Protein AF-0000000083313817 (afdb_homodimer)

Radius of gyration: 23.53 Å; Cα contacts (8 Å, |Δi|>4): 1046; chains: 2; bounding box: 64×66×52 Å

Sequence (526 aa):
MFLFLFKLLPLFIYPLGLACLFLALGLLLHRRPGWQSAGVSLALLTLLVFGNRWVAKGLASSLEWQYLPEGEIPEAEVIVILGGATRPHEDPRPLTEVNEGGDRLLYGAWLYHQGKAPAVLVSGGYIEWLGSTTPEAQSMRESLLLLGVPDEAIWLEAESRNTYENGLRVQAMLEPMGIRRIILVTSAMHMPRSVLIFRKLGFEVIPAPTDFMVTQAEMAYLRRGDWQVQLLNLVPAADNLELSTRVLKEYIGILVYRLRGWLMFLFLFKLLPLFIYPLGLACLFLALGLLLHRRPGWQSAGVSLALLTLLVFGNRWVAKGLASSLEWQYLPEGEIPEAEVIVILGGATRPHEDPRPLTEVNEGGDRLLYGAWLYHQGKAPAVLVSGGYIEWLGSTTPEAQSMRESLLLLGVPDEAIWLEAESRNTYENGLRVQAMLEPMGIRRIILVTSAMHMPRSVLIFRKLGFEVIPAPTDFMVTQAEMAYLRRGDWQVQLLNLVPAADNLELSTRVLKEYIGILVYRLRGWL

Solvent-accessible surface area (backbone atoms only — not comparable to full-atom values): 26513 Å² total; per-residue (Å²): 112,69,73,56,52,59,66,50,46,50,38,70,65,34,54,63,25,34,24,48,50,27,37,52,51,14,59,75,33,54,92,39,60,70,56,17,49,48,19,43,50,51,19,43,49,40,47,40,50,38,8,7,46,63,49,14,46,51,53,43,42,70,38,34,60,73,58,59,78,87,68,84,78,72,70,34,66,27,33,36,32,52,56,83,22,64,40,68,63,42,54,70,36,86,46,61,36,43,36,54,36,30,26,27,54,56,51,49,42,49,41,41,75,69,61,30,21,78,29,38,36,31,32,18,12,52,51,66,89,68,71,45,88,59,31,42,18,58,40,49,49,54,51,35,46,63,46,66,46,55,69,91,32,54,43,76,40,50,76,24,78,49,72,67,41,36,42,52,52,49,44,67,65,30,49,85,71,70,56,43,46,32,34,41,25,28,38,15,61,52,37,62,59,49,51,43,32,37,42,73,72,65,34,49,73,41,75,44,51,27,53,64,91,61,33,57,65,54,54,50,45,68,69,66,46,53,72,67,53,49,55,57,38,51,49,43,35,44,63,26,29,28,46,31,42,54,42,50,50,47,53,51,49,47,50,52,34,45,75,71,62,58,86,112,68,74,58,53,59,65,50,47,50,38,71,65,34,55,64,24,34,24,47,50,25,36,52,50,13,59,75,32,52,91,39,59,70,55,17,49,48,18,42,48,50,19,45,49,39,47,40,49,38,9,6,46,62,49,15,47,51,53,41,42,69,38,34,61,74,58,58,76,86,67,83,78,72,70,35,66,27,33,36,33,52,56,82,21,66,38,67,62,43,54,71,35,83,44,62,36,41,35,53,35,30,26,29,54,55,51,49,43,49,42,41,75,70,62,30,21,81,29,39,34,32,32,18,12,52,52,67,90,67,72,46,89,59,32,43,18,59,42,48,48,55,52,35,46,62,46,67,46,56,70,90,33,52,41,78,40,51,76,24,76,48,72,67,40,35,41,52,54,49,45,65,64,29,50,85,72,70,56,42,45,32,33,40,24,26,37,15,62,53,35,62,60,49,53,43,32,38,42,73,71,66,34,49,74,41,76,43,50,26,55,64,90,59,34,57,65,54,52,50,46,69,70,65,46,53,72,68,54,50,54,58,37,50,49,43,35,43,63,26,29,28,47,31,42,53,42,50,50,48,53,50,48,46,51,53,34,44,75,72,62,59,86

Nearest PDB structures (foldseek):
  4tle-assembly1_B  TM=4.376E-01  e=2.611E-01  Synechococcus elongatus PCC 7942 = FACHB-805
  4tl7-assembly1_C  TM=4.110E-01  e=4.490E+00  Synechococcus elongatus PCC 7942 = FACHB-805
  5kzq-assembly1_A  TM=2.137E-01  e=1.913E+00  Homo sapiens
  1iol-assembly1_A-2  TM=2.198E-01  e=2.691E+00  Homo sapiens
  4tle-assembly1_B  TM=4.105E-01  e=3.320E-01  Synechococcus elongatus PCC 7942 = FACHB-805

Structure (mmCIF, N/CA/C/O backbone):
data_AF-0000000083313817-model_v1
#
loop_
_entity.id
_entity.type
_entity.pdbx_description
1 polymer 'YdcF family protein'
#
loop_
_atom_site.group_PDB
_atom_site.id
_atom_site.type_symbol
_atom_site.label_atom_id
_atom_site.label_alt_id
_atom_site.label_comp_id
_atom_site.label_asym_id
_atom_site.label_entity_id
_atom_site.label_seq_id
_atom_site.pdbx_PDB_ins_code
_atom_site.Cartn_x
_atom_site.Cartn_y
_atom_site.Cartn_z
_atom_site.occupancy
_atom_site.B_iso_or_equiv
_atom_site.auth_seq_id
_atom_site.auth_comp_id
_atom_site.auth_asym_id
_atom_site.auth_atom_id
_atom_site.pdbx_PDB_model_num
ATOM 1 N N . MET A 1 1 ? -21.641 19.25 -11.695 1 43.88 1 MET A N 1
ATOM 2 C CA . MET A 1 1 ? -21.516 20.219 -10.609 1 43.88 1 MET A CA 1
ATOM 3 C C . MET A 1 1 ? -21.688 19.531 -9.258 1 43.88 1 MET A C 1
ATOM 5 O O . MET A 1 1 ? -20.875 19.734 -8.352 1 43.88 1 MET A O 1
ATOM 9 N N . PHE A 1 2 ? -22.719 18.609 -9.164 1 45.25 2 PHE A N 1
ATOM 10 C CA . PHE A 1 2 ? -23.062 17.938 -7.922 1 45.25 2 PHE A CA 1
ATOM 11 C C . PHE A 1 2 ? -21.984 16.922 -7.547 1 45.25 2 PHE A C 1
ATOM 13 O O . PHE A 1 2 ? -21.562 16.859 -6.395 1 45.25 2 PHE A O 1
ATOM 20 N N . LEU A 1 3 ? -21.547 16.203 -8.492 1 50.03 3 LEU A N 1
ATOM 21 C CA . LEU A 1 3 ? -20.547 15.172 -8.266 1 50.03 3 LEU A CA 1
ATOM 22 C C . LEU A 1 3 ? -19.219 15.789 -7.805 1 50.03 3 LEU A C 1
ATOM 24 O O . LEU A 1 3 ? -18.516 15.203 -6.977 1 50.03 3 LEU A O 1
ATOM 28 N N . PHE A 1 4 ? -19.078 17.109 -8.258 1 54.5 4 PHE A N 1
ATOM 29 C CA . PHE A 1 4 ? -17.875 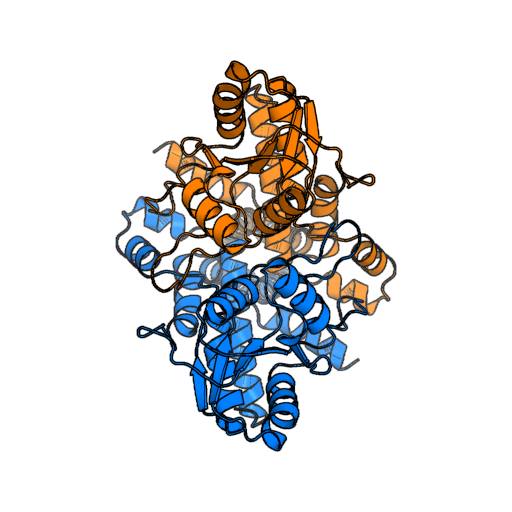17.844 -7.898 1 54.5 4 PHE A CA 1
ATOM 30 C C . PHE A 1 4 ? -17.906 18.25 -6.43 1 54.5 4 PHE A C 1
ATOM 32 O O . PHE A 1 4 ? -16.891 18.125 -5.73 1 54.5 4 PHE A O 1
ATOM 39 N N . LEU A 1 5 ? -19.062 18.656 -5.965 1 58.03 5 LEU A N 1
ATOM 40 C CA . LEU A 1 5 ? -19.188 19.094 -4.578 1 58.03 5 LEU A CA 1
ATOM 41 C C . LEU A 1 5 ? -18.984 17.938 -3.617 1 58.03 5 LEU A C 1
ATOM 43 O O . LEU A 1 5 ? -18.422 18.109 -2.539 1 58.03 5 LEU A O 1
ATOM 47 N N . PHE A 1 6 ? -19.312 16.766 -4.09 1 60.19 6 PHE A N 1
ATOM 48 C CA . PHE A 1 6 ? -19.172 15.602 -3.23 1 60.19 6 PHE A CA 1
ATOM 49 C C . PHE A 1 6 ? -17.688 15.242 -3.047 1 60.19 6 PHE A C 1
ATOM 51 O O . PHE A 1 6 ? -17.312 14.688 -2.012 1 60.19 6 PHE A O 1
ATOM 58 N N . LYS A 1 7 ? -17 15.758 -3.916 1 65.25 7 LYS A N 1
ATOM 59 C CA . LYS A 1 7 ? -15.57 15.445 -3.822 1 65.25 7 LYS A CA 1
ATOM 60 C C . LYS A 1 7 ? -14.859 16.406 -2.869 1 65.25 7 LYS A C 1
ATOM 62 O O . LYS A 1 7 ? -13.742 16.125 -2.43 1 65.25 7 LYS A O 1
ATOM 67 N N . LEU A 1 8 ? -15.633 17.453 -2.506 1 69.88 8 LEU A N 1
ATOM 68 C CA . LEU A 1 8 ? -15.062 18.422 -1.573 1 69.88 8 LEU A CA 1
ATOM 69 C C . LEU A 1 8 ? -15.438 18.078 -0.135 1 69.88 8 LEU A C 1
ATOM 71 O O . LEU A 1 8 ? -14.828 18.594 0.809 1 69.88 8 LEU A O 1
ATOM 75 N N . LEU A 1 9 ? -16.359 17.172 -0.022 1 68.81 9 LEU A N 1
ATOM 76 C CA . LEU A 1 9 ? -16.875 16.812 1.297 1 68.81 9 LEU A CA 1
ATOM 77 C C . LEU A 1 9 ? -15.75 16.25 2.174 1 68.81 9 LEU A C 1
ATOM 79 O O . LEU A 1 9 ? -15.68 16.562 3.365 1 68.81 9 LEU A O 1
ATOM 83 N N . PRO A 1 10 ? -14.859 15.594 1.484 1 65.69 10 PRO A N 1
ATOM 84 C CA . PRO A 1 10 ? -13.773 15.086 2.324 1 65.69 10 PRO A CA 1
ATOM 85 C C . PRO A 1 10 ? -13.016 16.188 3.053 1 65.69 10 PRO A C 1
ATOM 87 O O . PRO A 1 10 ? -12.492 15.977 4.148 1 65.69 10 PRO A O 1
ATOM 90 N N . LEU A 1 11 ? -13 17.297 2.525 1 69.06 11 LEU A N 1
ATOM 91 C CA . LEU A 1 11 ? -12.32 18.438 3.137 1 69.06 11 LEU A CA 1
ATOM 92 C C . LEU A 1 11 ? -12.922 18.766 4.496 1 69.06 11 LEU A C 1
ATOM 94 O O . LEU A 1 11 ? -12.211 19.188 5.41 1 69.06 11 LEU A O 1
ATOM 98 N N . PHE A 1 12 ? -14.094 18.438 4.613 1 80.12 12 PHE A N 1
ATOM 99 C CA . PHE A 1 12 ? -14.805 18.875 5.809 1 80.12 12 PHE A CA 1
ATOM 100 C C . PHE A 1 12 ? -14.938 17.719 6.805 1 80.12 12 PHE A C 1
ATOM 102 O O . PHE A 1 12 ? -15.352 17.922 7.945 1 80.12 12 PHE A O 1
ATOM 109 N N . ILE A 1 13 ? -14.492 16.656 6.379 1 87.75 13 ILE A N 1
ATOM 110 C CA . ILE A 1 13 ? -14.797 15.508 7.211 1 87.75 13 ILE A CA 1
ATOM 111 C C . ILE A 1 13 ? -13.5 14.805 7.621 1 87.75 13 ILE A C 1
ATOM 113 O O . ILE A 1 13 ? -13.32 14.461 8.789 1 87.75 13 ILE A O 1
ATOM 117 N N . TYR A 1 14 ? -12.633 14.68 6.766 1 93.94 14 TYR A N 1
ATOM 118 C CA . TYR A 1 14 ? -11.414 13.938 7.066 1 93.94 14 TYR A CA 1
ATOM 119 C C . TYR A 1 14 ? -10.398 14.82 7.793 1 93.94 14 TYR A C 1
ATOM 121 O O . TYR A 1 14 ? -10.375 16.031 7.594 1 93.94 14 TYR A O 1
ATOM 129 N N . PRO A 1 15 ? -9.562 14.242 8.547 1 96.5 15 PRO A N 1
ATOM 130 C CA . PRO A 1 15 ? -8.742 14.977 9.516 1 96.5 15 PRO A CA 1
ATOM 131 C C . PRO A 1 15 ? -7.859 16.047 8.859 1 96.5 15 PRO A C 1
ATOM 133 O O . PRO A 1 15 ? -7.816 17.188 9.328 1 96.5 15 PRO A O 1
ATOM 136 N N . LEU A 1 16 ? -7.18 15.695 7.805 1 96.12 16 LEU A N 1
ATOM 137 C CA . LEU A 1 16 ? -6.27 16.656 7.188 1 96.12 16 LEU A CA 1
ATOM 138 C C . LEU A 1 16 ? -7.039 17.844 6.633 1 96.12 16 LEU A C 1
ATOM 140 O O . LEU A 1 16 ? -6.668 19 6.875 1 96.12 16 LEU A O 1
ATOM 144 N N . GLY A 1 17 ? -8.117 17.594 5.875 1 93.75 17 GLY A N 1
ATOM 145 C CA . GLY A 1 17 ? -8.945 18.672 5.352 1 93.75 17 GLY A CA 1
ATOM 146 C C . GLY A 1 17 ? -9.547 19.531 6.441 1 93.75 17 GLY A C 1
ATOM 147 O O . GLY A 1 17 ? -9.539 20.766 6.34 1 93.75 17 GLY A O 1
ATOM 148 N N . LEU A 1 18 ? -10.039 18.875 7.504 1 94.25 18 LEU A N 1
ATOM 149 C CA . LEU A 1 18 ? -10.633 19.578 8.633 1 94.25 18 LEU A CA 1
ATOM 150 C C . LEU A 1 18 ? -9.602 20.484 9.312 1 94.25 18 LEU A C 1
ATOM 152 O O . LEU A 1 18 ? -9.914 21.625 9.68 1 94.25 18 LEU A O 1
ATOM 156 N N . ALA A 1 19 ? -8.406 20 9.477 1 96 19 ALA A N 1
ATOM 157 C CA . ALA A 1 19 ? -7.34 20.797 10.078 1 96 19 ALA A CA 1
ATOM 158 C C . ALA A 1 19 ? -7.043 22.031 9.234 1 96 19 ALA A C 1
ATOM 160 O O . ALA A 1 19 ? -6.887 23.141 9.773 1 96 19 ALA A O 1
ATOM 161 N N . CYS A 1 20 ? -6.965 21.875 7.941 1 94.12 20 CYS A N 1
ATOM 162 C CA . CYS A 1 20 ? -6.711 23 7.051 1 94.12 20 CYS A CA 1
ATOM 163 C C . CYS A 1 20 ? -7.832 24.016 7.141 1 94.12 20 CYS A C 1
ATOM 165 O O . CYS A 1 20 ? -7.578 25.234 7.094 1 94.12 20 CYS A O 1
ATOM 167 N N . LEU A 1 21 ? -9.055 23.531 7.258 1 93.12 21 LEU A N 1
ATOM 168 C CA . LEU A 1 21 ? -10.195 24.438 7.398 1 93.12 21 LEU A CA 1
ATOM 169 C C . LEU A 1 21 ? -10.102 25.234 8.695 1 93.12 21 LEU A C 1
ATOM 171 O O . LEU A 1 21 ? -10.352 26.438 8.703 1 93.12 21 LEU A O 1
ATOM 175 N N . PHE A 1 22 ? -9.734 24.562 9.797 1 94.06 22 PHE A N 1
ATOM 176 C CA . PHE A 1 22 ? -9.555 25.25 11.07 1 94.06 22 PHE A CA 1
ATOM 177 C C . PHE A 1 22 ? -8.484 26.328 10.969 1 94.06 22 PHE A C 1
ATOM 179 O O . PHE A 1 22 ? -8.633 27.422 11.508 1 94.06 22 PHE A O 1
ATOM 186 N N . LEU A 1 23 ? -7.457 26 10.266 1 94.19 23 LEU A N 1
ATOM 187 C CA . LEU A 1 23 ? -6.363 26.938 10.102 1 94.19 23 LEU A CA 1
ATOM 188 C C . LEU A 1 23 ? -6.801 28.141 9.258 1 94.19 23 LEU A C 1
ATOM 190 O O . LEU A 1 23 ? -6.492 29.281 9.586 1 94.19 23 LEU A O 1
ATOM 194 N N . ALA A 1 24 ? -7.473 27.875 8.195 1 92.81 24 ALA A N 1
ATOM 195 C CA . ALA A 1 24 ? -7.973 28.953 7.344 1 92.81 24 ALA A CA 1
ATOM 196 C C . ALA A 1 24 ? -8.914 29.859 8.117 1 92.81 24 ALA A C 1
ATOM 198 O O . ALA A 1 24 ? -8.82 31.094 8.016 1 92.81 24 ALA A O 1
ATOM 199 N N . LEU A 1 25 ? -9.781 29.234 8.891 1 90.94 25 LEU A N 1
ATOM 200 C CA . LEU A 1 25 ? -10.711 30 9.711 1 90.94 25 LEU A CA 1
ATOM 201 C C . LEU A 1 25 ? -9.961 30.812 10.766 1 90.94 25 LEU A C 1
ATOM 203 O O . LEU A 1 25 ? -10.32 31.953 11.039 1 90.94 25 LEU A O 1
ATOM 207 N N . GLY A 1 26 ? -8.961 30.188 11.32 1 88.38 26 GLY A N 1
ATOM 208 C CA . GLY A 1 26 ? -8.133 30.922 12.266 1 88.38 26 GLY A CA 1
ATOM 209 C C . GLY A 1 26 ? -7.461 32.125 11.664 1 88.38 26 GLY A C 1
ATOM 210 O O . GLY A 1 26 ? -7.387 33.188 12.297 1 88.38 26 GLY A O 1
ATOM 211 N N . LEU A 1 27 ? -7.02 32 10.438 1 89.62 27 LEU A N 1
ATOM 212 C CA . LEU A 1 27 ? -6.383 33.125 9.766 1 89.62 27 LEU A CA 1
ATOM 213 C C . LEU A 1 27 ? -7.395 34.219 9.445 1 89.62 27 LEU A C 1
ATOM 215 O O . LEU A 1 27 ? -7.082 35.406 9.531 1 89.62 27 LEU A O 1
ATOM 219 N N . LEU A 1 28 ? -8.555 33.781 9.07 1 88.38 28 LEU A N 1
ATOM 220 C CA . LEU A 1 28 ? -9.609 34.75 8.766 1 88.38 28 LEU A CA 1
ATOM 221 C C . LEU A 1 28 ? -10.016 35.531 10.008 1 88.38 28 LEU A C 1
ATOM 223 O O . LEU A 1 28 ? -10.391 36.688 9.914 1 88.38 28 LEU A O 1
ATOM 227 N N . LEU A 1 29 ? -9.875 34.906 11.172 1 86.06 29 LEU A N 1
ATOM 228 C CA . LEU A 1 29 ? -10.273 35.531 12.43 1 86.06 29 LEU A CA 1
ATOM 229 C C . LEU A 1 29 ? -9.062 36.062 13.188 1 86.06 29 LEU A C 1
ATOM 231 O O . LEU A 1 29 ? -9.062 36.094 14.422 1 86.06 29 LEU A O 1
ATOM 235 N N . HIS A 1 30 ? -8.031 36.344 12.484 1 82.94 30 HIS A N 1
ATOM 236 C CA . HIS A 1 30 ? -6.762 36.75 13.086 1 82.94 30 HIS A CA 1
ATOM 237 C C . HIS A 1 30 ? -6.922 38 13.961 1 82.94 30 HIS A C 1
ATOM 239 O O . HIS A 1 30 ? -6.098 38.25 14.836 1 82.94 30 HIS A O 1
ATOM 245 N N . ARG A 1 31 ? -8.047 38.781 13.766 1 84.12 31 ARG A N 1
ATOM 246 C CA . ARG A 1 31 ? -8.281 40 14.531 1 84.12 31 ARG A CA 1
ATOM 247 C C . ARG A 1 31 ? -8.93 39.688 15.875 1 84.12 31 ARG A C 1
ATOM 249 O O . ARG A 1 31 ? -9.094 40.594 16.703 1 84.12 31 ARG A O 1
ATOM 256 N N . ARG A 1 32 ? -9.312 38.469 16.078 1 87.06 32 ARG A N 1
ATOM 257 C CA . ARG A 1 32 ? -9.844 37.969 17.344 1 87.06 32 ARG A CA 1
ATOM 258 C C . ARG A 1 32 ? -8.961 36.844 17.891 1 87.06 32 ARG A C 1
ATOM 260 O O . ARG A 1 32 ? -9.219 35.656 17.656 1 87.06 32 ARG A O 1
ATOM 267 N N . PRO A 1 33 ? -8.008 37.25 18.703 1 81.56 33 PRO A N 1
ATOM 268 C CA . PRO A 1 33 ? -6.945 36.312 19.094 1 81.56 33 PRO A CA 1
ATOM 269 C C . PRO A 1 33 ? -7.488 35.062 19.75 1 81.56 33 PRO A C 1
ATOM 271 O O . PRO A 1 33 ? -6.934 33.969 19.562 1 81.56 33 PRO A O 1
ATOM 274 N N . GLY A 1 34 ? -8.578 35.125 20.469 1 87.38 34 GLY A N 1
ATOM 275 C CA . GLY A 1 34 ? -9.148 33.938 21.094 1 87.38 34 GLY A CA 1
ATOM 276 C C . GLY A 1 34 ? -9.672 32.938 20.094 1 87.38 34 GLY A C 1
ATOM 277 O O . GLY A 1 34 ? -9.477 31.734 20.25 1 87.38 34 GLY A O 1
ATOM 278 N N . TRP A 1 35 ? -10.258 33.469 19.062 1 87.38 35 TRP A N 1
ATOM 279 C CA . TRP A 1 35 ? -10.82 32.594 18.031 1 87.38 35 TRP A CA 1
ATOM 280 C C . TRP A 1 35 ? -9.727 32 17.156 1 87.38 35 TRP A C 1
ATOM 282 O O . TRP A 1 35 ? -9.828 30.859 16.719 1 87.38 35 TRP A O 1
ATOM 292 N N . GLN A 1 36 ? -8.758 32.781 16.922 1 89.12 36 GLN A N 1
ATOM 293 C CA . GLN A 1 36 ? -7.625 32.25 16.172 1 89.12 36 GLN A CA 1
ATOM 294 C C . GLN A 1 36 ? -6.957 31.109 16.938 1 89.12 36 GLN A C 1
ATOM 296 O O . GLN A 1 36 ? -6.688 30.047 16.375 1 89.12 36 GLN A O 1
ATOM 301 N N . SER A 1 37 ? -6.758 31.344 18.156 1 91 37 SER A N 1
ATOM 302 C CA . SER A 1 37 ? -6.121 30.328 18.984 1 91 37 SER A CA 1
ATOM 303 C C . SER A 1 37 ? -6.973 29.062 19.062 1 91 37 SER A C 1
ATOM 305 O O . SER A 1 37 ? -6.441 27.953 19.109 1 91 37 SER A O 1
ATOM 307 N N . ALA A 1 38 ? -8.242 29.266 19.062 1 91.88 38 ALA A N 1
ATOM 308 C CA . ALA A 1 38 ? -9.133 28.125 19.062 1 91.88 38 ALA A CA 1
ATOM 309 C C . ALA A 1 38 ? -9 27.297 17.781 1 91.88 38 ALA A C 1
ATOM 311 O O . ALA A 1 38 ? -8.922 26.078 17.828 1 91.88 38 ALA A O 1
ATOM 312 N N . GLY A 1 39 ? -8.969 28.016 16.672 1 92 39 GLY A N 1
ATOM 313 C CA . GLY A 1 39 ? -8.766 27.328 15.406 1 92 39 GLY A CA 1
ATOM 314 C C . GLY A 1 39 ? -7.449 26.594 15.328 1 92 39 GLY A C 1
ATOM 315 O O . GLY A 1 39 ? -7.398 25.453 14.859 1 92 39 GLY A O 1
ATOM 316 N N . VAL A 1 40 ? -6.449 27.25 15.812 1 93.12 40 VAL A N 1
ATOM 317 C CA . VAL A 1 40 ? -5.117 26.656 15.812 1 93.12 40 VAL A CA 1
ATOM 318 C C . VAL A 1 40 ? -5.094 25.438 16.734 1 93.12 40 VAL A C 1
ATOM 320 O O . VAL A 1 40 ? -4.551 24.391 16.375 1 93.12 40 VAL A O 1
ATOM 323 N N . SER A 1 41 ? -5.68 25.578 17.875 1 95.25 41 SER A N 1
ATOM 324 C CA . SER A 1 41 ? -5.711 24.484 18.844 1 95.25 41 SER A CA 1
ATOM 325 C C . SER A 1 41 ? -6.477 23.281 18.281 1 95.25 41 SER A C 1
ATOM 327 O O . SER A 1 41 ? -6.043 22.141 18.438 1 95.25 41 SER A O 1
ATOM 329 N N . LEU A 1 42 ? -7.566 23.531 17.641 1 95.62 42 LEU A N 1
ATOM 330 C CA . LEU A 1 42 ? -8.367 22.469 17.062 1 95.62 42 LEU A CA 1
ATOM 331 C C . LEU A 1 42 ? -7.625 21.766 15.938 1 95.62 42 LEU A C 1
ATOM 333 O O . LEU A 1 42 ? -7.68 20.531 15.812 1 95.62 42 LEU A O 1
ATOM 337 N N . ALA A 1 43 ? -6.969 22.578 15.125 1 96.19 43 ALA A N 1
ATOM 338 C CA . ALA A 1 43 ? -6.172 22.016 14.039 1 96.19 43 ALA A CA 1
ATOM 339 C C . ALA A 1 43 ? -5.059 21.125 14.578 1 96.19 43 ALA A C 1
ATOM 341 O O . ALA A 1 43 ? -4.879 19.984 14.117 1 96.19 43 ALA A O 1
ATOM 342 N N . LEU A 1 44 ? -4.344 21.641 15.531 1 95.88 44 LEU A N 1
ATOM 343 C CA . LEU A 1 44 ? -3.24 20.891 16.125 1 95.88 44 LEU A CA 1
ATOM 344 C C . LEU A 1 44 ? -3.742 19.609 16.781 1 95.88 44 LEU A C 1
ATOM 346 O O . LEU A 1 44 ? -3.148 18.547 16.609 1 95.88 44 LEU A O 1
ATOM 350 N N . LEU A 1 45 ? -4.828 19.75 17.531 1 96.44 45 LEU A N 1
ATOM 351 C CA . LEU A 1 45 ? -5.406 18.594 18.203 1 96.44 45 LEU A CA 1
ATOM 352 C C . LEU A 1 45 ? -5.836 17.531 17.188 1 96.44 45 LEU A C 1
ATOM 354 O O . LEU A 1 45 ? -5.594 16.344 17.375 1 96.44 45 LEU A O 1
ATOM 358 N N . THR A 1 46 ? -6.477 17.953 16.109 1 96.88 46 THR A N 1
ATOM 359 C CA . THR A 1 46 ? -6.926 17.047 15.062 1 96.88 46 THR A CA 1
ATOM 360 C C . THR A 1 46 ? -5.742 16.297 14.469 1 96.88 46 THR A C 1
ATOM 362 O O . THR A 1 46 ? -5.789 15.062 14.328 1 96.88 46 THR A O 1
ATOM 365 N N . LEU A 1 47 ? -4.672 16.953 14.164 1 96.44 47 LEU A N 1
ATOM 366 C CA . LEU A 1 47 ? -3.502 16.344 13.547 1 96.44 47 LEU A CA 1
ATOM 367 C C . LEU A 1 47 ? -2.789 15.43 14.539 1 96.44 47 LEU A C 1
ATOM 369 O O . LEU A 1 47 ? -2.334 14.344 14.164 1 96.44 47 LEU A O 1
ATOM 373 N N . LEU A 1 48 ? -2.742 15.852 15.797 1 95.19 48 LEU A N 1
ATOM 374 C CA . LEU A 1 48 ? -2.07 15.047 16.812 1 95.19 48 LEU A CA 1
ATOM 375 C C . LEU A 1 48 ? -2.867 13.781 17.125 1 95.19 48 LEU A C 1
ATOM 377 O O . LEU A 1 48 ? -2.291 12.711 17.312 1 95.19 48 LEU A O 1
ATOM 381 N N . VAL A 1 49 ? -4.16 13.906 17.172 1 96.56 49 VAL A N 1
ATOM 382 C CA . VAL A 1 49 ? -5.012 12.781 17.516 1 96.56 49 VAL A CA 1
ATOM 383 C C . VAL A 1 49 ? -5.059 11.781 16.359 1 96.56 49 VAL A C 1
ATOM 385 O O . VAL A 1 49 ? -4.754 10.602 16.547 1 96.56 49 VAL A O 1
ATOM 388 N N . PHE A 1 50 ? -5.258 12.211 15.164 1 97.31 50 PHE A N 1
ATOM 389 C CA . PHE A 1 50 ? -5.484 11.305 14.055 1 97.31 50 PHE A CA 1
ATOM 390 C C . PHE A 1 50 ? -4.168 10.93 13.383 1 97.31 50 PHE A C 1
ATOM 392 O O . PHE A 1 50 ? -4.117 10.008 12.57 1 97.31 50 PHE A O 1
ATOM 399 N N . GLY A 1 51 ? -3.105 11.602 13.766 1 95.94 51 GLY A N 1
ATOM 400 C CA . GLY A 1 51 ? -1.79 11.266 13.242 1 95.94 51 GLY A CA 1
ATOM 401 C C . GLY A 1 51 ? -0.985 10.375 14.164 1 95.94 51 GLY A C 1
ATOM 402 O O . GLY A 1 51 ? 0.143 10 13.844 1 95.94 51 GLY A O 1
ATOM 403 N N . ASN A 1 52 ? -1.499 10.141 15.328 1 93.62 52 ASN A N 1
ATOM 404 C CA . ASN A 1 52 ? -0.705 9.305 16.234 1 93.62 52 ASN A CA 1
ATOM 405 C C . ASN A 1 52 ? -1.021 7.824 16.047 1 93.62 52 ASN A C 1
ATOM 407 O O . ASN A 1 52 ? -2.148 7.465 15.703 1 93.62 52 ASN A O 1
ATOM 411 N N . ARG A 1 53 ? -0.069 6.918 16.359 1 93.69 53 ARG A N 1
ATOM 412 C CA . ARG A 1 53 ? -0.083 5.492 16.062 1 93.69 53 ARG A CA 1
ATOM 413 C C . ARG A 1 53 ? -1.155 4.77 16.859 1 93.69 53 ARG A C 1
ATOM 415 O O . ARG A 1 53 ? -1.842 3.887 16.344 1 93.69 53 ARG A O 1
ATOM 422 N N . TRP A 1 54 ? -1.408 5.172 18.094 1 93.56 54 TRP A N 1
ATOM 423 C CA . TRP A 1 54 ? -2.393 4.531 18.953 1 93.56 54 TRP A CA 1
ATOM 424 C C . TRP A 1 54 ? -3.801 4.695 18.391 1 93.56 54 TRP A C 1
ATOM 426 O O . TRP A 1 54 ? -4.559 3.729 18.312 1 93.56 54 TRP A O 1
ATOM 436 N N . VAL A 1 55 ? -4.074 5.871 18.031 1 96 55 VAL A N 1
ATOM 437 C CA . VAL A 1 55 ? -5.414 6.168 17.531 1 96 55 VAL A CA 1
ATOM 438 C C . VAL A 1 55 ? -5.621 5.496 16.188 1 96 55 VAL A C 1
ATOM 440 O O . VAL A 1 55 ? -6.637 4.832 15.961 1 96 55 VAL A O 1
ATOM 443 N N . ALA A 1 56 ? -4.664 5.633 15.305 1 97.31 56 ALA A N 1
ATOM 444 C CA . ALA A 1 56 ? -4.777 5.051 13.969 1 97.31 56 ALA A CA 1
ATOM 445 C C . ALA A 1 56 ? -4.961 3.539 14.039 1 97.31 56 ALA A C 1
ATOM 447 O O . ALA A 1 56 ? -5.875 2.988 13.43 1 97.31 56 ALA A O 1
ATOM 448 N N . LYS A 1 57 ? -4.125 2.855 14.812 1 96.88 57 LYS A N 1
ATOM 449 C CA . LYS A 1 57 ? -4.18 1.4 14.922 1 96.88 57 LYS A CA 1
ATOM 450 C C . LYS A 1 57 ? -5.414 0.954 15.703 1 96.88 57 LYS A C 1
ATOM 452 O O . LYS A 1 57 ? -6.012 -0.077 15.391 1 96.88 57 LYS A O 1
ATOM 457 N N . GLY A 1 58 ? -5.754 1.706 16.734 1 96.94 58 GLY A N 1
ATOM 458 C CA . GLY A 1 58 ? -6.996 1.423 17.422 1 96.94 58 GLY A CA 1
ATOM 459 C C . GLY A 1 58 ? -8.219 1.517 16.531 1 96.94 58 GLY A C 1
ATOM 460 O O . GLY A 1 58 ? -9.07 0.625 16.547 1 96.94 58 GLY A O 1
ATOM 461 N N . LEU A 1 59 ? -8.266 2.604 15.789 1 97.88 59 LEU A N 1
ATOM 462 C CA . LEU A 1 59 ? -9.359 2.77 14.836 1 97.88 59 LEU A CA 1
ATOM 463 C C . LEU A 1 59 ? -9.375 1.629 13.828 1 97.88 59 LEU A C 1
ATOM 465 O O . LEU A 1 59 ? -10.438 1.062 13.539 1 97.88 59 LEU A O 1
ATOM 469 N N . ALA A 1 60 ? -8.258 1.271 13.289 1 98.38 60 ALA A N 1
ATOM 470 C CA . ALA A 1 60 ? -8.172 0.2 12.297 1 98.38 60 ALA A CA 1
ATOM 471 C C . ALA A 1 60 ? -8.672 -1.122 12.875 1 98.38 60 ALA A C 1
ATOM 473 O O . ALA A 1 60 ? -9.422 -1.852 12.227 1 98.38 60 ALA A O 1
ATOM 474 N N . SER A 1 61 ? -8.273 -1.417 14.109 1 97.94 61 SER A N 1
ATOM 475 C CA . SER A 1 61 ? -8.641 -2.686 14.727 1 97.94 61 SER A CA 1
ATOM 476 C C . SER A 1 61 ? -10.148 -2.783 14.93 1 97.94 61 SER A C 1
ATOM 478 O O . SER A 1 61 ? -10.711 -3.879 14.922 1 97.94 61 SER A O 1
ATOM 480 N N . SER A 1 62 ? -10.797 -1.665 15.125 1 98.19 62 SER A N 1
ATOM 481 C CA . SER A 1 62 ? -12.242 -1.648 15.359 1 98.19 62 SER A CA 1
ATOM 482 C C . SER A 1 62 ? -13 -2.205 14.156 1 98.19 62 SER A C 1
ATOM 484 O O . SER A 1 62 ? -14.102 -2.734 14.312 1 98.19 62 SER A O 1
ATOM 486 N N . LEU A 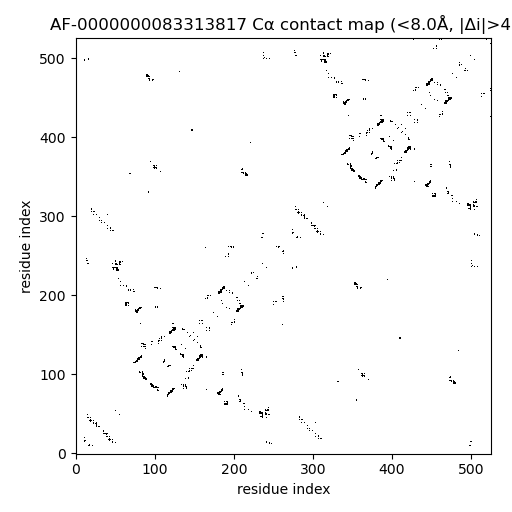1 63 ? -12.43 -2.111 12.992 1 98.56 63 LEU A N 1
ATOM 487 C CA . LEU A 1 63 ? -13.031 -2.674 11.789 1 98.56 63 LEU A CA 1
ATOM 488 C C . LEU A 1 63 ? -12.422 -4.035 11.461 1 98.56 63 LEU A C 1
ATOM 490 O O . LEU A 1 63 ? -13.148 -5.004 11.242 1 98.56 63 LEU A O 1
ATOM 494 N N . GLU A 1 64 ? -11.133 -4.156 11.562 1 98.62 64 GLU A N 1
ATOM 495 C CA . GLU A 1 64 ? -10.391 -5.297 11.031 1 98.62 64 GLU A CA 1
ATOM 496 C C . GLU A 1 64 ? -10.625 -6.547 11.875 1 98.62 64 GLU A C 1
ATOM 498 O O . GLU A 1 64 ? -10.453 -7.668 11.398 1 98.62 64 GLU A O 1
ATOM 503 N N . TRP A 1 65 ? -11 -6.367 13.109 1 97.88 65 TRP A N 1
ATOM 504 C CA . TRP A 1 65 ? -11.031 -7.52 14 1 97.88 65 TRP A CA 1
ATOM 505 C C . TRP A 1 65 ? -12.461 -8.008 14.211 1 97.88 65 TRP A C 1
ATOM 507 O O . TRP A 1 65 ? -12.727 -8.82 15.102 1 97.88 65 TRP A O 1
ATOM 517 N N . GLN A 1 66 ? -13.367 -7.547 13.406 1 97.69 66 GLN A N 1
ATOM 518 C CA . GLN A 1 66 ? -14.766 -7.965 13.516 1 97.69 66 GLN A CA 1
ATOM 519 C C . GLN A 1 66 ? -14.977 -9.344 12.906 1 97.69 66 GLN A C 1
ATOM 521 O O . GLN A 1 66 ? -15.906 -10.062 13.273 1 97.69 66 GLN A O 1
ATOM 526 N N . TYR A 1 67 ? -14.125 -9.781 11.945 1 97.38 67 TYR A N 1
ATOM 527 C CA . TYR A 1 67 ? -14.25 -11.07 11.266 1 97.38 67 TYR A CA 1
ATOM 528 C C . TYR A 1 67 ? -12.914 -11.805 11.258 1 97.38 67 TYR A C 1
ATOM 530 O O . TYR A 1 67 ? -12.477 -12.289 10.211 1 97.38 67 TYR A O 1
ATOM 538 N N . LEU A 1 68 ? -12.359 -11.984 12.359 1 94.44 68 LEU A N 1
ATOM 539 C CA . LEU A 1 68 ? -11.078 -12.672 12.492 1 94.44 68 LEU A CA 1
ATOM 540 C C . LEU A 1 68 ? -11.18 -14.117 12.008 1 94.44 68 LEU A C 1
ATOM 542 O O . LEU A 1 68 ? -12.211 -14.758 12.18 1 94.44 68 LEU A O 1
ATOM 546 N N . PRO A 1 69 ? -10.125 -14.555 11.359 1 86.5 69 PRO A N 1
ATOM 547 C CA . PRO A 1 69 ? -10.133 -15.953 10.922 1 86.5 69 PRO A CA 1
ATOM 548 C C . PRO A 1 69 ? -10.258 -16.938 12.086 1 86.5 69 PRO A C 1
ATOM 550 O O . PRO A 1 69 ? -9.578 -16.781 13.109 1 86.5 69 PRO A O 1
ATOM 553 N N . GLU A 1 70 ? -11.289 -17.781 12.141 1 82 70 GLU A N 1
ATOM 554 C CA . GLU A 1 70 ? -11.523 -18.75 13.219 1 82 70 GLU A CA 1
ATOM 555 C C . GLU A 1 70 ? -11.109 -20.156 12.805 1 82 70 GLU A C 1
ATOM 557 O O . GLU A 1 70 ? -11.758 -21.125 13.172 1 82 70 GLU A O 1
ATOM 562 N N . GLY A 1 71 ? -10.023 -20.359 12.234 1 84.56 71 GLY A N 1
ATOM 563 C CA . GLY A 1 71 ? -9.617 -21.703 11.828 1 84.56 71 GLY A CA 1
ATOM 564 C C . GLY A 1 71 ? -9.531 -21.875 10.328 1 84.56 71 GLY A C 1
ATOM 565 O O . GLY A 1 71 ? -9.242 -20.922 9.602 1 84.56 71 GLY A O 1
ATOM 566 N N . GLU A 1 72 ? -9.836 -23.141 9.953 1 91.25 72 GLU A N 1
ATOM 567 C CA . GLU A 1 72 ? -9.727 -23.438 8.531 1 91.25 72 GLU A CA 1
ATOM 568 C C . GLU A 1 72 ? -10.93 -22.922 7.762 1 91.25 72 GLU A C 1
ATOM 570 O O . GLU A 1 72 ? -12.07 -23.031 8.227 1 91.25 72 GLU A O 1
ATOM 575 N N . ILE A 1 73 ? -10.68 -22.266 6.684 1 95.94 73 ILE A N 1
ATOM 576 C CA . ILE A 1 73 ? -11.734 -21.781 5.797 1 95.94 73 ILE A CA 1
ATOM 577 C C . ILE A 1 73 ? -12.438 -22.969 5.148 1 95.94 73 ILE A C 1
ATOM 579 O O . ILE A 1 73 ? -11.797 -23.828 4.531 1 95.94 73 ILE A O 1
ATOM 583 N N . PRO A 1 74 ? -13.734 -23.094 5.324 1 96.38 74 PRO A N 1
ATOM 584 C CA . PRO A 1 74 ? -14.445 -24.188 4.652 1 96.38 74 PRO A CA 1
ATOM 585 C C . PRO A 1 74 ? -14.469 -24.016 3.137 1 96.38 74 PRO A C 1
ATOM 587 O O . PRO A 1 74 ? -14.156 -22.953 2.619 1 96.38 74 PRO A O 1
ATOM 590 N N . GLU A 1 75 ? -14.781 -25.125 2.506 1 97.75 75 GLU A N 1
ATOM 591 C CA . GLU A 1 75 ? -14.914 -25.078 1.053 1 97.75 75 GLU A CA 1
ATOM 592 C C . GLU A 1 75 ? -16.203 -24.375 0.632 1 97.75 75 GLU A C 1
ATOM 594 O O . GLU A 1 75 ? -17.172 -24.344 1.382 1 97.75 75 GLU A O 1
ATOM 599 N N . ALA A 1 76 ? -16.172 -23.734 -0.464 1 98.12 76 ALA A N 1
ATOM 600 C CA . ALA A 1 76 ? -17.328 -23.094 -1.088 1 98.12 76 ALA A CA 1
ATOM 601 C C . ALA A 1 76 ? -17.312 -23.297 -2.602 1 98.12 76 ALA A C 1
ATOM 603 O O . ALA A 1 76 ? -16.406 -23.938 -3.141 1 98.12 76 ALA A O 1
ATOM 604 N N . GLU A 1 77 ? -18.328 -22.812 -3.174 1 97.31 77 GLU A N 1
ATOM 605 C CA . GLU A 1 77 ? -18.453 -23.016 -4.617 1 97.31 77 GLU A CA 1
ATOM 606 C C . GLU A 1 77 ? -17.609 -22 -5.387 1 97.31 77 GLU A C 1
ATOM 608 O O . GLU A 1 77 ? -17.203 -22.266 -6.52 1 97.31 77 GLU A O 1
ATOM 613 N N . VAL A 1 78 ? -17.391 -20.891 -4.777 1 98.75 78 VAL A N 1
ATOM 614 C CA . VAL A 1 78 ? -16.641 -19.859 -5.469 1 98.75 78 VAL A CA 1
ATOM 615 C C . VAL A 1 78 ? -15.977 -18.938 -4.449 1 98.75 78 VAL A C 1
ATOM 617 O O . VAL A 1 78 ? -16.516 -18.703 -3.369 1 98.75 78 VAL A O 1
ATOM 620 N N . ILE A 1 79 ? -14.766 -18.531 -4.73 1 98.94 79 ILE A N 1
ATOM 621 C CA . ILE A 1 79 ? -14.094 -17.453 -4.023 1 98.94 79 ILE A CA 1
ATOM 622 C C . ILE A 1 79 ? -14.406 -16.125 -4.703 1 98.94 79 ILE A C 1
ATOM 624 O O . ILE A 1 79 ? -14.188 -15.961 -5.906 1 98.94 79 ILE A O 1
ATOM 628 N N . VAL A 1 80 ? -14.984 -15.195 -4.031 1 98.94 80 VAL A N 1
ATOM 629 C CA . VAL A 1 80 ? -15.25 -13.859 -4.543 1 98.94 80 VAL A CA 1
ATOM 630 C C . VAL A 1 80 ? -14.219 -12.875 -3.992 1 98.94 80 VAL A C 1
ATOM 632 O O . VAL A 1 80 ? -14.094 -12.719 -2.775 1 98.94 80 VAL A O 1
ATOM 635 N N . ILE A 1 81 ? -13.453 -12.266 -4.883 1 98.94 81 ILE A N 1
ATOM 636 C CA . ILE A 1 81 ? -12.461 -11.266 -4.504 1 98.94 81 ILE A CA 1
ATOM 637 C C . ILE A 1 81 ? -12.945 -9.875 -4.922 1 98.94 81 ILE A C 1
ATOM 639 O O . ILE A 1 81 ? -13.211 -9.633 -6.102 1 98.94 81 ILE A O 1
ATOM 643 N N . LEU A 1 82 ? -13.039 -9 -3.959 1 98.5 82 LEU A N 1
ATOM 644 C CA . LEU A 1 82 ? -13.469 -7.637 -4.258 1 98.5 82 LEU A CA 1
ATOM 645 C C . LEU A 1 82 ? -12.297 -6.789 -4.73 1 98.5 82 LEU A C 1
ATOM 647 O O . LEU A 1 82 ? -11.164 -6.973 -4.27 1 98.5 82 LEU A O 1
ATOM 651 N N . GLY A 1 83 ? -12.594 -5.816 -5.602 1 96.44 83 GLY A N 1
ATOM 652 C CA . GLY A 1 83 ? -11.578 -4.949 -6.184 1 96.44 83 GLY A CA 1
ATOM 653 C C . GLY A 1 83 ? -10.969 -3.99 -5.184 1 96.44 83 GLY A C 1
ATOM 654 O O . GLY A 1 83 ? -11.109 -4.172 -3.973 1 96.44 83 GLY A O 1
ATOM 655 N N . GLY A 1 84 ? -10.141 -3.006 -5.707 1 93.25 84 GLY A N 1
ATOM 656 C CA . GLY A 1 84 ? -9.43 -2.047 -4.875 1 93.25 84 GLY A CA 1
ATOM 657 C C . GLY A 1 84 ? -8.016 -2.475 -4.543 1 93.25 84 GLY A C 1
ATOM 658 O O . GLY A 1 84 ? -7.43 -2.006 -3.564 1 93.25 84 GLY A O 1
ATOM 659 N N . ALA A 1 85 ? -7.477 -3.328 -5.402 1 95.62 85 ALA A N 1
ATOM 660 C CA . ALA A 1 85 ? -6.223 -3.971 -5.027 1 95.62 85 ALA A CA 1
ATOM 661 C C . ALA A 1 85 ? -5.156 -3.76 -6.098 1 95.62 85 ALA A C 1
ATOM 663 O O . ALA A 1 85 ? -3.984 -4.09 -5.891 1 95.62 85 ALA A O 1
ATOM 664 N N . THR A 1 86 ? -5.555 -3.168 -7.242 1 95.5 86 THR A N 1
ATOM 665 C CA . THR A 1 86 ? -4.621 -3.188 -8.359 1 95.5 86 THR A CA 1
ATOM 666 C C . THR A 1 86 ? -4.449 -1.788 -8.945 1 95.5 86 THR A C 1
ATOM 668 O O . THR A 1 86 ? -5.262 -0.899 -8.695 1 95.5 86 THR A O 1
ATOM 671 N N . ARG A 1 87 ? -3.389 -1.665 -9.633 1 93.5 87 ARG A N 1
ATOM 672 C CA . ARG A 1 87 ? -3.094 -0.561 -10.539 1 93.5 87 ARG A CA 1
ATOM 673 C C . ARG A 1 87 ? -2.803 -1.072 -11.945 1 93.5 87 ARG A C 1
ATOM 675 O O . ARG A 1 87 ? -1.994 -1.985 -12.125 1 93.5 87 ARG A O 1
ATOM 682 N N . PRO A 1 88 ? -3.482 -0.524 -12.867 1 92 88 PRO A N 1
ATOM 683 C CA . PRO A 1 88 ? -3.383 -1.098 -14.211 1 92 88 PRO A CA 1
ATOM 684 C C . PRO A 1 88 ? -1.984 -0.956 -14.812 1 92 88 PRO A C 1
ATOM 686 O O . PRO A 1 88 ? -1.228 -0.064 -14.422 1 92 88 PRO A O 1
ATOM 689 N N . HIS A 1 89 ? -1.732 -1.833 -15.742 1 92.75 89 HIS A N 1
ATOM 690 C CA . HIS A 1 89 ? -0.505 -1.758 -16.531 1 92.75 89 HIS A CA 1
ATOM 691 C C . HIS A 1 89 ? -0.497 -0.523 -17.422 1 92.75 89 HIS A C 1
ATOM 693 O O . HIS A 1 89 ? -1.109 -0.523 -18.484 1 92.75 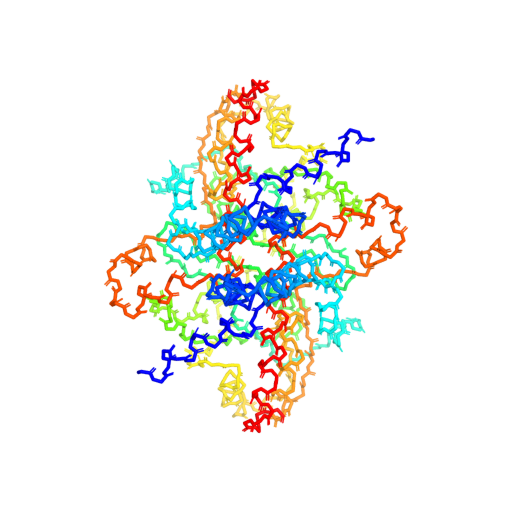89 HIS A O 1
ATOM 699 N N . GLU A 1 90 ? 0.148 0.481 -16.953 1 91.31 90 GLU A N 1
ATOM 700 C CA . GLU A 1 90 ? 0.327 1.759 -17.641 1 91.31 90 GLU A CA 1
ATOM 701 C C . GLU A 1 90 ? 1.765 2.254 -17.516 1 91.31 90 GLU A C 1
ATOM 703 O O . GLU A 1 90 ? 2.361 2.184 -16.438 1 91.31 90 GLU A O 1
ATOM 708 N N . ASP A 1 91 ? 2.275 2.803 -18.516 1 92.88 91 ASP A N 1
ATOM 709 C CA . ASP A 1 91 ? 3.666 3.246 -18.484 1 92.88 91 ASP A CA 1
ATOM 710 C C . ASP A 1 91 ? 3.904 4.203 -17.312 1 92.88 91 ASP A C 1
ATOM 712 O O . ASP A 1 91 ? 3.137 5.145 -17.109 1 92.88 91 ASP A O 1
ATOM 716 N N . PRO A 1 92 ? 4.895 3.953 -16.578 1 95.94 92 PRO A N 1
ATOM 717 C CA . PRO A 1 92 ? 6.043 3.07 -16.797 1 95.94 92 PRO A CA 1
ATOM 718 C C . PRO A 1 92 ? 5.906 1.732 -16.062 1 95.94 92 PRO A C 1
ATOM 720 O O . PRO A 1 92 ? 6.875 0.975 -15.977 1 95.94 92 PRO A O 1
ATOM 723 N N . ARG A 1 93 ? 4.766 1.38 -15.562 1 95.38 93 ARG A N 1
ATOM 724 C CA . ARG A 1 93 ? 4.586 0.108 -14.867 1 95.38 93 ARG A CA 1
ATOM 725 C C . ARG A 1 93 ? 4.816 -1.066 -15.812 1 95.38 93 ARG A C 1
ATOM 727 O O . ARG A 1 93 ? 4.148 -1.186 -16.844 1 95.38 93 ARG A O 1
ATOM 734 N N . PRO A 1 94 ? 5.707 -1.921 -15.414 1 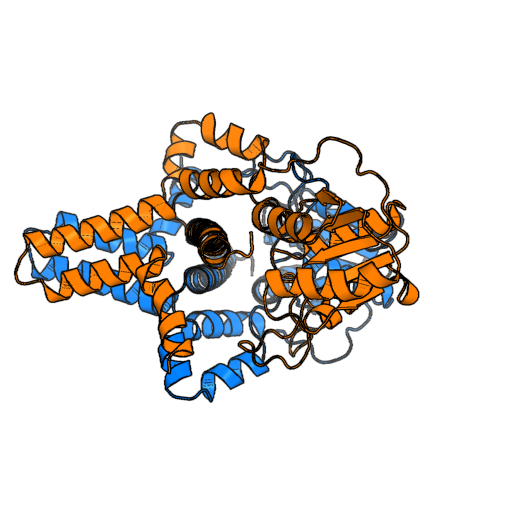94.75 94 PRO A N 1
ATOM 735 C CA . PRO A 1 94 ? 6.012 -3.016 -16.344 1 94.75 94 PRO A CA 1
ATOM 736 C C . PRO A 1 94 ? 4.887 -4.047 -16.422 1 94.75 94 PRO A C 1
ATOM 738 O O . PRO A 1 94 ? 4.777 -4.762 -17.422 1 94.75 94 PRO A O 1
ATOM 741 N N . LEU A 1 95 ? 4.141 -4.215 -15.352 1 94.56 95 LEU A N 1
ATOM 742 C CA . LEU A 1 95 ? 2.99 -5.098 -15.211 1 94.56 95 LEU A CA 1
ATOM 743 C C . LEU A 1 95 ? 1.85 -4.395 -14.477 1 94.56 95 LEU A C 1
ATOM 745 O O . LEU A 1 95 ? 2.02 -3.279 -13.984 1 94.56 95 LEU A O 1
ATOM 749 N N . THR A 1 96 ? 0.715 -5.094 -14.57 1 95.31 96 THR A N 1
ATOM 750 C CA . THR A 1 96 ? -0.263 -4.707 -13.562 1 95.31 96 THR A CA 1
ATOM 751 C C . THR A 1 96 ? 0.345 -4.781 -12.164 1 95.31 96 THR A C 1
ATOM 753 O O . THR A 1 96 ? 1.06 -5.734 -11.844 1 95.31 96 THR A O 1
ATOM 756 N N . GLU A 1 97 ? 0.173 -3.719 -11.477 1 97.12 97 GLU A N 1
ATOM 757 C CA . GLU A 1 97 ? 0.732 -3.668 -10.125 1 97.12 97 GLU A CA 1
ATOM 758 C C . GLU A 1 97 ? -0.367 -3.738 -9.07 1 97.12 97 GLU A C 1
ATOM 760 O O . GLU A 1 97 ? -1.547 -3.562 -9.383 1 97.12 97 GLU A O 1
ATOM 765 N N . VAL A 1 98 ? 0.04 -4.113 -7.848 1 97.06 98 VAL A N 1
ATOM 766 C CA . VAL A 1 98 ? -0.889 -4.117 -6.723 1 97.06 98 VAL A CA 1
ATOM 767 C C . VAL A 1 98 ? -0.61 -2.918 -5.82 1 97.06 98 VAL A C 1
ATOM 769 O O . VAL A 1 98 ? 0.493 -2.367 -5.832 1 97.06 98 VAL A O 1
ATOM 772 N N . ASN A 1 99 ? -1.626 -2.447 -5.148 1 96.44 99 ASN A N 1
ATOM 773 C CA . ASN A 1 99 ? -1.471 -1.454 -4.09 1 96.44 99 ASN A CA 1
ATOM 774 C C . ASN A 1 99 ? -1.483 -2.102 -2.709 1 96.44 99 ASN A C 1
ATOM 776 O O . ASN A 1 99 ? -1.124 -3.271 -2.564 1 96.44 99 ASN A O 1
ATOM 780 N N . GLU A 1 100 ? -1.723 -1.389 -1.71 1 96.88 100 GLU A N 1
ATOM 781 C CA . GLU A 1 100 ? -1.769 -1.89 -0.34 1 96.88 100 GLU A CA 1
ATOM 782 C C . GLU A 1 100 ? -2.719 -3.076 -0.217 1 96.88 100 GLU A C 1
ATOM 784 O O . GLU A 1 100 ? -2.494 -3.977 0.594 1 96.88 100 GLU A O 1
ATOM 789 N N . GLY A 1 101 ? -3.746 -3.158 -1.006 1 97.56 101 GLY A N 1
ATOM 790 C CA . GLY A 1 101 ? -4.758 -4.199 -0.928 1 97.56 101 GLY A CA 1
ATOM 791 C C . GLY A 1 101 ? -4.41 -5.434 -1.733 1 97.56 101 GLY A C 1
ATOM 792 O O . GLY A 1 101 ? -5.258 -6.305 -1.941 1 97.56 101 GLY A O 1
ATOM 793 N N . GLY A 1 102 ? -3.193 -5.5 -2.199 1 97.88 102 GLY A N 1
ATOM 794 C CA . GLY A 1 102 ? -2.779 -6.57 -3.096 1 97.88 102 GLY A CA 1
ATOM 795 C C . GLY A 1 102 ? -2.957 -7.953 -2.498 1 97.88 102 GLY A C 1
ATOM 796 O O . GLY A 1 102 ? -3.1 -8.938 -3.229 1 97.88 102 GLY A O 1
ATOM 797 N N . ASP A 1 103 ? -3.025 -8.031 -1.178 1 98.5 103 ASP A N 1
ATOM 798 C CA . ASP A 1 103 ? -3.156 -9.312 -0.487 1 98.5 103 ASP A CA 1
ATOM 799 C C . ASP A 1 103 ? -4.488 -9.977 -0.816 1 98.5 103 ASP A C 1
ATOM 801 O O . ASP A 1 103 ? -4.645 -11.188 -0.635 1 98.5 103 ASP A O 1
ATOM 805 N N . ARG A 1 104 ? -5.461 -9.164 -1.277 1 98.69 104 ARG A N 1
ATOM 806 C CA . ARG A 1 104 ? -6.719 -9.766 -1.721 1 98.69 104 ARG A CA 1
ATOM 807 C C . ARG A 1 104 ? -6.477 -10.812 -2.797 1 98.69 104 ARG A C 1
ATOM 809 O O . ARG A 1 104 ? -7.051 -11.906 -2.75 1 98.69 104 ARG A O 1
ATOM 816 N N . LEU A 1 105 ? -5.574 -10.461 -3.697 1 98.56 105 LEU A N 1
ATOM 817 C CA . LEU A 1 105 ? -5.281 -11.367 -4.801 1 98.56 105 LEU A CA 1
ATOM 818 C C . LEU A 1 105 ? -4.379 -12.508 -4.344 1 98.56 105 LEU A C 1
ATOM 820 O O . LEU A 1 105 ? -4.602 -13.664 -4.711 1 98.56 105 LEU A O 1
ATOM 824 N N . LEU A 1 106 ? -3.363 -12.195 -3.535 1 98.38 106 LEU A N 1
ATOM 825 C CA . LEU A 1 106 ? -2.439 -13.219 -3.055 1 98.38 106 LEU A CA 1
ATOM 826 C C . LEU A 1 106 ? -3.17 -14.258 -2.217 1 98.38 106 LEU A C 1
ATOM 828 O O . LEU A 1 106 ? -2.992 -15.461 -2.422 1 98.38 106 LEU A O 1
ATOM 832 N N . TYR A 1 107 ? -4.027 -13.797 -1.312 1 98.5 107 TYR A N 1
ATOM 833 C CA . TYR A 1 107 ? -4.758 -14.695 -0.427 1 98.5 107 TYR A CA 1
ATOM 834 C C . TYR A 1 107 ? -5.828 -15.461 -1.194 1 98.5 107 TYR A C 1
ATOM 836 O O . TYR A 1 107 ? -6.02 -16.656 -0.971 1 98.5 107 TYR A O 1
ATOM 844 N N . GLY A 1 108 ? -6.52 -14.773 -2.098 1 98.75 108 GLY A N 1
ATOM 845 C CA . GLY A 1 108 ? -7.484 -15.453 -2.941 1 98.75 108 GLY A CA 1
ATOM 846 C C . GLY A 1 108 ? -6.875 -16.578 -3.754 1 98.75 108 GLY A C 1
ATOM 847 O O . GLY A 1 108 ? -7.434 -17.688 -3.818 1 98.75 108 GLY A O 1
ATOM 848 N N . ALA A 1 109 ? -5.719 -16.297 -4.34 1 98.69 109 ALA A N 1
ATOM 849 C CA . ALA A 1 109 ? -5.016 -17.328 -5.102 1 98.69 109 ALA A CA 1
ATOM 850 C C . ALA A 1 109 ? -4.586 -18.484 -4.203 1 98.69 109 ALA A C 1
ATOM 852 O O . ALA A 1 109 ? -4.691 -19.656 -4.586 1 98.69 109 ALA A O 1
ATOM 853 N N . TRP A 1 110 ? -4.09 -18.141 -3.039 1 98.44 110 TRP A N 1
ATOM 854 C CA . TRP A 1 110 ? -3.688 -19.156 -2.084 1 98.44 110 TRP A CA 1
ATOM 855 C C . TRP A 1 110 ? -4.863 -20.078 -1.737 1 98.44 110 TRP A C 1
ATOM 857 O O . TRP A 1 110 ? -4.727 -21.297 -1.748 1 98.44 110 TRP A O 1
ATOM 867 N N . LEU A 1 111 ? -6.012 -19.5 -1.455 1 98.56 111 LEU A N 1
ATOM 868 C CA . LEU A 1 111 ? -7.211 -20.266 -1.132 1 98.56 111 LEU A CA 1
ATOM 869 C C . LEU A 1 111 ? -7.59 -21.188 -2.285 1 98.56 111 LEU A C 1
ATOM 871 O O . LEU A 1 111 ? -7.973 -22.344 -2.062 1 98.56 111 LEU A O 1
ATOM 875 N N . TYR A 1 112 ? -7.477 -20.656 -3.516 1 98.81 112 TYR A N 1
ATOM 876 C CA . TYR A 1 112 ? -7.75 -21.469 -4.695 1 98.81 112 TYR A CA 1
ATOM 877 C C . TYR A 1 112 ? -6.824 -22.688 -4.75 1 98.81 112 TYR A C 1
ATOM 879 O O . TYR A 1 112 ? -7.273 -23.812 -4.941 1 98.81 112 TYR A O 1
ATOM 887 N N . HIS A 1 113 ? -5.555 -22.406 -4.516 1 98.06 113 HIS A N 1
ATOM 888 C CA . HIS A 1 113 ? -4.562 -23.469 -4.605 1 98.06 113 HIS A CA 1
ATOM 889 C C . HIS A 1 113 ? -4.723 -24.469 -3.467 1 98.06 113 HIS A C 1
ATOM 891 O O . HIS A 1 113 ? -4.305 -25.625 -3.586 1 98.06 113 HIS A O 1
ATOM 897 N N . GLN A 1 114 ? -5.344 -24.062 -2.379 1 97.69 114 GLN A N 1
ATOM 898 C CA . GLN A 1 114 ? -5.641 -24.953 -1.265 1 97.69 114 GLN A CA 1
ATOM 899 C C . GLN A 1 114 ? -6.898 -25.781 -1.536 1 97.69 114 GLN A C 1
ATOM 901 O O . GLN A 1 114 ? -7.309 -26.594 -0.704 1 97.69 114 GLN A O 1
ATOM 906 N N . GLY A 1 115 ? -7.535 -25.547 -2.664 1 98.38 115 GLY A N 1
ATOM 907 C CA . GLY A 1 115 ? -8.711 -26.312 -3.053 1 98.38 115 GLY A CA 1
ATOM 908 C C . GLY A 1 115 ? -9.977 -25.859 -2.359 1 98.38 115 GLY A C 1
ATOM 909 O O . GLY A 1 115 ? -10.922 -26.641 -2.213 1 98.38 115 GLY A O 1
ATOM 910 N N . LYS A 1 116 ? -10.039 -24.625 -1.933 1 98.5 116 LYS A N 1
ATOM 911 C CA . LYS A 1 116 ? -11.18 -24.172 -1.151 1 98.5 116 LYS A CA 1
ATOM 912 C C . LYS A 1 116 ? -12.375 -23.859 -2.051 1 98.5 116 LYS A C 1
ATOM 914 O O . LYS A 1 116 ? -13.516 -23.812 -1.581 1 98.5 116 LYS A O 1
ATOM 919 N N . ALA A 1 117 ? -12.172 -23.641 -3.326 1 98.69 117 ALA A N 1
ATOM 920 C CA . ALA A 1 117 ? -13.203 -23.469 -4.344 1 98.69 117 ALA A CA 1
ATOM 921 C C . ALA A 1 117 ? -12.648 -23.734 -5.738 1 98.69 117 ALA A C 1
ATOM 923 O O . ALA A 1 117 ? -11.461 -23.531 -5.992 1 98.69 117 ALA A O 1
ATOM 924 N N . PRO A 1 118 ? -13.477 -24.188 -6.637 1 98.44 118 PRO A N 1
ATOM 925 C CA . PRO A 1 118 ? -13 -24.5 -7.984 1 98.44 118 PRO A CA 1
ATOM 926 C C . PRO A 1 118 ? -12.867 -23.266 -8.867 1 98.44 118 PRO A C 1
ATOM 928 O O . PRO A 1 118 ? -12.281 -23.344 -9.953 1 98.44 118 PRO A O 1
ATOM 931 N N . ALA A 1 119 ? -13.477 -22.094 -8.414 1 98.75 119 ALA A N 1
ATOM 932 C CA . ALA A 1 119 ? -13.461 -20.875 -9.227 1 98.75 119 ALA A CA 1
ATOM 933 C C . ALA A 1 119 ? -13.211 -19.641 -8.359 1 98.75 119 ALA A C 1
ATOM 935 O O . ALA A 1 119 ? -13.469 -19.656 -7.152 1 98.75 119 ALA A O 1
ATOM 936 N N . VAL A 1 120 ? -12.641 -18.656 -9.023 1 98.94 120 VAL A N 1
ATOM 937 C CA . VAL A 1 120 ? -12.414 -17.359 -8.422 1 98.94 120 VAL A CA 1
ATOM 938 C C . VAL A 1 120 ? -13.148 -16.281 -9.219 1 98.94 120 VAL A C 1
ATOM 940 O O . VAL A 1 120 ? -12.922 -16.125 -10.422 1 98.94 120 VAL A O 1
ATOM 943 N N . LEU A 1 121 ? -14.094 -15.625 -8.578 1 98.94 121 LEU A N 1
ATOM 944 C CA . LEU A 1 121 ? -14.805 -14.508 -9.188 1 98.94 121 LEU A CA 1
ATOM 945 C C . LEU A 1 121 ? -14.258 -13.172 -8.695 1 98.94 121 LEU A C 1
ATOM 947 O O . LEU A 1 121 ? -14.312 -12.875 -7.504 1 98.94 121 LEU A O 1
ATOM 951 N N . VAL A 1 122 ? -13.656 -12.43 -9.625 1 98.75 122 VAL A N 1
ATOM 952 C CA . VAL A 1 122 ? -13.148 -11.109 -9.266 1 98.75 122 VAL A CA 1
ATOM 953 C C . VAL A 1 122 ? -14.156 -10.039 -9.672 1 98.75 122 VAL A C 1
ATOM 955 O O . VAL A 1 122 ? -14.688 -10.07 -10.781 1 98.75 122 VAL A O 1
ATOM 958 N N . SER A 1 123 ? -14.398 -9.133 -8.75 1 97.81 123 SER A N 1
ATOM 959 C CA . SER A 1 123 ? -15.414 -8.109 -8.977 1 97.81 123 SER A CA 1
ATOM 960 C C . SER A 1 123 ? -14.828 -6.711 -8.82 1 97.81 123 SER A C 1
ATOM 962 O O . SER A 1 123 ? -14.352 -6.348 -7.738 1 97.81 123 SER A O 1
ATOM 964 N N . GLY A 1 124 ? -14.742 -6.008 -9.859 1 93.06 124 GLY A N 1
ATOM 965 C CA . GLY A 1 124 ? -14.25 -4.641 -9.883 1 93.06 124 GLY A CA 1
ATOM 966 C C . GLY A 1 124 ? -14.43 -3.963 -11.227 1 93.06 124 GLY A C 1
ATOM 967 O O . GLY A 1 124 ? -13.867 -4.41 -12.227 1 93.06 124 GLY A O 1
ATOM 968 N N . GLY A 1 125 ? -15.219 -2.998 -11.305 1 85.44 125 GLY A N 1
ATOM 969 C CA . GLY A 1 125 ? -15.484 -2.289 -12.547 1 85.44 125 GLY A CA 1
ATOM 970 C C . GLY A 1 125 ? -14.516 -1.145 -12.797 1 85.44 125 GLY A C 1
ATOM 971 O O . GLY A 1 125 ? -13.312 -1.285 -12.594 1 85.44 125 GLY A O 1
ATOM 972 N N . TYR A 1 126 ? -15.07 -0.14 -13.461 1 68.81 126 TYR A N 1
ATOM 973 C CA . TYR A 1 126 ? -14.281 0.992 -13.93 1 68.81 126 TYR A CA 1
ATOM 974 C C . TYR A 1 126 ? -14.109 2.033 -12.828 1 68.81 126 TYR A C 1
ATOM 976 O O . TYR A 1 126 ? -15.023 2.252 -12.031 1 68.81 126 TYR A O 1
ATOM 984 N N . ILE A 1 127 ? -12.82 2.209 -12.656 1 58.09 127 ILE A N 1
ATOM 985 C CA . ILE A 1 127 ? -12.602 3.355 -11.781 1 58.09 127 ILE A CA 1
ATOM 986 C C . ILE A 1 127 ? -12.406 4.617 -12.617 1 58.09 127 ILE A C 1
ATOM 988 O O . ILE A 1 127 ? -11.375 4.785 -13.273 1 58.09 127 ILE A O 1
ATOM 992 N N . GLU A 1 128 ? -13.484 5.398 -12.906 1 51.53 128 GLU A N 1
ATOM 993 C CA . GLU A 1 128 ? -13.539 6.555 -13.797 1 51.53 128 GLU A CA 1
ATOM 994 C C . GLU A 1 128 ? -12.398 7.527 -13.516 1 51.53 128 GLU A C 1
ATOM 996 O O . GLU A 1 128 ? -11.797 8.07 -14.445 1 51.53 128 GLU A O 1
ATOM 1001 N N . TRP A 1 129 ? -12.188 7.777 -12.25 1 48.59 129 TRP A N 1
ATOM 1002 C CA . TRP A 1 129 ? -11.445 9 -11.961 1 48.59 129 TRP A CA 1
ATOM 1003 C C . TRP A 1 129 ? -9.969 8.836 -12.305 1 48.59 129 TRP A C 1
ATOM 1005 O O . TRP A 1 129 ? -9.211 9.805 -12.273 1 48.59 129 TRP A O 1
ATOM 1015 N N . LEU A 1 130 ? -9.594 7.598 -12.539 1 52.72 130 LEU A N 1
ATOM 1016 C CA . LEU A 1 130 ? -8.172 7.449 -12.852 1 52.72 130 LEU A CA 1
ATOM 1017 C C . LEU A 1 130 ? -7.938 7.512 -14.359 1 52.72 130 LEU A C 1
ATOM 1019 O O . LEU A 1 130 ? -6.801 7.379 -14.812 1 52.72 130 LEU A O 1
ATOM 1023 N N . GLY A 1 131 ? -8.961 7.941 -15.062 1 55.31 131 GLY A N 1
ATOM 1024 C CA . GLY A 1 131 ? -8.766 7.965 -16.5 1 55.31 131 GLY A CA 1
ATOM 1025 C C . GLY A 1 131 ? -8.469 6.598 -17.078 1 55.31 131 GLY A C 1
ATOM 1026 O O . GLY A 1 131 ? -8.055 6.484 -18.234 1 55.31 131 GLY A O 1
ATOM 1027 N N . SER A 1 132 ? -8.516 5.652 -16.141 1 59.16 132 SER A N 1
ATOM 1028 C CA . SER A 1 132 ? -8.172 4.344 -16.703 1 59.16 132 SER A CA 1
ATOM 1029 C C . SER A 1 132 ? -9.352 3.729 -17.438 1 59.16 132 SER A C 1
ATOM 1031 O O . SER A 1 132 ? -10.508 3.91 -17.031 1 59.16 132 SER A O 1
ATOM 1033 N N . THR A 1 133 ? -9.047 3.229 -18.609 1 64.94 133 THR A N 1
ATOM 1034 C CA . THR A 1 133 ? -10.055 2.602 -19.453 1 64.94 133 THR A CA 1
ATOM 1035 C C . THR A 1 133 ? -10.117 1.099 -19.188 1 64.94 133 THR A C 1
ATOM 1037 O O . THR A 1 133 ? -10.945 0.396 -19.781 1 64.94 133 THR A O 1
ATOM 1040 N N . THR A 1 134 ? -9.352 0.645 -18.188 1 78 134 THR A N 1
ATOM 1041 C CA . THR A 1 134 ? -9.367 -0.794 -17.953 1 78 134 THR A CA 1
ATOM 1042 C C . THR A 1 134 ? -10.109 -1.123 -16.656 1 78 134 THR A C 1
ATOM 1044 O O . THR A 1 134 ? -9.789 -0.584 -15.602 1 78 134 THR A O 1
ATOM 1047 N N . PRO A 1 135 ? -11.141 -1.929 -16.828 1 88.62 135 PRO A N 1
ATOM 1048 C CA . PRO A 1 135 ? -11.805 -2.354 -15.602 1 88.62 135 PRO A CA 1
ATOM 1049 C C . PRO A 1 135 ? -10.852 -3.039 -14.625 1 88.62 135 PRO A C 1
ATOM 1051 O O . PRO A 1 135 ? -9.938 -3.748 -15.047 1 88.62 135 PRO A O 1
ATOM 1054 N N . GLU A 1 136 ? -11.078 -2.826 -13.383 1 93.31 136 GLU A N 1
ATOM 1055 C CA . GLU A 1 136 ? -10.203 -3.385 -12.359 1 93.31 136 GLU A CA 1
ATOM 1056 C C . GLU A 1 136 ? -10.188 -4.91 -12.414 1 93.31 136 GLU A C 1
ATOM 1058 O O . GLU A 1 136 ? -9.164 -5.535 -12.156 1 93.31 136 GLU A O 1
ATOM 1063 N N . ALA A 1 137 ? -11.328 -5.523 -12.75 1 96.06 137 ALA A N 1
ATOM 1064 C CA . ALA A 1 137 ? -11.438 -6.977 -12.805 1 96.06 137 ALA A CA 1
ATOM 1065 C C . ALA A 1 137 ? -10.422 -7.562 -13.781 1 96.06 137 ALA A C 1
ATOM 1067 O O . ALA A 1 137 ? -9.883 -8.648 -13.555 1 96.06 137 ALA A O 1
ATOM 1068 N N . GLN A 1 138 ? -10.148 -6.859 -14.859 1 94.94 138 GLN A N 1
ATOM 1069 C CA . GLN A 1 138 ? -9.164 -7.324 -15.828 1 94.94 138 GLN A CA 1
ATOM 1070 C C . GLN A 1 138 ? -7.758 -7.309 -15.234 1 94.94 138 GLN A C 1
ATOM 1072 O O . GLN A 1 138 ? -6.977 -8.242 -15.453 1 94.94 138 GLN A O 1
ATOM 1077 N N . SER A 1 139 ? -7.449 -6.223 -14.562 1 95.25 139 SER A N 1
ATOM 1078 C CA . SER A 1 139 ? -6.168 -6.148 -13.875 1 95.25 139 SER A CA 1
ATOM 1079 C C . SER A 1 139 ? -6.035 -7.258 -12.836 1 95.25 139 SER A C 1
ATOM 1081 O O . SER A 1 139 ? -4.965 -7.855 -12.688 1 95.25 139 SER A O 1
ATOM 1083 N N . MET A 1 140 ? -7.129 -7.512 -12.117 1 97.75 140 MET A N 1
ATOM 1084 C CA . MET A 1 140 ? -7.129 -8.578 -11.117 1 97.75 140 MET A CA 1
ATOM 1085 C C . MET A 1 140 ? -6.883 -9.938 -11.773 1 97.75 140 MET A C 1
ATOM 1087 O O . MET A 1 140 ? -6.129 -10.758 -11.25 1 97.75 140 MET A O 1
ATOM 1091 N N . ARG A 1 141 ? -7.496 -10.141 -12.906 1 97.88 141 ARG A N 1
ATOM 1092 C CA . ARG A 1 141 ? -7.281 -11.375 -13.664 1 97.88 141 ARG A CA 1
ATOM 1093 C C . ARG A 1 141 ? -5.809 -11.547 -14.016 1 97.88 141 ARG A C 1
ATOM 1095 O O . ARG A 1 141 ? -5.246 -12.633 -13.836 1 97.88 141 ARG A O 1
ATOM 1102 N N . GLU A 1 142 ? -5.199 -1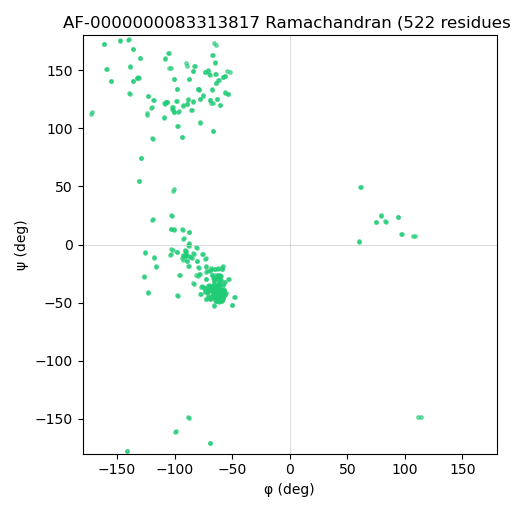0.484 -14.484 1 96.44 142 GLU A N 1
ATOM 1103 C CA . GLU A 1 142 ? -3.785 -10.547 -14.844 1 96.44 142 GLU A CA 1
ATOM 1104 C C . GLU A 1 142 ? -2.922 -10.938 -13.648 1 96.44 142 GLU A C 1
ATOM 1106 O O . GLU A 1 142 ? -1.99 -11.734 -13.781 1 96.44 142 GLU A O 1
ATOM 1111 N N . SER A 1 143 ? -3.248 -10.398 -12.555 1 96.81 143 SER A N 1
ATOM 1112 C CA . SER A 1 143 ? -2.506 -10.719 -11.336 1 96.81 143 SER A CA 1
ATOM 1113 C C . SER A 1 143 ? -2.717 -12.172 -10.922 1 96.81 143 SER A C 1
ATOM 1115 O O . SER A 1 143 ? -1.771 -12.844 -10.516 1 96.81 143 SER A O 1
ATOM 1117 N N . LEU A 1 144 ? -3.947 -12.648 -10.992 1 98.31 144 LEU A N 1
ATOM 1118 C CA . LEU A 1 144 ? -4.25 -14.023 -10.617 1 98.31 144 LEU A CA 1
ATOM 1119 C C . LEU A 1 144 ? -3.535 -15.008 -11.531 1 98.31 144 LEU A C 1
ATOM 1121 O O . LEU A 1 144 ? -3.082 -16.062 -11.086 1 98.31 144 LEU A O 1
ATOM 1125 N N . LEU A 1 145 ? -3.426 -14.641 -12.789 1 97.5 145 LEU A N 1
ATOM 1126 C CA . LEU A 1 145 ? -2.68 -15.477 -13.727 1 97.5 145 LEU A CA 1
ATOM 1127 C C . LEU A 1 145 ? -1.218 -15.586 -13.305 1 97.5 145 LEU A C 1
ATOM 1129 O O . LEU A 1 145 ? -0.642 -16.672 -13.336 1 97.5 145 LEU A O 1
ATOM 1133 N N . LEU A 1 146 ? -0.677 -14.477 -12.883 1 95.19 146 LEU A N 1
ATOM 1134 C CA . LEU A 1 146 ? 0.699 -14.469 -12.398 1 95.19 146 LEU A CA 1
ATOM 1135 C C . LEU A 1 146 ? 0.846 -15.344 -11.156 1 95.19 146 LEU A C 1
ATOM 1137 O O . LEU A 1 146 ? 1.898 -15.945 -10.945 1 95.19 146 LEU A O 1
ATOM 1141 N N . LEU A 1 147 ? -0.219 -15.445 -10.43 1 97.38 147 LEU A N 1
ATOM 1142 C CA . LEU A 1 147 ? -0.211 -16.203 -9.18 1 97.38 147 LEU A CA 1
ATOM 1143 C C . LEU A 1 147 ? -0.532 -17.672 -9.422 1 97.38 147 LEU A C 1
ATOM 1145 O O . LEU A 1 147 ? -0.646 -18.453 -8.477 1 97.38 147 LEU A O 1
ATOM 1149 N N . GLY A 1 148 ? -0.775 -18.062 -10.648 1 96.94 148 GLY A N 1
ATOM 1150 C CA . GLY A 1 148 ? -0.891 -19.469 -11.016 1 96.94 148 GLY A CA 1
ATOM 1151 C C . GLY A 1 148 ? -2.326 -19.953 -11.062 1 96.94 148 GLY A C 1
ATOM 1152 O O . GLY A 1 148 ? -2.576 -21.156 -11.18 1 96.94 148 GLY A O 1
ATOM 1153 N N . VAL A 1 149 ? -3.277 -19.078 -10.961 1 98.56 149 VAL A N 1
ATOM 1154 C CA . VAL A 1 149 ? -4.672 -19.469 -11.133 1 98.56 149 VAL A CA 1
ATOM 1155 C C . VAL A 1 149 ? -4.984 -19.625 -12.617 1 98.56 149 VAL A C 1
ATOM 1157 O O . VAL A 1 149 ? -4.719 -18.734 -13.414 1 98.56 149 VAL A O 1
ATOM 1160 N N . PRO A 1 150 ? -5.48 -20.75 -13.023 1 98.56 150 PRO A N 1
ATOM 1161 C CA . PRO A 1 150 ? -5.777 -20.953 -14.445 1 98.56 150 PRO A CA 1
ATOM 1162 C C . PRO A 1 150 ? -6.875 -20.016 -14.953 1 98.56 150 PRO A C 1
ATOM 1164 O O . PRO A 1 150 ? -7.824 -19.719 -14.227 1 98.56 150 PRO A O 1
ATOM 1167 N N . ASP A 1 151 ? -6.758 -19.625 -16.172 1 98.38 151 ASP A N 1
ATOM 1168 C CA . ASP A 1 151 ? -7.668 -18.656 -16.781 1 98.38 151 ASP A CA 1
ATOM 1169 C C . ASP A 1 151 ? -9.109 -19.141 -16.719 1 98.38 151 ASP A C 1
ATOM 1171 O O . ASP A 1 151 ? -10.023 -18.375 -16.438 1 98.38 151 ASP A O 1
ATOM 1175 N N . GLU A 1 152 ? -9.328 -20.422 -16.922 1 98.44 152 GLU A N 1
ATOM 1176 C CA . GLU A 1 152 ? -10.664 -21 -16.969 1 98.44 152 GLU A CA 1
ATOM 1177 C C . GLU A 1 152 ? -11.344 -20.938 -15.609 1 98.44 152 GLU A C 1
ATOM 1179 O O . GLU A 1 152 ? -12.57 -21.031 -15.508 1 98.44 152 GLU A O 1
ATOM 1184 N N . ALA A 1 153 ? -10.523 -20.797 -14.547 1 98.75 153 ALA A N 1
ATOM 1185 C CA . ALA A 1 153 ? -11.07 -20.781 -13.195 1 98.75 153 ALA A CA 1
ATOM 1186 C C . ALA A 1 153 ? -11.398 -19.344 -12.766 1 98.75 153 ALA A C 1
ATOM 1188 O O . ALA A 1 153 ? -11.977 -19.125 -11.695 1 98.75 153 ALA A O 1
ATOM 1189 N N . ILE A 1 154 ? -11.062 -18.375 -13.602 1 98.81 154 ILE A N 1
ATOM 1190 C CA . ILE A 1 154 ? -11.242 -16.969 -13.234 1 98.81 154 ILE A CA 1
ATOM 1191 C C . ILE A 1 154 ? -12.492 -16.406 -13.906 1 98.81 154 ILE A C 1
ATOM 1193 O O . ILE A 1 154 ? -12.586 -16.391 -15.141 1 98.81 154 ILE A O 1
ATOM 1197 N N . TRP A 1 155 ? -13.445 -16.031 -13.094 1 98.75 155 TRP A N 1
ATOM 1198 C CA . TRP A 1 155 ? -14.648 -15.352 -13.555 1 98.75 155 TRP A CA 1
ATOM 1199 C C . TRP A 1 155 ? -14.555 -13.844 -13.32 1 98.75 155 TRP A C 1
ATOM 1201 O O . TRP A 1 155 ? -14.047 -13.406 -12.281 1 98.75 155 TRP A O 1
ATOM 1211 N N . LEU A 1 156 ? -15.102 -13.062 -14.312 1 97.81 156 LEU A N 1
ATOM 1212 C CA . LEU A 1 156 ? -14.93 -11.617 -14.25 1 97.81 156 LEU A CA 1
ATOM 1213 C C . LEU A 1 156 ? -16.281 -10.914 -14.133 1 97.81 156 LEU A C 1
ATOM 1215 O O . LEU A 1 156 ? -17.188 -11.195 -14.906 1 97.81 156 LEU A O 1
ATOM 1219 N N . GLU A 1 157 ? -16.438 -10.125 -13.141 1 97.44 157 GLU A N 1
ATOM 1220 C CA . GLU A 1 157 ? -17.453 -9.078 -13.078 1 97.44 157 GLU A CA 1
ATOM 1221 C C . GLU A 1 157 ? -16.828 -7.691 -13.18 1 97.44 157 GLU A C 1
ATOM 1223 O O . GLU A 1 157 ? -16.156 -7.238 -12.258 1 97.44 157 GLU A O 1
ATOM 1228 N N . ALA A 1 158 ? -17.047 -7.008 -14.312 1 94.75 158 ALA A N 1
ATOM 1229 C CA . ALA A 1 158 ? -16.25 -5.812 -14.625 1 94.75 158 ALA A CA 1
ATOM 1230 C C . ALA A 1 158 ? -17.156 -4.586 -14.75 1 94.75 158 ALA A C 1
ATOM 1232 O O . ALA A 1 158 ? -16.75 -3.561 -15.297 1 94.75 158 ALA A O 1
ATOM 1233 N N . GLU A 1 159 ? -18.328 -4.613 -14.188 1 92.38 159 GLU A N 1
ATOM 1234 C CA . GLU A 1 159 ? -19.281 -3.547 -14.5 1 92.38 159 GLU A CA 1
ATOM 1235 C C . GLU A 1 159 ? -19.641 -2.742 -13.25 1 92.38 159 GLU A C 1
ATOM 1237 O O . GLU A 1 159 ? -20.25 -1.68 -13.352 1 92.38 159 GLU A O 1
ATOM 1242 N N . SER A 1 160 ? -19.266 -3.205 -12.117 1 93.75 160 SER A N 1
ATOM 1243 C CA . SER A 1 160 ? -19.672 -2.547 -10.875 1 93.75 160 SER A CA 1
ATOM 1244 C C . SER A 1 160 ? -18.953 -1.214 -10.695 1 93.75 160 SER A C 1
ATOM 1246 O O . SER A 1 160 ? -17.828 -1.038 -11.172 1 93.75 160 SER A O 1
ATOM 1248 N N . ARG A 1 161 ? -19.641 -0.304 -10.023 1 89.44 161 ARG A N 1
ATOM 1249 C CA . ARG A 1 161 ? -19.078 1.021 -9.797 1 89.44 161 ARG A CA 1
ATOM 1250 C C . ARG A 1 161 ? -18.859 1.277 -8.312 1 89.44 161 ARG A C 1
ATOM 1252 O O . ARG A 1 161 ? -18.234 2.268 -7.93 1 89.44 161 ARG A O 1
ATOM 1259 N N . ASN A 1 162 ? -19.5 0.54 -7.488 1 91.94 162 ASN A N 1
ATOM 1260 C CA . ASN A 1 162 ? -19.344 0.59 -6.039 1 91.94 162 ASN A CA 1
ATOM 1261 C C . ASN A 1 162 ? -19.547 -0.783 -5.406 1 91.94 162 ASN A C 1
ATOM 1263 O O . ASN A 1 162 ? -19.844 -1.757 -6.105 1 91.94 162 ASN A O 1
ATOM 1267 N N . THR A 1 163 ? -19.359 -0.906 -4.16 1 95.19 163 THR A N 1
ATOM 1268 C CA . THR A 1 163 ? -19.344 -2.199 -3.484 1 95.19 163 THR A CA 1
ATOM 1269 C C . THR A 1 163 ? -20.734 -2.83 -3.512 1 95.19 163 THR A C 1
ATOM 1271 O O . THR A 1 163 ? -20.875 -4.051 -3.592 1 95.19 163 THR A O 1
ATOM 1274 N N . TYR A 1 164 ? -21.781 -2.02 -3.416 1 96.62 164 TYR A N 1
ATOM 1275 C CA . TYR A 1 164 ? -23.125 -2.568 -3.49 1 96.62 164 TYR A CA 1
ATOM 1276 C C . TYR A 1 164 ? -23.391 -3.182 -4.859 1 96.62 164 TYR A C 1
ATOM 1278 O O . TYR A 1 164 ? -23.953 -4.277 -4.957 1 96.62 164 TYR A O 1
ATOM 1286 N N . GLU A 1 165 ? -22.938 -2.451 -5.859 1 96.69 165 GLU A N 1
ATOM 1287 C CA . GLU A 1 165 ? -23.062 -2.98 -7.211 1 96.69 165 GLU A CA 1
ATOM 1288 C C . GLU A 1 165 ? -22.219 -4.242 -7.398 1 96.69 165 GLU A C 1
ATOM 1290 O O . GLU A 1 165 ? -22.609 -5.148 -8.141 1 96.69 165 GLU A O 1
ATOM 1295 N N . ASN A 1 166 ? -21.062 -4.309 -6.766 1 97 166 ASN A N 1
ATOM 1296 C CA . ASN A 1 166 ? -20.328 -5.57 -6.766 1 97 166 ASN A CA 1
ATOM 1297 C C . ASN A 1 166 ? -21.234 -6.738 -6.355 1 97 166 ASN A C 1
ATOM 1299 O O . ASN A 1 166 ? -21.312 -7.738 -7.066 1 97 166 ASN A O 1
ATOM 1303 N N . GLY A 1 167 ? -21.875 -6.535 -5.223 1 98.19 167 GLY A N 1
ATOM 1304 C CA . GLY A 1 167 ? -22.766 -7.57 -4.707 1 98.19 167 GLY A CA 1
ATOM 1305 C C . GLY A 1 167 ? -23.891 -7.922 -5.664 1 98.19 167 GLY A C 1
ATOM 1306 O O . GLY A 1 167 ? -24.125 -9.102 -5.934 1 98.19 167 GLY A O 1
ATOM 1307 N N . LEU A 1 168 ? -24.484 -6.906 -6.199 1 98.31 168 LEU A N 1
ATOM 1308 C CA . LEU A 1 168 ? -25.609 -7.105 -7.098 1 98.31 168 LEU A CA 1
ATOM 1309 C C . LEU A 1 168 ? -25.188 -7.871 -8.352 1 98.31 168 LEU A C 1
ATOM 1311 O O . LEU A 1 168 ? -25.891 -8.781 -8.789 1 98.31 168 LEU A O 1
ATOM 1315 N N . ARG A 1 169 ? -24.094 -7.457 -8.883 1 98 169 ARG A N 1
ATOM 1316 C CA . ARG A 1 169 ? -23.625 -8.078 -10.117 1 98 169 ARG A CA 1
ATOM 1317 C C . ARG A 1 169 ? -23.156 -9.508 -9.867 1 98 169 ARG A C 1
ATOM 1319 O O . ARG A 1 169 ? -23.375 -10.391 -10.695 1 98 169 ARG A O 1
ATOM 1326 N N . VAL A 1 170 ? -22.531 -9.727 -8.758 1 98.56 170 VAL A N 1
ATOM 1327 C CA . VAL A 1 170 ? -22.125 -11.078 -8.375 1 98.56 170 VAL A CA 1
ATOM 1328 C C . VAL A 1 170 ? -23.359 -11.953 -8.188 1 98.56 170 VAL A C 1
ATOM 1330 O O . VAL A 1 170 ? -23.391 -13.094 -8.648 1 98.56 170 VAL A O 1
ATOM 1333 N N . GLN A 1 171 ? -24.344 -11.406 -7.539 1 98.56 171 GLN A N 1
ATOM 1334 C CA . GLN A 1 171 ? -25.594 -12.141 -7.348 1 98.56 171 GLN A CA 1
ATOM 1335 C C . GLN A 1 171 ? -26.219 -12.523 -8.688 1 98.56 171 GLN A C 1
ATOM 1337 O O . GLN A 1 171 ? -26.641 -13.664 -8.867 1 98.56 171 GLN A O 1
ATOM 1342 N N . ALA A 1 172 ? -26.234 -11.625 -9.57 1 98.38 172 ALA A N 1
ATOM 1343 C CA . ALA A 1 172 ? -26.828 -11.859 -10.891 1 98.38 172 ALA A CA 1
ATOM 1344 C C . ALA A 1 172 ? -26.094 -12.977 -11.625 1 98.38 172 ALA A C 1
ATOM 1346 O O . ALA A 1 172 ? -26.703 -13.742 -12.375 1 98.38 172 ALA A O 1
ATOM 1347 N N . MET A 1 173 ? -24.797 -13.047 -11.414 1 98.25 173 MET A N 1
ATOM 1348 C CA . MET A 1 173 ? -23.969 -14.055 -12.07 1 98.25 173 MET A CA 1
ATOM 1349 C C . MET A 1 173 ? -24.141 -15.422 -11.414 1 98.25 173 MET A C 1
ATOM 1351 O O . MET A 1 173 ? -24.172 -16.438 -12.102 1 98.25 173 MET A O 1
ATOM 1355 N N . LEU A 1 174 ? -24.312 -15.398 -10.094 1 98.56 174 LEU A N 1
ATOM 1356 C CA . LEU A 1 174 ? -24.219 -16.656 -9.367 1 98.56 174 LEU A CA 1
ATOM 1357 C C . LEU A 1 174 ? -25.609 -17.266 -9.141 1 98.56 174 LEU A C 1
ATOM 1359 O O . LEU A 1 174 ? -25.75 -18.484 -9.07 1 98.56 174 LEU A O 1
ATOM 1363 N N . GLU A 1 175 ? -26.578 -16.484 -9.109 1 97.12 175 GLU A N 1
ATOM 1364 C CA . GLU A 1 175 ? -27.938 -16.953 -8.797 1 97.12 175 GLU A CA 1
ATOM 1365 C C . GLU A 1 175 ? -28.422 -17.984 -9.812 1 97.12 175 GLU A C 1
ATOM 1367 O O . GLU A 1 175 ? -28.938 -19.031 -9.438 1 97.12 175 GLU A O 1
ATOM 1372 N N . PRO A 1 176 ? -28.234 -17.719 -11.141 1 97.75 176 PRO A N 1
ATOM 1373 C CA . PRO A 1 176 ? -28.688 -18.688 -12.125 1 97.75 176 PRO A CA 1
ATOM 1374 C C . PRO A 1 176 ? -27.969 -20.031 -12 1 97.75 176 PRO A C 1
ATOM 1376 O O . PRO A 1 176 ? -28.484 -21.062 -12.469 1 97.75 176 PRO A O 1
ATOM 1379 N N . MET A 1 177 ? -26.828 -20.016 -11.375 1 97.56 177 MET A N 1
ATOM 1380 C CA . MET A 1 177 ? -26.031 -21.234 -11.203 1 97.56 177 MET A CA 1
ATOM 1381 C C . MET A 1 177 ? -26.406 -21.938 -9.906 1 97.56 177 MET A C 1
ATOM 1383 O O . MET A 1 177 ? -25.875 -23.016 -9.609 1 97.56 177 MET A O 1
ATOM 1387 N N . GLY A 1 178 ? -27.234 -21.312 -9.102 1 97.62 178 GLY A N 1
ATOM 1388 C CA . GLY A 1 178 ? -27.641 -21.875 -7.824 1 97.62 178 GLY A CA 1
ATOM 1389 C C . GLY A 1 178 ? -26.562 -21.781 -6.758 1 97.62 178 GLY A C 1
ATOM 1390 O O . GLY A 1 178 ? -26.594 -22.516 -5.77 1 97.62 178 GLY A O 1
ATOM 1391 N N . ILE A 1 179 ? -25.625 -20.906 -6.977 1 98.12 179 ILE A N 1
ATOM 1392 C CA . ILE A 1 179 ? -24.516 -20.75 -6.035 1 98.12 179 ILE A CA 1
ATOM 1393 C C . ILE A 1 179 ? -24.891 -19.734 -4.961 1 98.12 179 ILE A C 1
ATOM 1395 O O . ILE A 1 179 ? -25.219 -18.594 -5.27 1 98.12 179 ILE A O 1
ATOM 1399 N N . ARG A 1 180 ? -24.797 -20.172 -3.688 1 95.88 180 ARG A N 1
ATOM 1400 C CA . ARG A 1 180 ? -25.156 -19.281 -2.586 1 95.88 180 ARG A CA 1
ATOM 1401 C C . ARG A 1 180 ? -24.031 -19.172 -1.569 1 95.88 180 ARG A C 1
ATOM 1403 O O . ARG A 1 180 ? -23.922 -18.188 -0.842 1 95.88 180 ARG A O 1
ATOM 1410 N N . ARG A 1 181 ? -23.234 -20.188 -1.48 1 98.06 181 ARG A N 1
ATOM 1411 C CA . ARG A 1 181 ? -22.141 -20.188 -0.521 1 98.06 181 ARG A CA 1
ATOM 1412 C C . ARG A 1 181 ? -20.859 -19.672 -1.153 1 98.06 181 ARG A C 1
ATOM 1414 O O . ARG A 1 181 ? -20.359 -20.25 -2.123 1 98.06 181 ARG A O 1
ATOM 1421 N N . ILE A 1 182 ? -20.328 -18.578 -0.6 1 98.75 182 ILE A N 1
ATOM 1422 C CA . ILE A 1 182 ? -19.141 -17.969 -1.196 1 98.75 182 ILE A CA 1
ATOM 1423 C C . ILE A 1 182 ? -18.094 -17.703 -0.115 1 98.75 182 ILE A C 1
ATOM 1425 O O . ILE A 1 182 ? -18.438 -17.422 1.035 1 98.75 182 ILE A O 1
ATOM 1429 N N . ILE A 1 183 ? -16.844 -17.875 -0.425 1 98.81 183 ILE A N 1
ATOM 1430 C CA . ILE A 1 183 ? -15.758 -17.297 0.344 1 98.81 183 ILE A CA 1
ATOM 1431 C C . ILE A 1 183 ? -15.5 -15.867 -0.117 1 98.81 183 ILE A C 1
ATOM 1433 O O . ILE A 1 183 ? -15.148 -15.633 -1.277 1 98.81 183 ILE A O 1
ATOM 1437 N N . LEU A 1 184 ? -15.711 -14.891 0.736 1 98.88 184 LEU A N 1
ATOM 1438 C CA . LEU A 1 184 ? -15.547 -13.477 0.402 1 98.88 184 LEU A CA 1
ATOM 1439 C C . LEU A 1 184 ? -14.172 -12.969 0.844 1 98.88 184 LEU A C 1
ATOM 1441 O O . LEU A 1 184 ? -13.875 -12.938 2.041 1 98.88 184 LEU A O 1
ATOM 1445 N N . VAL A 1 185 ? -13.375 -12.617 -0.156 1 98.88 185 VAL A N 1
ATOM 1446 C CA . VAL A 1 185 ? -12.023 -12.148 0.116 1 98.88 185 VAL A CA 1
ATOM 1447 C C . VAL A 1 185 ? -11.938 -10.641 -0.115 1 98.88 185 VAL A C 1
ATOM 1449 O O . VAL A 1 185 ? -12.219 -10.156 -1.215 1 98.88 185 VAL A O 1
ATOM 1452 N N . THR A 1 186 ? -11.57 -9.906 0.817 1 98.75 186 THR A N 1
ATOM 1453 C CA . THR A 1 186 ? -11.281 -8.484 0.738 1 98.75 186 THR A CA 1
ATOM 1454 C C . THR A 1 186 ? -10.43 -8.039 1.926 1 98.75 186 THR A C 1
ATOM 1456 O O . THR A 1 186 ? -10.094 -8.852 2.791 1 98.75 186 THR A O 1
ATOM 1459 N N . SER A 1 187 ? -9.969 -6.812 1.887 1 98.69 187 SER A N 1
ATOM 1460 C CA . SER A 1 187 ? -9.203 -6.273 3.006 1 98.69 187 SER A CA 1
ATOM 1461 C C . SER A 1 187 ? -10.008 -6.316 4.301 1 98.69 187 SER A C 1
ATOM 1463 O O . SER A 1 187 ? -11.211 -6.051 4.293 1 98.69 187 SER A O 1
ATOM 1465 N N . ALA A 1 188 ? -9.336 -6.566 5.391 1 98.75 188 ALA A N 1
ATOM 1466 C CA . ALA A 1 188 ? -9.977 -6.746 6.691 1 98.75 188 ALA A CA 1
ATOM 1467 C C . ALA A 1 188 ? -10.82 -5.523 7.062 1 98.75 188 ALA A C 1
ATOM 1469 O O . ALA A 1 188 ? -11.922 -5.66 7.594 1 98.75 188 ALA A O 1
ATOM 1470 N N . MET A 1 189 ? -10.328 -4.371 6.762 1 98.44 189 MET A N 1
ATOM 1471 C CA . MET A 1 189 ? -11.031 -3.137 7.098 1 98.44 189 MET A CA 1
ATOM 1472 C C . MET A 1 189 ? -12.32 -3.008 6.293 1 98.44 189 MET A C 1
ATOM 1474 O O . MET A 1 189 ? -13.273 -2.365 6.738 1 98.44 189 MET A O 1
ATOM 1478 N N . HIS A 1 190 ? -12.352 -3.615 5.148 1 98.5 190 HIS A N 1
ATOM 1479 C CA . HIS A 1 190 ? -13.469 -3.52 4.219 1 98.5 190 HIS A CA 1
ATOM 1480 C C . HIS A 1 190 ? -14.469 -4.648 4.445 1 98.5 190 HIS A C 1
ATOM 1482 O O . HIS A 1 190 ? -15.578 -4.621 3.906 1 98.5 190 HIS A O 1
ATOM 1488 N N . MET A 1 191 ? -14.148 -5.629 5.254 1 98.75 191 MET A N 1
ATOM 1489 C CA . MET A 1 191 ? -14.906 -6.867 5.395 1 98.75 191 MET A CA 1
ATOM 1490 C C . MET A 1 191 ? -16.25 -6.605 6.059 1 98.75 191 MET A C 1
ATOM 1492 O O . MET A 1 191 ? -17.281 -7.133 5.617 1 98.75 191 MET A O 1
ATOM 1496 N N . PRO A 1 192 ? -16.328 -5.715 7.066 1 98.62 192 PRO A N 1
ATOM 1497 C CA . PRO A 1 192 ? -17.609 -5.523 7.738 1 98.62 192 PRO A CA 1
ATOM 1498 C C . PRO A 1 192 ? -18.703 -5.027 6.789 1 98.62 192 PRO A C 1
ATOM 1500 O O . PRO A 1 192 ? -19.797 -5.586 6.77 1 98.62 192 PRO A O 1
ATOM 1503 N N . ARG A 1 193 ? -18.406 -4.078 6 1 98.12 193 ARG A N 1
ATOM 1504 C CA . ARG A 1 193 ? -19.422 -3.561 5.078 1 98.12 193 ARG A CA 1
ATOM 1505 C C . ARG A 1 193 ? -19.719 -4.566 3.973 1 98.12 193 ARG A C 1
ATOM 1507 O O . ARG A 1 193 ? -20.859 -4.715 3.555 1 98.12 193 ARG A O 1
ATOM 1514 N N . SER A 1 194 ? -18.719 -5.27 3.533 1 98.69 194 SER A N 1
ATOM 1515 C CA . SER A 1 194 ? -18.859 -6.227 2.441 1 98.69 194 SER A CA 1
ATOM 1516 C C . SER A 1 194 ? -19.734 -7.406 2.852 1 98.69 194 SER A C 1
ATOM 1518 O O . SER A 1 194 ? -20.625 -7.812 2.107 1 98.69 194 SER A O 1
ATOM 1520 N N . VAL A 1 195 ? -19.484 -7.93 4.07 1 98.62 195 VAL A N 1
ATOM 1521 C CA . VAL A 1 195 ? -20.266 -9.062 4.566 1 98.62 195 VAL A CA 1
ATOM 1522 C C . VAL A 1 195 ? -21.734 -8.68 4.668 1 98.62 195 VAL A C 1
ATOM 1524 O O . VAL A 1 195 ? -22.609 -9.445 4.266 1 98.62 195 VAL A O 1
ATOM 1527 N N . LEU A 1 196 ? -22 -7.516 5.168 1 98.56 196 LEU A N 1
ATOM 1528 C CA . LEU A 1 196 ? -23.391 -7.062 5.336 1 98.56 196 LEU A CA 1
ATOM 1529 C C . LEU A 1 196 ? -24.094 -6.984 3.988 1 98.56 196 LEU A C 1
ATOM 1531 O O . LEU A 1 196 ? -25.25 -7.398 3.867 1 98.56 196 LEU A O 1
ATOM 1535 N N . ILE A 1 197 ? -23.438 -6.512 2.969 1 98.69 197 ILE A N 1
ATOM 1536 C CA . ILE A 1 197 ? -24.016 -6.363 1.639 1 98.69 197 ILE A CA 1
ATOM 1537 C C . ILE A 1 197 ? -24.344 -7.742 1.062 1 98.69 197 ILE A C 1
ATOM 1539 O O . ILE A 1 197 ? -25.469 -7.996 0.638 1 98.69 197 ILE A O 1
ATOM 1543 N N . PHE A 1 198 ? -23.359 -8.578 1.077 1 98.75 198 PHE A N 1
ATOM 1544 C CA . PHE A 1 198 ? -23.5 -9.867 0.419 1 98.75 198 PHE A CA 1
ATOM 1545 C C . PHE A 1 198 ? -24.516 -10.742 1.155 1 98.75 198 PHE A C 1
ATOM 1547 O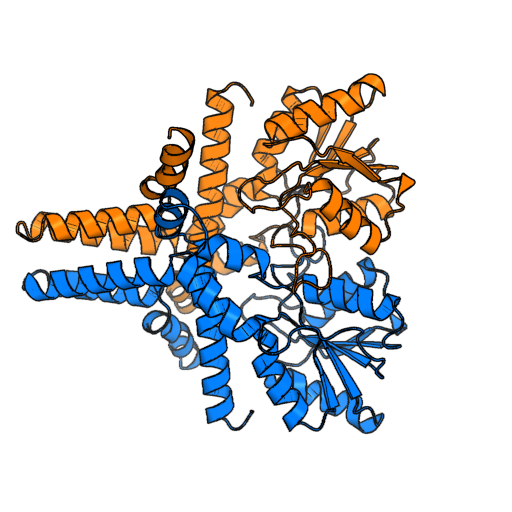 O . PHE A 1 198 ? -25.266 -11.492 0.53 1 98.75 198 PHE A O 1
ATOM 1554 N N . ARG A 1 199 ? -24.547 -10.656 2.502 1 98.56 199 ARG A N 1
ATOM 1555 C CA . ARG A 1 199 ? -25.562 -11.383 3.26 1 98.56 199 ARG A CA 1
ATOM 1556 C C . ARG A 1 199 ? -26.953 -10.859 2.945 1 98.56 199 ARG A C 1
ATOM 1558 O O . ARG A 1 199 ? -27.891 -11.641 2.779 1 98.56 199 ARG A O 1
ATOM 1565 N N . LYS A 1 200 ? -27.078 -9.578 2.855 1 98.12 200 LYS A N 1
ATOM 1566 C CA . LYS A 1 200 ? -28.359 -8.977 2.52 1 98.12 200 LYS A CA 1
ATOM 1567 C C . LYS A 1 200 ? -28.859 -9.445 1.154 1 98.12 200 LYS A C 1
ATOM 1569 O O . LYS A 1 200 ? -30.062 -9.586 0.935 1 98.12 200 LYS A O 1
ATOM 1574 N N . LEU A 1 201 ? -27.953 -9.727 0.302 1 97.88 201 LEU A N 1
ATOM 1575 C CA . LEU A 1 201 ? -28.297 -10.125 -1.062 1 97.88 201 LEU A CA 1
ATOM 1576 C C . LEU A 1 201 ? -28.516 -11.633 -1.147 1 97.88 201 LEU A C 1
ATOM 1578 O O . LEU A 1 201 ? -28.688 -12.18 -2.24 1 97.88 201 LEU A O 1
ATOM 1582 N N . GLY A 1 202 ? -28.406 -12.398 -0 1 97.5 202 GLY A N 1
ATOM 1583 C CA . GLY A 1 202 ? -28.859 -13.773 0.06 1 97.5 202 GLY A CA 1
ATOM 1584 C C . GLY A 1 202 ? -27.734 -14.781 0.089 1 97.5 202 GLY A C 1
ATOM 1585 O O . GLY A 1 202 ? -27.984 -15.992 0.083 1 97.5 202 GLY A O 1
ATOM 1586 N N . PHE A 1 203 ? -26.531 -14.305 0.208 1 98.5 203 PHE A N 1
ATOM 1587 C CA . PHE A 1 203 ? -25.406 -15.234 0.193 1 98.5 203 PHE A CA 1
ATOM 1588 C C . PHE A 1 203 ? -25.125 -15.758 1.595 1 98.5 203 PHE A C 1
ATOM 1590 O O . PHE A 1 203 ? -25.297 -15.039 2.582 1 98.5 203 PHE A O 1
ATOM 1597 N N . GLU A 1 204 ? -24.766 -17 1.702 1 98.38 204 GLU A N 1
ATOM 1598 C CA . GLU A 1 204 ? -24.016 -17.516 2.838 1 98.38 204 GLU A CA 1
ATOM 1599 C C . GLU A 1 204 ? -22.531 -17.156 2.73 1 98.38 204 GLU A C 1
ATOM 1601 O O . GLU A 1 204 ? -21.797 -17.75 1.951 1 98.38 204 GLU A O 1
ATOM 1606 N N . VAL A 1 205 ? -22.156 -16.203 3.504 1 98.44 205 VAL A N 1
ATOM 1607 C CA . VAL A 1 205 ? -20.828 -15.602 3.326 1 98.44 205 VAL A CA 1
ATOM 1608 C C . VAL A 1 205 ? -19.844 -16.219 4.309 1 98.44 205 VAL A C 1
ATOM 1610 O O . VAL A 1 205 ? -20.094 -16.266 5.516 1 98.44 205 VAL A O 1
ATOM 1613 N N . ILE A 1 206 ? -18.812 -16.75 3.828 1 98.5 206 ILE A N 1
ATOM 1614 C CA . ILE A 1 206 ? -17.641 -17.109 4.605 1 98.5 206 ILE A CA 1
ATOM 1615 C C . ILE A 1 206 ? -16.578 -16.016 4.484 1 98.5 206 ILE A C 1
ATOM 1617 O O . ILE A 1 206 ? -15.875 -15.93 3.475 1 98.5 206 ILE A O 1
ATOM 1621 N N . PRO A 1 207 ? -16.453 -15.188 5.473 1 98.56 207 PRO A N 1
ATOM 1622 C CA . PRO A 1 207 ? -15.484 -14.094 5.387 1 98.56 207 PRO A CA 1
ATOM 1623 C C . PRO A 1 207 ? -14.039 -14.586 5.395 1 98.56 207 PRO A C 1
ATOM 1625 O O . PRO A 1 207 ? -13.688 -15.461 6.18 1 98.56 207 PRO A O 1
ATOM 1628 N N . ALA A 1 208 ? -13.25 -14.102 4.539 1 98.56 208 ALA A N 1
ATOM 1629 C CA . ALA A 1 208 ? -11.82 -14.367 4.477 1 98.56 208 ALA A CA 1
ATOM 1630 C C . ALA A 1 208 ? -11.023 -13.062 4.391 1 98.56 208 ALA A C 1
ATOM 1632 O O . ALA A 1 208 ? -10.461 -12.742 3.342 1 98.56 208 ALA A O 1
ATOM 1633 N N . PRO A 1 209 ? -10.938 -12.375 5.473 1 98.56 209 PRO A N 1
ATOM 1634 C CA . PRO A 1 209 ? -10.234 -11.094 5.492 1 98.56 209 PRO A CA 1
ATOM 1635 C C . PRO A 1 209 ? -8.727 -11.25 5.336 1 98.56 209 PRO A C 1
ATOM 1637 O O . PRO A 1 209 ? -8.156 -12.25 5.777 1 98.56 209 PRO A O 1
ATOM 1640 N N . THR A 1 210 ? -8.078 -10.32 4.695 1 98.19 210 THR A N 1
ATOM 1641 C CA . THR A 1 210 ? -6.637 -10.195 4.52 1 98.19 210 THR A CA 1
ATOM 1642 C C . THR A 1 210 ? -6.203 -8.734 4.605 1 98.19 210 THR A C 1
ATOM 1644 O O . THR A 1 210 ? -7 -7.867 4.969 1 98.19 210 THR A O 1
ATOM 1647 N N . ASP A 1 211 ? -4.922 -8.469 4.414 1 98.12 211 ASP A N 1
ATOM 1648 C CA . ASP A 1 211 ? -4.441 -7.094 4.398 1 98.12 211 ASP A CA 1
ATOM 1649 C C . ASP A 1 211 ? -4.703 -6.406 5.738 1 98.12 211 ASP A C 1
ATOM 1651 O O . ASP A 1 211 ? -5.328 -5.344 5.789 1 98.12 211 ASP A O 1
ATOM 1655 N N . PHE A 1 212 ? -4.324 -7.051 6.82 1 98.06 212 PHE A N 1
ATOM 1656 C CA . PHE A 1 212 ? -4.453 -6.484 8.156 1 98.06 212 PHE A CA 1
ATOM 1657 C C . PHE A 1 212 ? -3.387 -5.426 8.406 1 98.06 212 PHE A C 1
ATOM 1659 O O . PHE A 1 212 ? -2.193 -5.691 8.25 1 98.06 212 PHE A O 1
ATOM 1666 N N . MET A 1 213 ? -3.834 -4.285 8.844 1 97.31 213 MET A N 1
ATOM 1667 C CA . MET A 1 213 ? -2.922 -3.184 9.133 1 97.31 213 MET A CA 1
ATOM 1668 C C . MET A 1 213 ? -2.441 -3.248 10.578 1 97.31 213 MET A C 1
ATOM 1670 O O . MET A 1 213 ? -1.469 -2.586 10.945 1 97.31 213 MET A O 1
ATOM 1674 N N . VAL A 1 214 ? -3.119 -4.062 11.383 1 95.94 214 VAL A N 1
ATOM 1675 C CA . VAL A 1 214 ? -2.766 -4.145 12.797 1 95.94 214 VAL A CA 1
ATOM 1676 C C . VAL A 1 214 ? -2.82 -5.598 13.266 1 95.94 214 VAL A C 1
ATOM 1678 O O . VAL A 1 214 ? -3.807 -6.297 13.023 1 95.94 214 VAL A O 1
ATOM 1681 N N . THR A 1 215 ? -1.776 -6.012 13.898 1 94.81 215 THR A N 1
ATOM 1682 C CA . THR A 1 215 ? -1.713 -7.359 14.445 1 94.81 215 THR A CA 1
ATOM 1683 C C . THR A 1 215 ? -1.879 -7.332 15.961 1 94.81 215 THR A C 1
ATOM 1685 O O . THR A 1 215 ? -1.787 -6.27 16.578 1 94.81 215 THR A O 1
ATOM 1688 N N . GLN A 1 216 ? -2.15 -8.508 16.531 1 93.44 216 GLN A N 1
ATOM 1689 C CA . GLN A 1 216 ? -2.27 -8.602 17.984 1 93.44 216 GLN A CA 1
ATOM 1690 C C . GLN A 1 216 ? -0.942 -8.297 18.672 1 93.44 216 GLN A C 1
ATOM 1692 O O . GLN A 1 216 ? -0.912 -7.621 19.703 1 93.44 216 GLN A O 1
ATOM 1697 N N . ALA A 1 217 ? 0.098 -8.758 18.078 1 90 217 ALA A N 1
ATOM 1698 C CA . ALA A 1 217 ? 1.4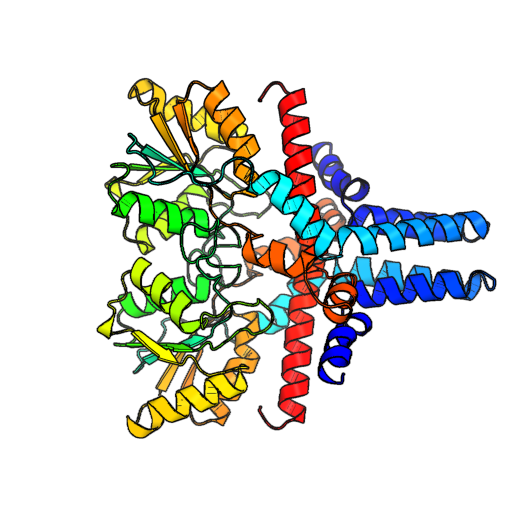27 -8.508 18.625 1 90 217 ALA A CA 1
ATOM 1699 C C . ALA A 1 217 ? 1.752 -7.016 18.625 1 90 217 ALA A C 1
ATOM 1701 O O . ALA A 1 217 ? 2.311 -6.496 19.594 1 90 217 ALA A O 1
ATOM 1702 N N . GLU A 1 218 ? 1.422 -6.375 17.547 1 89 218 GLU A N 1
ATOM 1703 C CA . GLU A 1 218 ? 1.662 -4.941 17.453 1 89 218 GLU A CA 1
ATOM 1704 C C . GLU A 1 218 ? 0.851 -4.18 18.5 1 89 218 GLU A C 1
ATOM 1706 O O . GLU A 1 218 ? 1.356 -3.246 19.125 1 89 218 GLU A O 1
ATOM 1711 N N . MET A 1 219 ? -0.357 -4.539 18.656 1 90.69 219 MET A N 1
ATOM 1712 C CA . MET A 1 219 ? -1.212 -3.877 19.625 1 90.69 219 MET A CA 1
ATOM 1713 C C . MET A 1 219 ? -0.696 -4.105 21.047 1 90.69 219 MET A C 1
ATOM 1715 O O . MET A 1 219 ? -0.746 -3.205 21.891 1 90.69 219 MET A O 1
ATOM 1719 N N . ALA A 1 220 ? -0.248 -5.309 21.297 1 88.38 220 ALA A N 1
ATOM 1720 C CA . ALA A 1 220 ? 0.331 -5.617 22.594 1 88.38 220 ALA A CA 1
ATOM 1721 C C . ALA A 1 220 ? 1.567 -4.762 22.875 1 88.38 220 ALA A C 1
ATOM 1723 O O . ALA A 1 220 ? 1.754 -4.258 23.984 1 88.38 220 ALA A O 1
ATOM 1724 N N . TYR A 1 221 ? 2.352 -4.621 21.828 1 83.94 221 TYR A N 1
ATOM 1725 C CA . TYR A 1 221 ? 3.549 -3.797 21.938 1 83.94 221 TYR A CA 1
ATOM 1726 C C . TYR A 1 221 ? 3.188 -2.346 22.234 1 83.94 221 TYR A C 1
ATOM 1728 O O . TYR A 1 221 ? 3.838 -1.691 23.047 1 83.94 221 TYR A O 1
ATOM 1736 N N . LEU A 1 222 ? 2.23 -1.852 21.641 1 85.25 222 LEU A N 1
ATOM 1737 C CA . LEU A 1 222 ? 1.787 -0.476 21.828 1 85.25 222 LEU A CA 1
ATOM 1738 C C . LEU A 1 222 ? 1.267 -0.272 23.25 1 85.25 222 LEU A C 1
ATOM 1740 O O . LEU A 1 222 ? 1.411 0.813 23.828 1 85.25 222 LEU A O 1
ATOM 1744 N N . ARG A 1 223 ? 0.746 -1.292 23.812 1 84.62 223 ARG A N 1
ATOM 1745 C CA . ARG A 1 223 ? 0.165 -1.188 25.141 1 84.62 223 ARG A CA 1
ATOM 1746 C C . ARG A 1 223 ? 1.238 -1.313 26.219 1 84.62 223 ARG A C 1
ATOM 1748 O O . ARG A 1 223 ? 1.129 -0.707 27.281 1 84.62 223 ARG A O 1
ATOM 1755 N N . ARG A 1 224 ? 2.248 -2.109 25.984 1 81.62 224 ARG A N 1
ATOM 1756 C CA . ARG A 1 224 ? 3.215 -2.447 27.016 1 81.62 224 ARG A CA 1
ATOM 1757 C C . ARG A 1 224 ? 4.516 -1.671 26.828 1 81.62 224 ARG A C 1
ATOM 1759 O O . ARG A 1 224 ? 5.426 -1.764 27.656 1 81.62 224 ARG A O 1
ATOM 1766 N N . GLY A 1 225 ? 4.672 -0.969 25.75 1 75.5 225 GLY A N 1
ATOM 1767 C CA . GLY A 1 225 ? 5.926 -0.275 25.5 1 75.5 225 GLY A CA 1
ATOM 1768 C C . GLY A 1 225 ? 6.336 0.64 26.641 1 75.5 225 GLY A C 1
ATOM 1769 O O . GLY A 1 225 ? 5.496 1.083 27.422 1 75.5 225 GLY A O 1
ATOM 1770 N N . ASP A 1 226 ? 7.695 0.782 26.781 1 81.75 226 ASP A N 1
ATOM 1771 C CA . ASP A 1 226 ? 8.203 1.705 27.797 1 81.75 226 ASP A CA 1
ATOM 1772 C C . ASP A 1 226 ? 7.828 3.146 27.469 1 81.75 226 ASP A C 1
ATOM 1774 O O . ASP A 1 226 ? 7.18 3.404 26.453 1 81.75 226 ASP A O 1
ATOM 1778 N N . TRP A 1 227 ? 8.117 3.98 28.359 1 81.25 227 TRP A N 1
ATOM 1779 C CA . TRP A 1 227 ? 7.672 5.367 28.234 1 81.25 227 TRP A CA 1
ATOM 1780 C C . TRP A 1 227 ? 8.258 6.016 26.984 1 81.25 227 TRP A C 1
ATOM 1782 O O . TRP A 1 227 ? 7.629 6.895 26.391 1 81.25 227 TRP A O 1
ATOM 1792 N N . GLN A 1 228 ? 9.414 5.66 26.562 1 78.69 228 GLN A N 1
ATOM 1793 C CA . GLN A 1 228 ? 10.031 6.211 25.359 1 78.69 228 GLN A CA 1
ATOM 1794 C C . GLN A 1 228 ? 9.234 5.832 24.109 1 78.69 228 GLN A C 1
ATOM 1796 O O . GLN A 1 228 ? 8.992 6.672 23.234 1 78.69 228 GLN A O 1
ATOM 1801 N N . VAL A 1 229 ? 8.844 4.535 24.078 1 76.19 229 VAL A N 1
ATOM 1802 C CA . VAL A 1 229 ? 8.047 4.043 22.969 1 76.19 229 VAL A CA 1
ATOM 1803 C C . VAL A 1 229 ? 6.695 4.746 22.953 1 76.19 229 VAL A C 1
ATOM 1805 O O . VAL A 1 229 ? 6.207 5.141 21.891 1 76.19 229 VAL A O 1
ATOM 1808 N N . GLN A 1 230 ? 6.199 4.969 24.094 1 80.56 230 GLN A N 1
ATOM 1809 C CA . GLN A 1 230 ? 4.898 5.621 24.203 1 80.56 230 GLN A CA 1
ATOM 1810 C C . GLN A 1 230 ? 4.965 7.062 23.703 1 80.56 230 GLN A C 1
ATOM 1812 O O . GLN A 1 230 ? 4.051 7.535 23.031 1 80.56 230 GLN A O 1
ATOM 1817 N N . LEU A 1 231 ? 6.047 7.703 24.031 1 78.19 231 LEU A N 1
ATOM 1818 C CA . LEU A 1 231 ? 6.219 9.086 23.594 1 78.19 231 LEU A CA 1
ATOM 1819 C C . LEU A 1 231 ? 6.379 9.164 22.078 1 78.19 231 LEU A C 1
ATOM 1821 O O . LEU A 1 231 ? 5.82 10.055 21.438 1 78.19 231 LEU A O 1
ATOM 1825 N N . LEU A 1 232 ? 7.094 8.25 21.547 1 78.62 232 LEU A N 1
ATOM 1826 C CA . LEU A 1 232 ? 7.324 8.234 20.109 1 78.62 232 LEU A CA 1
ATOM 1827 C C . LEU A 1 232 ? 6.027 7.969 19.344 1 78.62 232 LEU A C 1
ATOM 1829 O O . LEU A 1 232 ? 5.828 8.492 18.25 1 78.62 232 LEU A O 1
ATOM 1833 N N . ASN A 1 233 ? 5.219 7.207 20.016 1 81.88 233 ASN A N 1
ATOM 1834 C CA . ASN A 1 233 ? 3.967 6.836 19.359 1 81.88 233 ASN A CA 1
ATOM 1835 C C . ASN A 1 233 ? 2.965 7.988 19.375 1 81.88 233 ASN A C 1
ATOM 1837 O O . ASN A 1 233 ? 1.962 7.953 18.656 1 81.88 233 ASN A O 1
ATOM 1841 N N . LEU A 1 234 ? 3.314 9.047 20.109 1 81.12 234 LEU A N 1
ATOM 1842 C CA . LEU A 1 234 ? 2.451 10.219 20.172 1 81.12 234 LEU A CA 1
ATOM 1843 C C . LEU A 1 234 ? 2.764 11.188 19.031 1 81.12 234 LEU A C 1
ATOM 1845 O O . LEU A 1 234 ? 1.962 12.07 18.719 1 81.12 234 LEU A O 1
ATOM 1849 N N . VAL A 1 235 ? 3.895 11.062 18.453 1 85.75 235 VAL A N 1
ATOM 1850 C CA . VAL A 1 235 ? 4.32 11.945 17.359 1 85.75 235 VAL A CA 1
ATOM 1851 C C . VAL A 1 235 ? 3.488 11.664 16.109 1 85.75 235 VAL A C 1
ATOM 1853 O O . VAL A 1 235 ? 3.369 10.516 15.68 1 85.75 235 VAL A O 1
ATOM 1856 N N . PRO A 1 236 ? 2.861 12.734 15.602 1 92.44 236 PRO A N 1
ATOM 1857 C CA . PRO A 1 236 ? 2.033 12.531 14.414 1 92.44 236 PRO A CA 1
ATOM 1858 C C . PRO A 1 236 ? 2.846 12.078 13.203 1 92.44 236 PRO A C 1
ATOM 1860 O O . PRO A 1 236 ? 3.969 12.555 13 1 92.44 236 PRO A O 1
ATOM 1863 N N . ALA A 1 237 ? 2.311 11.164 12.477 1 93.81 237 ALA A N 1
ATOM 1864 C CA . ALA A 1 237 ? 2.936 10.641 11.258 1 93.81 237 ALA A CA 1
ATOM 1865 C C . ALA A 1 237 ? 1.938 10.586 10.109 1 93.81 237 ALA A C 1
ATOM 1867 O O . ALA A 1 237 ? 0.768 10.258 10.305 1 93.81 237 ALA A O 1
ATOM 1868 N N . ALA A 1 238 ? 2.469 10.883 8.938 1 95.62 238 ALA A N 1
ATOM 1869 C CA . ALA A 1 238 ? 1.604 10.977 7.762 1 95.62 238 ALA A CA 1
ATOM 1870 C C . ALA A 1 238 ? 0.94 9.633 7.461 1 95.62 238 ALA A C 1
ATOM 1872 O O . ALA A 1 238 ? -0.205 9.594 7.004 1 95.62 238 ALA A O 1
ATOM 1873 N N . ASP A 1 239 ? 1.647 8.523 7.66 1 95.5 239 ASP A N 1
ATOM 1874 C CA . ASP A 1 239 ? 1.073 7.207 7.395 1 95.5 239 ASP A CA 1
ATOM 1875 C C . ASP A 1 239 ? -0.048 6.891 8.383 1 95.5 239 ASP A C 1
ATOM 1877 O O . ASP A 1 239 ? -1.051 6.273 8.008 1 95.5 239 ASP A O 1
ATOM 1881 N N . ASN A 1 240 ? 0.138 7.277 9.633 1 96.5 240 ASN A N 1
ATOM 1882 C CA . ASN A 1 240 ? -0.932 7.113 10.609 1 96.5 240 ASN A CA 1
ATOM 1883 C C . ASN A 1 240 ? -2.146 7.969 10.266 1 96.5 240 ASN A C 1
ATOM 1885 O O . ASN A 1 240 ? -3.287 7.52 10.406 1 96.5 240 ASN A O 1
ATOM 1889 N N . LEU A 1 241 ? -1.858 9.18 9.859 1 97.38 241 LEU A N 1
ATOM 1890 C CA . LEU A 1 241 ? -2.947 10.055 9.445 1 97.38 241 LEU A CA 1
ATOM 1891 C C . LEU A 1 241 ? -3.715 9.453 8.273 1 97.38 241 LEU A C 1
ATOM 1893 O O . LEU A 1 241 ? -4.945 9.516 8.234 1 97.38 241 LEU A O 1
ATOM 1897 N N . GLU A 1 242 ? -3.027 8.898 7.344 1 97.62 242 GLU A N 1
ATOM 1898 C CA . GLU A 1 242 ? -3.656 8.234 6.203 1 97.62 242 GLU A CA 1
ATOM 1899 C C . GLU A 1 242 ? -4.48 7.031 6.645 1 97.62 242 GLU A C 1
ATOM 1901 O O . GLU A 1 242 ? -5.582 6.809 6.141 1 97.62 242 GLU A O 1
ATOM 1906 N N . LEU A 1 243 ? -3.953 6.215 7.551 1 97.94 243 LEU A N 1
ATOM 1907 C CA . LEU A 1 243 ? -4.68 5.055 8.055 1 97.94 243 LEU A CA 1
ATOM 1908 C C . LEU A 1 243 ? -5.973 5.48 8.742 1 97.94 243 LEU A C 1
ATOM 1910 O O . LEU A 1 243 ? -7.031 4.906 8.484 1 97.94 243 LEU A O 1
ATOM 1914 N N . SER A 1 244 ? -5.867 6.504 9.609 1 97.88 244 SER A N 1
ATOM 1915 C CA . SER A 1 244 ? -7.062 7.035 10.25 1 97.88 244 SER A CA 1
ATOM 1916 C C . SER A 1 244 ? -8.094 7.488 9.219 1 97.88 244 SER A C 1
ATOM 1918 O O . SER A 1 244 ? -9.289 7.254 9.383 1 97.88 244 SER A O 1
ATOM 1920 N N . THR A 1 245 ? -7.609 8.125 8.219 1 97.44 245 THR A N 1
ATOM 1921 C CA . THR A 1 245 ? -8.492 8.617 7.168 1 97.44 245 THR A CA 1
ATOM 1922 C C . THR A 1 245 ? -9.195 7.461 6.461 1 97.44 245 THR A C 1
ATOM 1924 O O . THR A 1 245 ? -10.391 7.527 6.195 1 97.44 245 THR A O 1
ATOM 1927 N N . ARG A 1 246 ? -8.477 6.406 6.18 1 96.62 246 ARG A N 1
ATOM 1928 C CA . ARG A 1 246 ? -9.047 5.234 5.527 1 96.62 246 ARG A CA 1
ATOM 1929 C C . ARG A 1 246 ? -10.148 4.609 6.383 1 96.62 246 ARG A C 1
ATOM 1931 O O . ARG A 1 246 ? -11.18 4.188 5.863 1 96.62 246 ARG A O 1
ATOM 1938 N N . VAL A 1 247 ? -9.898 4.547 7.648 1 97.75 247 VAL A N 1
ATOM 1939 C CA . VAL A 1 247 ? -10.875 3.977 8.562 1 97.75 247 VAL A CA 1
ATOM 1940 C C . VAL A 1 247 ? -12.141 4.836 8.57 1 97.75 247 VAL A C 1
ATOM 1942 O O . VAL A 1 247 ? -13.258 4.312 8.492 1 97.75 247 VAL A O 1
ATOM 1945 N N . LEU A 1 248 ? -11.922 6.105 8.68 1 96.44 248 LEU A N 1
ATOM 1946 C CA . LEU A 1 248 ? -13.055 7.02 8.688 1 96.44 248 LEU A CA 1
ATOM 1947 C C . LEU A 1 248 ? -13.859 6.91 7.398 1 96.44 248 LEU A C 1
ATOM 1949 O O . LEU A 1 248 ? -15.086 6.953 7.418 1 96.44 248 LEU A O 1
ATOM 1953 N N . LYS A 1 249 ? -13.18 6.754 6.297 1 94.69 249 LYS A N 1
ATOM 1954 C CA . LYS A 1 249 ? -13.859 6.562 5.016 1 94.69 249 LYS A CA 1
ATOM 1955 C C . LYS A 1 249 ? -14.75 5.324 5.039 1 94.69 249 LYS A C 1
ATOM 1957 O O . LYS A 1 249 ? -15.867 5.344 4.52 1 94.69 249 LYS A O 1
ATOM 1962 N N . GLU A 1 250 ? -14.258 4.285 5.59 1 96.44 250 GLU A N 1
ATOM 1963 C CA . GLU A 1 250 ? -15.039 3.053 5.68 1 96.44 250 GLU A CA 1
ATOM 1964 C C . GLU A 1 250 ? -16.266 3.24 6.566 1 96.44 250 GLU A C 1
ATOM 1966 O O . GLU A 1 250 ? -17.359 2.791 6.219 1 96.44 250 GLU A O 1
ATOM 1971 N N . TYR A 1 251 ? -16.078 3.922 7.699 1 96.62 251 TYR A N 1
ATOM 1972 C CA . TYR A 1 251 ? -17.219 4.172 8.578 1 96.62 251 TYR A CA 1
ATOM 1973 C C . TYR A 1 251 ? -18.266 5.051 7.883 1 96.62 251 TYR A C 1
ATOM 1975 O O . TYR A 1 251 ? -19.469 4.812 8.008 1 96.62 251 TYR A O 1
ATOM 1983 N N . ILE A 1 252 ? -17.812 6.043 7.219 1 94.06 252 ILE A N 1
ATOM 1984 C CA . ILE A 1 252 ? -18.719 6.902 6.473 1 94.06 252 ILE A CA 1
ATOM 1985 C C . ILE A 1 252 ? -19.422 6.086 5.391 1 94.06 252 ILE A C 1
ATOM 1987 O O . ILE A 1 252 ? -20.625 6.242 5.168 1 94.06 252 ILE A O 1
ATOM 1991 N N . GLY A 1 253 ? -18.625 5.18 4.691 1 93.94 253 GLY A N 1
ATOM 1992 C CA . GLY A 1 253 ? -19.234 4.285 3.725 1 93.94 253 GLY A CA 1
ATOM 1993 C C . GLY A 1 253 ? -20.344 3.428 4.324 1 93.94 253 GLY A C 1
ATOM 1994 O O . GLY A 1 253 ? -21.422 3.287 3.736 1 93.94 253 GLY A O 1
ATOM 1995 N N . ILE A 1 254 ? -20.109 2.9 5.477 1 97 254 ILE A N 1
ATOM 1996 C CA . ILE A 1 254 ? -21.109 2.08 6.164 1 97 254 ILE A CA 1
ATOM 1997 C C . ILE A 1 254 ? -22.344 2.916 6.473 1 97 254 ILE A C 1
ATOM 1999 O O . ILE A 1 254 ? -23.469 2.479 6.23 1 97 254 ILE A O 1
ATOM 2003 N N . LEU A 1 255 ? -22.125 4.121 6.945 1 95.88 255 LEU A N 1
ATOM 2004 C CA . LEU A 1 255 ? -23.234 5.004 7.293 1 95.88 255 LEU A CA 1
ATOM 2005 C C . LEU A 1 255 ? -24.062 5.348 6.059 1 95.88 255 LEU A C 1
ATOM 2007 O O . LEU A 1 255 ? -25.297 5.262 6.09 1 95.88 255 LEU A O 1
ATOM 2011 N N . VAL A 1 256 ? -23.406 5.746 4.98 1 94.5 256 VAL A N 1
ATOM 2012 C CA . VAL A 1 256 ? -24.094 6.133 3.748 1 94.5 256 VAL A CA 1
ATOM 2013 C C . VAL A 1 256 ? -24.875 4.945 3.201 1 94.5 256 VAL A C 1
ATOM 2015 O O . VAL A 1 256 ? -26.031 5.098 2.781 1 94.5 256 VAL A O 1
ATOM 2018 N N . TYR A 1 257 ? -24.281 3.75 3.193 1 96.19 257 TYR A N 1
ATOM 2019 C CA . TYR A 1 257 ? -24.938 2.553 2.684 1 96.19 257 TYR A CA 1
ATOM 2020 C C . TYR A 1 257 ? -26.141 2.189 3.541 1 96.19 257 TYR A C 1
ATOM 2022 O O . TYR A 1 257 ? -27.172 1.733 3.025 1 96.19 257 TYR A O 1
ATOM 2030 N N . ARG A 1 258 ? -26.062 2.387 4.848 1 97.12 258 ARG A N 1
ATOM 2031 C CA . ARG A 1 258 ? -27.203 2.16 5.727 1 97.12 258 ARG A CA 1
ATOM 2032 C C . ARG A 1 258 ? -28.344 3.123 5.406 1 97.12 258 ARG A C 1
ATOM 2034 O O . ARG A 1 258 ? -29.5 2.717 5.324 1 97.12 258 ARG A O 1
ATOM 2041 N N . LEU A 1 259 ? -27.953 4.367 5.23 1 96.88 259 LEU A N 1
ATOM 2042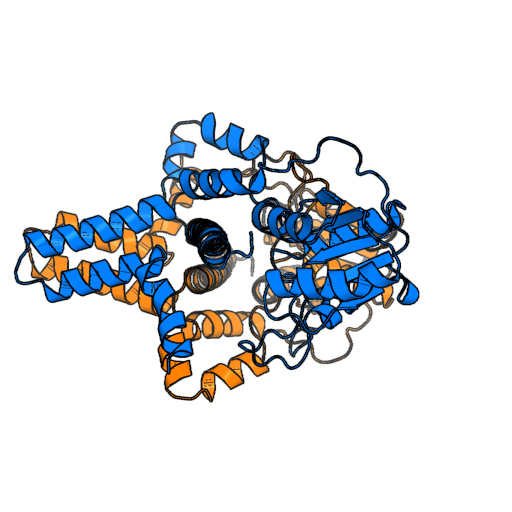 C CA . LEU A 1 259 ? -28.938 5.395 4.934 1 96.88 259 LEU A CA 1
ATOM 2043 C C . LEU A 1 259 ? -29.625 5.121 3.598 1 96.88 259 LEU A C 1
ATOM 2045 O O . LEU A 1 259 ? -30.797 5.449 3.418 1 96.88 259 LEU A O 1
ATOM 2049 N N . ARG A 1 260 ? -28.938 4.453 2.672 1 96.38 260 ARG A N 1
ATOM 2050 C CA . ARG A 1 260 ? -29.484 4.129 1.355 1 96.38 260 ARG A CA 1
ATOM 2051 C C . ARG A 1 260 ? -30.25 2.814 1.391 1 96.38 260 ARG A C 1
ATOM 2053 O O . ARG A 1 260 ? -30.844 2.412 0.387 1 96.38 260 ARG A O 1
ATOM 2060 N N . GLY A 1 261 ? -30.141 2.061 2.506 1 96.75 261 GLY A N 1
ATOM 2061 C CA . GLY A 1 261 ? -30.828 0.779 2.633 1 96.75 261 GLY A CA 1
ATOM 2062 C C . GLY A 1 261 ? -30.062 -0.365 1.997 1 96.75 261 GLY A C 1
ATOM 2063 O O . GLY A 1 261 ? -30.641 -1.401 1.668 1 96.75 261 GLY A O 1
ATOM 2064 N N . TRP A 1 262 ? -28.781 -0.123 1.816 1 96.38 262 TRP A N 1
ATOM 2065 C CA . TRP A 1 262 ? -27.969 -1.116 1.114 1 96.38 262 TRP A CA 1
ATOM 2066 C C . TRP A 1 262 ? -27.359 -2.111 2.094 1 96.38 262 TRP A C 1
ATOM 2068 O O . TRP A 1 262 ? -26.75 -3.1 1.683 1 96.38 262 TRP A O 1
ATOM 2078 N N . LEU A 1 263 ? -27.438 -1.833 3.373 1 95.62 263 LEU A N 1
ATOM 2079 C CA . LEU A 1 263 ? -26.891 -2.73 4.387 1 95.62 263 LEU A CA 1
ATOM 2080 C C . LEU A 1 263 ? -28 -3.279 5.277 1 95.62 263 LEU A C 1
ATOM 2082 O O . LEU A 1 263 ? -29.078 -2.676 5.391 1 95.62 263 LEU A O 1
ATOM 2086 N N . MET B 1 1 ? 19.422 6.414 24.062 1 43.69 1 MET B N 1
ATOM 2087 C CA . MET B 1 1 ? 19.016 7.816 24.125 1 43.69 1 MET B CA 1
ATOM 2088 C C . MET B 1 1 ? 19.172 8.5 22.781 1 43.69 1 MET B C 1
ATOM 2090 O O . MET B 1 1 ? 18.266 9.172 22.297 1 43.69 1 MET B O 1
ATOM 2094 N N . PHE B 1 2 ? 20.344 8.203 22.094 1 44.25 2 PHE B N 1
ATOM 2095 C CA . PHE B 1 2 ? 20.688 8.828 20.812 1 44.25 2 PHE B CA 1
ATOM 2096 C C . PHE B 1 2 ? 19.781 8.312 19.703 1 44.25 2 PHE B C 1
ATOM 2098 O O . PHE B 1 2 ? 19.266 9.094 18.906 1 44.25 2 PHE B O 1
ATOM 2105 N N . LEU B 1 3 ? 19.578 7.066 19.672 1 49.78 3 LEU B N 1
ATOM 2106 C CA . LEU B 1 3 ? 18.75 6.441 18.656 1 49.78 3 LEU B CA 1
ATOM 2107 C C . LEU B 1 3 ? 17.312 6.938 18.734 1 49.78 3 LEU B C 1
ATOM 2109 O O . LEU B 1 3 ? 16.641 7.105 17.703 1 49.78 3 LEU B O 1
ATOM 2113 N N . PHE B 1 4 ? 16.969 7.352 20.031 1 54.62 4 PHE B N 1
ATOM 2114 C CA . PHE B 1 4 ? 15.617 7.859 20.281 1 54.62 4 PHE B CA 1
ATOM 2115 C C . PHE B 1 4 ? 15.445 9.25 19.688 1 54.62 4 PHE B C 1
ATOM 2117 O O . PHE B 1 4 ? 14.414 9.547 19.078 1 54.62 4 PHE B O 1
ATOM 2124 N N . LEU B 1 5 ? 16.453 10.055 19.828 1 57.69 5 LEU B N 1
ATOM 2125 C CA . LEU B 1 5 ? 16.391 11.422 19.312 1 57.69 5 LEU B CA 1
ATOM 2126 C C . LEU B 1 5 ? 16.312 11.43 17.797 1 57.69 5 LEU B C 1
ATOM 2128 O O . LEU B 1 5 ? 15.625 12.273 17.203 1 57.69 5 LEU B O 1
ATOM 2132 N N . PHE B 1 6 ? 16.875 10.422 17.219 1 59.81 6 PHE B N 1
ATOM 2133 C CA . PHE B 1 6 ? 16.875 10.359 15.758 1 59.81 6 PHE B CA 1
ATOM 2134 C C . PHE B 1 6 ? 15.477 10.031 15.234 1 59.81 6 PHE B C 1
ATOM 2136 O O . PHE B 1 6 ? 15.109 10.43 14.133 1 59.81 6 PHE B O 1
ATOM 2143 N N . LYS B 1 7 ? 14.766 9.523 16.109 1 65.44 7 LYS B N 1
ATOM 2144 C CA . LYS B 1 7 ? 13.414 9.164 15.695 1 65.44 7 LYS B CA 1
ATOM 2145 C C . LYS B 1 7 ? 12.469 10.359 15.789 1 65.44 7 LYS B C 1
ATOM 2147 O O . LYS B 1 7 ? 11.375 10.344 15.211 1 65.44 7 LYS B O 1
ATOM 2152 N N . LEU B 1 8 ? 12.992 11.414 16.453 1 69.69 8 LEU B N 1
ATOM 2153 C CA . LEU B 1 8 ? 12.195 12.625 16.578 1 69.69 8 LEU B CA 1
ATOM 2154 C C . LEU B 1 8 ? 12.5 13.602 15.453 1 69.69 8 LEU B C 1
ATOM 2156 O O . LEU B 1 8 ? 11.734 14.531 15.203 1 69.69 8 LEU B O 1
ATOM 2160 N N . LEU B 1 9 ? 13.57 13.305 14.773 1 68.81 9 LEU B N 1
ATOM 2161 C CA . LEU B 1 9 ? 14.023 14.211 13.727 1 68.81 9 LEU B CA 1
ATOM 2162 C C . LEU B 1 9 ? 12.969 14.352 12.633 1 68.81 9 LEU B C 1
ATOM 2164 O O . LEU B 1 9 ? 12.734 15.453 12.125 1 68.81 9 LEU B O 1
ATOM 2168 N N . PRO B 1 10 ? 12.281 13.242 12.453 1 66.06 10 PRO B N 1
ATOM 2169 C CA . PRO B 1 10 ? 11.25 13.383 11.422 1 66.06 10 PRO B CA 1
ATOM 2170 C C . PRO B 1 10 ? 10.227 14.453 11.758 1 66.06 10 PRO B C 1
ATOM 2172 O O . PRO B 1 10 ? 9.641 15.07 10.859 1 66.06 10 PRO B O 1
ATOM 2175 N N . LEU B 1 11 ? 10.055 14.711 12.945 1 68.5 11 LEU B N 1
ATOM 2176 C CA . LEU B 1 11 ? 9.109 15.734 13.391 1 68.5 11 LEU B CA 1
ATOM 2177 C C . LEU B 1 11 ? 9.508 17.109 12.859 1 68.5 11 LEU B C 1
ATOM 2179 O O . LEU B 1 11 ? 8.641 17.938 12.547 1 68.5 11 LEU B O 1
ATOM 2183 N N . PHE B 1 12 ? 10.703 17.234 12.648 1 79.94 12 PHE B N 1
ATOM 2184 C CA . PHE B 1 12 ? 11.211 18.562 12.297 1 79.94 12 PHE B CA 1
ATOM 2185 C C . PHE B 1 12 ? 11.445 18.672 10.797 1 79.94 12 PHE B C 1
ATOM 2187 O O . PHE B 1 12 ? 11.711 19.766 10.289 1 79.94 12 PHE B O 1
ATOM 2194 N N . ILE B 1 13 ? 11.25 17.625 10.195 1 87.56 13 ILE B N 1
ATOM 2195 C CA . ILE B 1 13 ? 11.672 17.641 8.805 1 87.56 13 ILE B CA 1
ATOM 2196 C C . ILE B 1 13 ? 10.492 17.297 7.898 1 87.56 13 ILE B C 1
ATOM 2198 O O . ILE B 1 13 ? 10.266 17.969 6.887 1 87.56 13 ILE B O 1
ATOM 2202 N N . TYR B 1 14 ? 9.734 16.391 8.266 1 93.88 14 TYR B N 1
ATOM 2203 C CA . TYR B 1 14 ? 8.648 15.961 7.398 1 93.88 14 TYR B CA 1
ATOM 2204 C C . TYR B 1 14 ? 7.441 16.875 7.539 1 93.88 14 TYR B C 1
ATOM 2206 O O . TYR B 1 14 ? 7.215 17.453 8.609 1 93.88 14 TYR B O 1
ATOM 2214 N N . PRO B 1 15 ? 6.656 16.969 6.543 1 96.5 15 PRO B N 1
ATOM 2215 C CA . PRO B 1 15 ? 5.645 18.016 6.434 1 96.5 15 PRO B CA 1
ATOM 2216 C C . PRO B 1 15 ? 4.648 18.016 7.59 1 96.5 15 PRO B C 1
ATOM 2218 O O . PRO B 1 15 ? 4.367 19.062 8.18 1 96.5 15 PRO B O 1
ATOM 2221 N N . LEU B 1 16 ? 4.129 16.859 7.926 1 96.12 16 LEU B N 1
ATOM 2222 C CA . LEU B 1 16 ? 3.121 16.812 8.984 1 96.12 16 LEU B CA 1
ATOM 2223 C C . LEU B 1 16 ? 3.713 17.25 10.32 1 96.12 16 LEU B C 1
ATOM 2225 O O . LEU B 1 16 ? 3.125 18.062 11.023 1 96.12 16 LEU B O 1
ATOM 2229 N N . GLY B 1 17 ? 4.875 16.688 10.688 1 93.69 17 GLY B N 1
ATOM 2230 C CA . GLY B 1 17 ? 5.543 17.078 11.914 1 93.69 17 GLY B CA 1
ATOM 2231 C C . GLY B 1 17 ? 5.895 18.562 11.953 1 93.69 17 GLY B C 1
ATOM 2232 O O . GLY B 1 17 ? 5.68 19.219 12.961 1 93.69 17 GLY B O 1
ATOM 2233 N N . LEU B 1 18 ? 6.41 19.062 10.82 1 94.25 18 LEU B N 1
ATOM 2234 C CA . LEU B 1 18 ? 6.773 20.469 10.711 1 94.25 18 LEU B CA 1
ATOM 2235 C C . LEU B 1 18 ? 5.547 21.375 10.898 1 94.25 18 LEU B C 1
ATOM 2237 O O . LEU B 1 18 ? 5.625 22.406 11.57 1 94.25 18 LEU B O 1
ATOM 2241 N N . ALA B 1 19 ? 4.441 21 10.312 1 96 19 ALA B N 1
ATOM 2242 C CA . ALA B 1 19 ? 3.205 21.766 10.469 1 96 19 ALA B CA 1
ATOM 2243 C C . ALA B 1 19 ? 2.77 21.812 11.93 1 96 19 ALA B C 1
ATOM 2245 O O . ALA B 1 19 ? 2.381 22.859 12.43 1 96 19 ALA B O 1
ATOM 2246 N N . CYS B 1 20 ? 2.834 20.688 12.602 1 94.19 20 CYS B N 1
ATOM 2247 C CA . CYS B 1 20 ? 2.463 20.641 14.008 1 94.19 20 CYS B CA 1
ATOM 2248 C C . CYS B 1 20 ? 3.375 21.531 14.844 1 94.19 20 CYS B C 1
ATOM 2250 O O . CYS B 1 20 ? 2.922 22.188 15.789 1 94.19 20 CYS B O 1
ATOM 2252 N N . LEU B 1 21 ? 4.656 21.531 14.5 1 93.12 21 LEU B N 1
ATOM 2253 C CA . LEU B 1 21 ? 5.605 22.391 15.211 1 93.12 21 LEU B CA 1
ATOM 2254 C C . LEU B 1 21 ? 5.258 23.859 15.008 1 93.12 21 LEU B C 1
ATOM 2256 O O . LEU B 1 21 ? 5.289 24.656 15.961 1 93.12 21 LEU B O 1
ATOM 2260 N N . PHE B 1 22 ? 4.918 24.25 13.75 1 94.12 22 PHE B N 1
ATOM 2261 C CA . PHE B 1 22 ? 4.52 25.625 13.469 1 94.12 22 PHE B CA 1
ATOM 2262 C C . PHE B 1 22 ? 3.283 26.016 14.273 1 94.12 22 PHE B C 1
ATOM 2264 O O . PHE B 1 22 ? 3.193 27.125 14.797 1 94.12 22 PHE B O 1
ATOM 2271 N N . LEU B 1 23 ? 2.395 25.094 14.383 1 94.25 23 LEU B N 1
ATOM 2272 C CA . LEU B 1 23 ? 1.168 25.344 15.125 1 94.25 23 LEU B CA 1
ATOM 2273 C C . LEU B 1 23 ? 1.459 25.5 16.609 1 94.25 23 LEU B C 1
ATOM 2275 O O . LEU B 1 23 ? 0.928 26.391 17.266 1 94.25 23 LEU B O 1
ATOM 2279 N N . ALA B 1 24 ? 2.254 24.625 17.141 1 92.88 24 ALA B N 1
ATOM 2280 C CA . ALA B 1 24 ? 2.627 24.703 18.547 1 92.88 24 ALA B CA 1
ATOM 2281 C C . ALA B 1 24 ? 3.326 26.031 18.859 1 92.88 24 ALA B C 1
ATOM 2283 O O . ALA B 1 24 ? 3.023 26.672 19.859 1 92.88 24 ALA B O 1
ATOM 2284 N N . LEU B 1 25 ? 4.223 26.391 17.953 1 91 25 LEU B N 1
ATOM 2285 C CA . LEU B 1 25 ? 4.93 27.656 18.125 1 91 25 LEU B CA 1
ATOM 2286 C C . LEU B 1 25 ? 3.963 28.844 18.031 1 91 25 LEU B C 1
ATOM 2288 O O . LEU B 1 25 ? 4.09 29.812 18.766 1 91 25 LEU B O 1
ATOM 2292 N N . GLY B 1 26 ? 3.049 28.719 17.109 1 88.5 26 GLY B N 1
ATOM 2293 C CA . GLY B 1 26 ? 2.029 29.75 17 1 88.5 26 GLY B CA 1
ATOM 2294 C C . GLY B 1 26 ? 1.206 29.891 18.266 1 88.5 26 GLY B C 1
ATOM 2295 O O . GLY B 1 26 ? 0.891 31.016 18.688 1 88.5 26 GLY B O 1
ATOM 2296 N N . LEU B 1 27 ? 0.898 28.797 18.891 1 89.75 27 LEU B N 1
ATOM 2297 C CA . LEU B 1 27 ? 0.128 28.828 20.125 1 89.75 27 LEU B CA 1
ATOM 2298 C C . LEU B 1 27 ? 0.955 29.422 21.266 1 89.75 27 LEU B C 1
ATOM 2300 O O . LEU B 1 27 ? 0.428 30.156 22.109 1 89.75 27 LEU B O 1
ATOM 2304 N N . LEU B 1 28 ? 2.205 29.078 21.266 1 88.62 28 LEU B N 1
ATOM 2305 C CA . LEU B 1 28 ? 3.088 29.594 22.297 1 88.62 28 LEU B CA 1
ATOM 2306 C C . LEU B 1 28 ? 3.244 31.109 22.172 1 88.62 28 LEU B C 1
ATOM 2308 O O . LEU B 1 28 ? 3.402 31.812 23.172 1 88.62 28 LEU B O 1
ATOM 2312 N N . LEU B 1 29 ? 3.119 31.625 20.953 1 86.19 29 LEU B N 1
ATOM 2313 C CA . LEU B 1 29 ? 3.301 33.031 20.688 1 86.19 29 LEU B CA 1
ATOM 2314 C C . LEU B 1 29 ? 1.956 33.75 20.5 1 86.19 29 LEU B C 1
ATOM 2316 O O . LEU B 1 29 ? 1.849 34.688 19.75 1 86.19 29 LEU B O 1
ATOM 2320 N N . HIS B 1 30 ? 0.949 33.188 21.078 1 83 30 HIS B N 1
ATOM 2321 C CA . HIS B 1 30 ? -0.416 33.656 20.891 1 83 30 HIS B CA 1
ATOM 2322 C C . HIS B 1 30 ? -0.558 35.125 21.328 1 83 30 HIS B C 1
ATOM 2324 O O . HIS B 1 30 ? -1.486 35.812 20.906 1 83 30 HIS B O 1
ATOM 2330 N N . ARG B 1 31 ? 0.409 35.656 22.172 1 84.19 31 ARG B N 1
ATOM 2331 C CA . ARG B 1 31 ? 0.353 37.031 22.656 1 84.19 31 ARG B CA 1
ATOM 2332 C C . ARG B 1 31 ? 0.93 38 21.625 1 84.19 31 ARG B C 1
ATOM 2334 O O . ARG B 1 31 ? 0.848 39.219 21.797 1 84.19 31 ARG B O 1
ATOM 2341 N N . ARG B 1 32 ? 1.512 37.469 20.594 1 87.12 32 ARG B N 1
ATOM 2342 C CA . ARG B 1 32 ? 2.01 38.25 19.453 1 87.12 32 ARG B CA 1
ATOM 2343 C C . ARG B 1 32 ? 1.298 37.844 18.156 1 87.12 32 ARG B C 1
ATOM 2345 O O . ARG B 1 32 ? 1.788 37 17.422 1 87.12 32 ARG B O 1
ATOM 2352 N N . PRO B 1 33 ? 0.224 38.531 17.891 1 82 33 PRO B N 1
ATOM 2353 C CA . PRO B 1 33 ? -0.683 38.094 16.828 1 82 33 PRO B CA 1
ATOM 2354 C C . PRO B 1 33 ? 0.016 37.938 15.484 1 82 33 PRO B C 1
ATOM 2356 O O . PRO B 1 33 ? -0.322 37.031 14.711 1 82 33 PRO B O 1
ATOM 2359 N N . GLY B 1 34 ? 1.01 38.719 15.188 1 87.5 34 GLY B N 1
ATOM 2360 C CA . GLY B 1 34 ? 1.73 38.594 13.93 1 87.5 34 GLY B CA 1
ATOM 2361 C C . GLY B 1 34 ? 2.506 37.312 13.828 1 87.5 34 GLY B C 1
ATOM 2362 O O . GLY B 1 34 ? 2.521 36.656 12.773 1 87.5 34 GLY B O 1
ATOM 2363 N N . TRP B 1 35 ? 3.078 36.938 14.922 1 87.38 35 TRP B N 1
ATOM 2364 C CA . TRP B 1 35 ? 3.869 35.688 14.953 1 87.38 35 TRP B CA 1
ATOM 2365 C C . TRP B 1 35 ? 2.967 34.469 14.938 1 87.38 35 TRP B C 1
ATOM 2367 O O . TRP B 1 35 ? 3.305 33.469 14.328 1 87.38 35 TRP B O 1
ATOM 2377 N N . GLN B 1 36 ? 1.91 34.594 15.602 1 89.25 36 GLN B N 1
ATOM 2378 C CA . GLN B 1 36 ? 0.958 33.469 15.555 1 89.25 36 GLN B CA 1
ATOM 2379 C C . GLN B 1 36 ? 0.442 33.25 14.133 1 89.25 36 GLN B C 1
ATOM 2381 O O . GLN B 1 36 ? 0.41 32.125 13.641 1 89.25 36 GLN B O 1
ATOM 2386 N N . SER B 1 37 ? 0.097 34.312 13.547 1 91 37 SER B N 1
ATOM 2387 C CA . SER B 1 37 ? -0.416 34.219 12.18 1 91 37 SER B CA 1
ATOM 2388 C C . SER B 1 37 ? 0.636 33.656 11.227 1 91 37 SER B C 1
ATOM 2390 O O . SER B 1 37 ? 0.308 32.938 10.289 1 91 37 SER B O 1
ATOM 2392 N N . ALA B 1 38 ? 1.843 34.031 11.492 1 91.94 38 ALA B N 1
ATOM 2393 C CA . ALA B 1 38 ? 2.926 33.469 10.672 1 91.94 38 ALA B CA 1
ATOM 2394 C C . ALA B 1 38 ? 3.039 31.969 10.828 1 91.94 38 ALA B C 1
ATOM 2396 O O . ALA B 1 38 ? 3.176 31.25 9.836 1 91.94 38 ALA B O 1
ATOM 2397 N N . GLY B 1 39 ? 2.984 31.531 12.07 1 92.19 39 GLY B N 1
ATOM 2398 C CA . GLY B 1 39 ? 3.01 30.094 12.32 1 92.19 39 GLY B CA 1
ATOM 2399 C C . GLY B 1 39 ? 1.854 29.359 11.68 1 92.19 39 GLY B C 1
ATOM 2400 O O . GLY B 1 39 ? 2.045 28.297 11.086 1 92.19 39 GLY B O 1
ATOM 2401 N N . VAL B 1 40 ? 0.718 29.953 11.797 1 93.25 40 VAL B N 1
ATOM 2402 C CA . VAL B 1 40 ? -0.486 29.359 11.227 1 93.25 40 VAL B CA 1
ATOM 2403 C C . VAL B 1 40 ? -0.371 29.328 9.703 1 93.25 40 VAL B C 1
ATOM 2405 O O . VAL B 1 40 ? -0.689 28.312 9.07 1 93.25 40 VAL B O 1
ATOM 2408 N N . SER B 1 41 ? 0.087 30.406 9.148 1 95.31 41 SER B N 1
ATOM 2409 C CA . SER B 1 41 ? 0.232 30.5 7.703 1 95.31 41 SER B CA 1
ATOM 2410 C C . SER B 1 41 ? 1.238 29.469 7.188 1 95.31 41 SER B C 1
ATOM 2412 O O . SER B 1 41 ? 1.002 28.828 6.164 1 95.31 41 SER B O 1
ATOM 2414 N N . LEU B 1 42 ? 2.314 29.312 7.883 1 95.69 42 LEU B N 1
ATOM 2415 C CA . LEU B 1 42 ? 3.342 28.359 7.477 1 95.69 42 LEU B CA 1
ATOM 2416 C C . LEU B 1 42 ? 2.828 26.938 7.578 1 95.69 42 LEU B C 1
ATOM 2418 O O . LEU B 1 42 ? 3.111 26.109 6.711 1 95.69 42 LEU B O 1
ATOM 2422 N N . ALA B 1 43 ? 2.113 26.688 8.648 1 96.19 43 ALA B N 1
ATOM 2423 C CA . ALA B 1 43 ? 1.522 25.359 8.828 1 96.19 43 ALA B CA 1
ATOM 2424 C C . ALA B 1 43 ? 0.542 25.047 7.703 1 96.19 43 ALA B C 1
ATOM 2426 O O . ALA B 1 43 ? 0.602 23.969 7.102 1 96.19 43 ALA B O 1
ATOM 2427 N N . LEU B 1 44 ? -0.335 25.969 7.449 1 95.94 44 LEU B N 1
ATOM 2428 C CA . LEU B 1 44 ? -1.333 25.781 6.402 1 95.94 44 LEU B CA 1
ATOM 2429 C C . LEU B 1 44 ? -0.667 25.594 5.043 1 95.94 44 LEU B C 1
ATOM 2431 O O . LEU B 1 44 ? -1.046 24.719 4.273 1 95.94 44 LEU B O 1
ATOM 2435 N N . LEU B 1 45 ? 0.309 26.453 4.77 1 96.5 45 LEU B N 1
ATOM 2436 C CA . LEU B 1 45 ? 1.029 26.359 3.504 1 96.5 45 LEU B CA 1
ATOM 2437 C C . LEU B 1 45 ? 1.718 25.016 3.361 1 96.5 45 LEU B C 1
ATOM 2439 O O . LEU B 1 45 ? 1.677 24.391 2.291 1 96.5 45 LEU B O 1
ATOM 2443 N N . THR B 1 46 ? 2.361 24.547 4.426 1 96.88 46 THR B N 1
ATOM 2444 C CA . THR B 1 46 ? 3.047 23.266 4.41 1 96.88 46 THR B CA 1
ATOM 2445 C C . THR B 1 46 ? 2.07 22.125 4.098 1 96.88 46 THR B C 1
ATOM 2447 O O . THR B 1 46 ? 2.342 21.281 3.242 1 96.88 46 THR B O 1
ATOM 2450 N N . LEU B 1 47 ? 0.932 22.125 4.707 1 96.5 47 LEU B N 1
ATOM 2451 C CA . LEU B 1 47 ? -0.06 21.078 4.52 1 96.5 47 LEU B CA 1
ATOM 2452 C C . LEU B 1 47 ? -0.679 21.156 3.129 1 96.5 47 LEU B C 1
ATOM 2454 O O . LEU B 1 47 ? -0.907 20.125 2.486 1 96.5 47 LEU B O 1
ATOM 2458 N N . LEU B 1 48 ? -0.9 22.375 2.658 1 95.31 48 LEU B N 1
ATOM 2459 C CA . LEU B 1 48 ? -1.501 22.562 1.341 1 95.31 48 LEU B CA 1
ATOM 2460 C C . LEU B 1 48 ? -0.521 22.172 0.24 1 95.31 48 LEU B C 1
ATOM 2462 O O . LEU B 1 48 ? -0.911 21.547 -0.756 1 95.31 48 LEU B O 1
ATOM 2466 N N . VAL B 1 49 ? 0.724 22.5 0.415 1 96.62 49 VAL B N 1
ATOM 2467 C CA . VAL B 1 49 ? 1.731 22.234 -0.606 1 96.62 49 VAL B CA 1
ATOM 2468 C C . VAL B 1 49 ? 2.041 20.734 -0.647 1 96.62 49 VAL B C 1
ATOM 2470 O O . VAL B 1 49 ? 1.938 20.109 -1.701 1 96.62 49 VAL B O 1
ATOM 2473 N N . PHE B 1 50 ? 2.256 20.109 0.455 1 97.38 50 PHE B N 1
ATOM 2474 C CA . PHE B 1 50 ? 2.723 18.734 0.466 1 97.38 50 PHE B CA 1
ATOM 2475 C C . PHE B 1 50 ? 1.546 17.766 0.484 1 97.38 50 PHE B C 1
ATOM 2477 O O . PHE B 1 50 ? 1.721 16.562 0.271 1 97.38 50 PHE B O 1
ATOM 2484 N N . GLY B 1 51 ? 0.351 18.281 0.673 1 96.06 51 GLY B N 1
ATOM 2485 C CA . GLY B 1 51 ? -0.839 17.453 0.64 1 96.06 51 GLY B CA 1
ATOM 2486 C C . GLY B 1 51 ? -1.553 17.484 -0.699 1 96.06 51 GLY B C 1
ATOM 2487 O O . GLY B 1 51 ? -2.564 16.797 -0.885 1 96.06 51 GLY B O 1
ATOM 2488 N N . ASN B 1 52 ? -1.116 18.312 -1.582 1 93.81 52 ASN B N 1
ATOM 2489 C CA . ASN B 1 52 ? -1.835 18.344 -2.852 1 93.81 52 ASN B CA 1
ATOM 2490 C C . ASN B 1 52 ? -1.24 17.359 -3.859 1 93.81 52 ASN B C 1
ATOM 2492 O O . ASN B 1 52 ? -0.044 17.078 -3.814 1 93.81 52 ASN B O 1
ATOM 2496 N N . ARG B 1 53 ? -2.031 16.906 -4.844 1 93.88 53 ARG B N 1
ATOM 2497 C CA . ARG B 1 53 ? -1.738 15.805 -5.758 1 93.88 53 ARG B CA 1
ATOM 2498 C C . ARG B 1 53 ? -0.629 16.188 -6.73 1 93.88 53 ARG B C 1
ATOM 2500 O O . ARG B 1 53 ? 0.242 15.367 -7.039 1 93.88 53 ARG B O 1
ATOM 2507 N N . TRP B 1 54 ? -0.547 17.422 -7.168 1 93.94 54 TRP B N 1
ATOM 2508 C CA . TRP B 1 54 ? 0.458 17.875 -8.125 1 93.94 54 TRP B CA 1
ATOM 2509 C C . TRP B 1 54 ? 1.857 17.781 -7.523 1 93.94 54 TRP B C 1
ATOM 2511 O O . TRP B 1 54 ? 2.773 17.25 -8.148 1 93.94 54 TRP B O 1
ATOM 2521 N N . VAL B 1 55 ? 1.959 18.266 -6.359 1 96.25 55 VAL B N 1
ATOM 2522 C CA . VAL B 1 55 ? 3.264 18.297 -5.703 1 96.25 55 VAL B CA 1
ATOM 2523 C C . VAL B 1 55 ? 3.691 16.859 -5.359 1 96.25 55 VAL B C 1
ATOM 2525 O O . VAL B 1 55 ? 4.82 16.469 -5.645 1 96.25 55 VAL B O 1
ATOM 2528 N N . ALA B 1 56 ? 2.801 16.094 -4.785 1 97.44 56 ALA B N 1
ATOM 2529 C CA . ALA B 1 56 ? 3.121 14.734 -4.383 1 97.44 56 ALA B CA 1
ATOM 2530 C C . ALA B 1 56 ? 3.559 13.898 -5.586 1 97.44 56 ALA B C 1
ATOM 2532 O O . ALA B 1 56 ? 4.602 13.242 -5.547 1 97.44 56 ALA B O 1
ATOM 2533 N N . LYS B 1 57 ? 2.799 13.945 -6.676 1 97 57 LYS B N 1
ATOM 2534 C CA . LYS B 1 57 ? 3.104 13.148 -7.863 1 97 57 LYS B CA 1
ATOM 2535 C C . LYS B 1 57 ? 4.324 13.703 -8.594 1 97 57 LYS B C 1
ATOM 2537 O O . LYS B 1 57 ? 5.121 12.938 -9.148 1 97 57 LYS B O 1
ATOM 2542 N N . GLY B 1 58 ? 4.441 15.008 -8.625 1 97 58 GLY B N 1
ATOM 2543 C CA . GLY B 1 58 ? 5.652 15.594 -9.18 1 97 58 GLY B CA 1
ATOM 2544 C C . GLY B 1 58 ? 6.91 15.172 -8.438 1 97 58 GLY B C 1
ATOM 2545 O O . GLY B 1 58 ? 7.902 14.789 -9.062 1 97 58 GLY B O 1
ATOM 2546 N N . LEU B 1 59 ? 6.82 15.258 -7.129 1 97.88 59 LEU B N 1
ATOM 2547 C CA . LEU B 1 59 ? 7.941 14.805 -6.312 1 97.88 59 LEU B CA 1
ATOM 2548 C C . LEU B 1 59 ? 8.242 13.336 -6.559 1 97.88 59 LEU B C 1
ATOM 2550 O O . LEU B 1 59 ? 9.406 12.953 -6.727 1 97.88 59 LEU B O 1
ATOM 2554 N N . ALA B 1 60 ? 7.25 12.508 -6.594 1 98.38 60 ALA B N 1
ATOM 2555 C CA . ALA B 1 60 ? 7.434 11.078 -6.812 1 98.38 60 ALA B CA 1
ATOM 2556 C C . ALA B 1 60 ? 8.102 10.805 -8.156 1 98.38 60 ALA B C 1
ATOM 2558 O O . ALA B 1 60 ? 9.023 9.984 -8.25 1 98.38 60 ALA B O 1
ATOM 2559 N N . SER B 1 61 ? 7.66 11.508 -9.195 1 97.94 61 SER B N 1
ATOM 2560 C CA . SER B 1 61 ? 8.195 11.281 -10.531 1 97.94 61 SER B CA 1
ATOM 2561 C C . SER B 1 61 ? 9.672 11.641 -10.609 1 97.94 61 SER B C 1
ATOM 2563 O O . SER B 1 61 ? 10.422 11.062 -11.391 1 97.94 61 SER B O 1
ATOM 2565 N N . SER B 1 62 ? 10.102 12.594 -9.805 1 98.19 62 SER B N 1
ATOM 2566 C CA . SER B 1 62 ? 11.492 13.039 -9.82 1 98.19 62 SER B CA 1
ATOM 2567 C C . SER B 1 62 ? 12.43 11.906 -9.43 1 98.19 62 SER B C 1
ATOM 2569 O O . SER B 1 62 ? 13.594 11.891 -9.836 1 98.19 62 SER B O 1
ATOM 2571 N N . LEU B 1 63 ? 11.953 10.969 -8.672 1 98.56 63 LEU B N 1
ATOM 2572 C CA . LEU B 1 63 ? 12.742 9.797 -8.297 1 98.56 63 LEU B CA 1
ATOM 2573 C C . LEU B 1 63 ? 12.422 8.609 -9.203 1 98.56 63 LEU B C 1
ATOM 2575 O O . LEU B 1 63 ? 13.328 7.98 -9.75 1 98.56 63 LEU B O 1
ATOM 2579 N N . GLU B 1 64 ? 11.172 8.383 -9.461 1 98.56 64 GLU B N 1
ATOM 2580 C CA . GLU B 1 64 ? 10.695 7.145 -10.078 1 98.56 64 GLU B CA 1
ATOM 2581 C C . GLU B 1 64 ? 11.078 7.082 -11.555 1 98.56 64 GLU B C 1
ATOM 2583 O O . GLU B 1 64 ? 11.141 5.996 -12.141 1 98.56 64 GLU B O 1
ATOM 2588 N N . TRP B 1 65 ? 11.312 8.203 -12.156 1 97.81 65 TRP B N 1
ATOM 2589 C CA . TRP B 1 65 ? 11.469 8.195 -13.609 1 97.81 65 TRP B CA 1
ATOM 2590 C C . TRP B 1 65 ? 12.938 8.312 -14 1 97.81 65 TRP B C 1
ATOM 2592 O O . TRP B 1 65 ? 13.266 8.547 -15.164 1 97.81 65 TRP B O 1
ATOM 2602 N N . GLN B 1 66 ? 13.812 8.125 -13.055 1 97.62 66 GLN B N 1
ATOM 2603 C CA . GLN B 1 66 ? 15.25 8.203 -13.328 1 97.62 66 GLN B CA 1
ATOM 2604 C C . GLN B 1 66 ? 15.75 6.922 -13.992 1 97.62 66 GLN B C 1
ATOM 2606 O O . GLN B 1 66 ? 16.766 6.934 -14.695 1 97.62 66 GLN B O 1
ATOM 2611 N N . TYR B 1 67 ? 15.07 5.766 -13.789 1 97.31 67 TYR B N 1
ATOM 2612 C CA . TYR B 1 67 ? 15.477 4.477 -14.352 1 97.31 67 TYR B CA 1
ATOM 2613 C C . TYR B 1 67 ? 14.297 3.787 -15.023 1 97.31 67 TYR B C 1
ATOM 2615 O O . TYR B 1 67 ? 14.039 2.605 -14.781 1 97.31 67 TYR B O 1
ATOM 2623 N N . LEU B 1 68 ? 13.688 4.43 -15.898 1 94.31 68 LEU B N 1
ATOM 2624 C CA . LEU B 1 68 ? 12.539 3.889 -16.625 1 94.31 68 LEU B CA 1
ATOM 2625 C C . LEU B 1 68 ? 12.938 2.654 -17.422 1 94.31 68 LEU B C 1
ATOM 2627 O O . LEU B 1 68 ? 14.047 2.58 -17.953 1 94.31 68 LEU B O 1
ATOM 2631 N N . PRO B 1 69 ? 12.031 1.702 -17.438 1 86.19 69 PRO B N 1
ATOM 2632 C CA . PRO B 1 69 ? 12.328 0.512 -18.234 1 86.19 69 PRO B CA 1
ATOM 2633 C C . PRO B 1 69 ? 12.516 0.832 -19.719 1 86.19 69 PRO B C 1
ATOM 2635 O O . PRO B 1 69 ? 11.742 1.597 -20.297 1 86.19 69 PRO B O 1
ATOM 2638 N N . GLU B 1 70 ? 13.68 0.556 -20.328 1 81.69 70 GLU B N 1
ATOM 2639 C CA . GLU B 1 70 ? 13.992 0.841 -21.719 1 81.69 70 GLU B CA 1
ATOM 2640 C C . GLU B 1 70 ? 13.867 -0.413 -22.578 1 81.69 70 GLU B C 1
ATOM 2642 O O . GLU B 1 70 ? 14.68 -0.634 -23.484 1 81.69 70 GLU B O 1
ATOM 2647 N N . GLY B 1 71 ? 12.859 -1.16 -22.5 1 84.44 71 GLY B N 1
ATOM 2648 C CA . GLY B 1 71 ? 12.734 -2.357 -23.312 1 84.44 71 GLY B CA 1
ATOM 2649 C C . GLY B 1 71 ? 12.812 -3.641 -22.516 1 84.44 71 GLY B C 1
ATOM 2650 O O . GLY B 1 71 ? 12.422 -3.67 -21.344 1 84.44 71 GLY B O 1
ATOM 2651 N N . GLU B 1 72 ? 13.375 -4.652 -23.234 1 91.12 72 GLU B N 1
ATOM 2652 C CA . GLU B 1 72 ? 13.438 -5.957 -22.578 1 91.12 72 GLU B CA 1
ATOM 2653 C C . GLU B 1 72 ? 14.602 -6.02 -21.594 1 91.12 72 GLU B C 1
ATOM 2655 O O . GLU B 1 72 ? 15.695 -5.527 -21.875 1 91.12 72 GLU B O 1
ATOM 2660 N N . ILE B 1 73 ? 14.32 -6.516 -20.438 1 95.88 73 ILE B N 1
ATOM 2661 C CA . ILE B 1 73 ? 15.352 -6.719 -19.422 1 95.88 73 ILE B CA 1
ATOM 2662 C C . ILE B 1 73 ? 16.312 -7.82 -19.859 1 95.88 73 ILE B C 1
ATOM 2664 O O . ILE B 1 73 ? 15.883 -8.93 -20.188 1 95.88 73 ILE B O 1
ATOM 2668 N N . PRO B 1 74 ? 17.594 -7.527 -19.969 1 96.25 74 PRO B N 1
ATOM 2669 C CA . PRO B 1 74 ? 18.531 -8.586 -20.328 1 96.25 74 PRO B CA 1
ATOM 2670 C C . PRO B 1 74 ? 18.656 -9.656 -19.25 1 96.25 74 PRO B C 1
ATOM 2672 O O . PRO B 1 74 ? 18.203 -9.461 -18.125 1 96.25 74 PRO B O 1
ATOM 2675 N N . GLU B 1 75 ? 19.203 -10.758 -19.672 1 97.69 75 GLU B N 1
ATOM 2676 C CA . GLU B 1 75 ? 19.453 -11.836 -18.719 1 97.69 75 GLU B CA 1
ATOM 2677 C C . GLU B 1 75 ? 20.625 -11.508 -17.797 1 97.69 75 GLU B C 1
ATOM 2679 O O . GLU B 1 75 ? 21.516 -10.742 -18.172 1 97.69 75 GLU B O 1
ATOM 2684 N N . ALA B 1 76 ? 20.578 -11.977 -16.625 1 98.12 76 ALA B N 1
ATOM 2685 C CA . ALA B 1 76 ? 21.641 -11.867 -15.633 1 98.12 76 ALA B CA 1
ATOM 2686 C C . ALA B 1 76 ? 21.781 -13.156 -14.836 1 98.12 76 ALA B C 1
ATOM 2688 O O . ALA B 1 76 ? 21.062 -14.125 -15.07 1 98.12 76 ALA B O 1
ATOM 2689 N N . GLU B 1 77 ? 22.75 -13.141 -14.016 1 97.19 77 GLU B N 1
ATOM 2690 C CA . GLU B 1 77 ? 23.016 -14.352 -13.242 1 97.19 77 GLU B CA 1
ATOM 2691 C C . GLU B 1 77 ? 22.078 -14.477 -12.055 1 97.19 77 GLU B C 1
ATOM 2693 O O . GLU B 1 77 ? 21.812 -15.578 -11.578 1 97.19 77 GLU B O 1
ATOM 2698 N N . VAL B 1 78 ? 21.625 -13.359 -11.602 1 98.75 78 VAL B N 1
ATOM 2699 C CA . VAL B 1 78 ? 20.766 -13.398 -10.422 1 98.75 78 VAL B CA 1
ATOM 2700 C C . VAL B 1 78 ? 19.875 -12.164 -10.414 1 98.75 78 VAL B C 1
ATOM 2702 O O . VAL B 1 78 ? 20.266 -11.086 -10.867 1 98.75 78 VAL B O 1
ATOM 2705 N N . ILE B 1 79 ? 18.641 -12.352 -10.023 1 98.94 79 ILE B N 1
ATOM 2706 C CA . ILE B 1 79 ? 17.719 -11.258 -9.688 1 98.94 79 ILE B CA 1
ATOM 2707 C C . ILE B 1 79 ? 17.859 -10.914 -8.203 1 98.94 79 ILE B C 1
ATOM 2709 O O . ILE B 1 79 ? 17.719 -11.789 -7.348 1 98.94 79 ILE B O 1
ATOM 2713 N N . VAL B 1 80 ? 18.203 -9.734 -7.867 1 98.94 80 VAL B N 1
ATOM 2714 C CA . VAL B 1 80 ? 18.281 -9.266 -6.488 1 98.94 80 VAL B CA 1
ATOM 2715 C C . VAL B 1 80 ? 17.047 -8.422 -6.164 1 98.94 80 VAL B C 1
ATOM 2717 O O . VAL B 1 80 ? 16.797 -7.402 -6.812 1 98.94 80 VAL B O 1
ATOM 2720 N N . ILE B 1 81 ? 16.266 -8.883 -5.203 1 98.94 81 ILE B N 1
ATOM 2721 C CA . ILE B 1 81 ? 15.086 -8.148 -4.75 1 98.94 81 ILE B CA 1
ATOM 2722 C C . ILE B 1 81 ? 15.352 -7.539 -3.375 1 98.94 81 ILE B C 1
ATOM 2724 O O . ILE B 1 81 ? 15.672 -8.258 -2.424 1 98.94 81 ILE B O 1
ATOM 2728 N N . LEU B 1 82 ? 15.203 -6.238 -3.297 1 98.5 82 LEU B N 1
ATOM 2729 C CA . LEU B 1 82 ? 15.414 -5.562 -2.02 1 98.5 82 LEU B CA 1
ATOM 2730 C C . LEU B 1 82 ? 14.148 -5.621 -1.165 1 98.5 82 LEU B C 1
ATOM 2732 O O . LEU B 1 82 ? 13.039 -5.57 -1.691 1 98.5 82 LEU B O 1
ATOM 2736 N N . GLY B 1 83 ? 14.344 -5.652 0.165 1 96.44 83 GLY B N 1
ATOM 2737 C CA . GLY B 1 83 ? 13.25 -5.754 1.114 1 96.44 83 GLY B CA 1
ATOM 2738 C C . GLY B 1 83 ? 12.398 -4.5 1.174 1 96.44 83 GLY B C 1
ATOM 2739 O O . GLY B 1 83 ? 12.477 -3.646 0.287 1 96.44 83 GLY B O 1
ATOM 2740 N N . GLY B 1 84 ? 11.461 -4.453 2.197 1 93.25 84 GLY B N 1
ATOM 2741 C CA . GLY B 1 84 ? 10.523 -3.348 2.354 1 93.25 84 GLY B CA 1
ATOM 2742 C C . GLY B 1 84 ? 9.18 -3.604 1.694 1 93.25 84 GLY B C 1
ATOM 2743 O O . GLY B 1 84 ? 8.445 -2.664 1.389 1 93.25 84 GLY B O 1
ATOM 2744 N N . ALA B 1 85 ? 8.875 -4.875 1.536 1 95.56 85 ALA B N 1
ATOM 2745 C CA . ALA B 1 85 ? 7.723 -5.199 0.698 1 95.56 85 ALA B CA 1
ATOM 2746 C C . ALA B 1 85 ? 6.727 -6.082 1.448 1 95.56 85 ALA B C 1
ATOM 2748 O O . ALA B 1 85 ? 5.617 -6.324 0.969 1 95.56 85 ALA B O 1
ATOM 2749 N N . THR B 1 86 ? 7.105 -6.539 2.646 1 95.44 86 THR B N 1
ATOM 2750 C CA . THR B 1 86 ? 6.285 -7.578 3.262 1 95.44 86 THR B CA 1
ATOM 2751 C C . THR B 1 86 ? 5.934 -7.207 4.699 1 95.44 86 THR B C 1
ATOM 2753 O O . THR B 1 86 ? 6.562 -6.328 5.293 1 95.44 86 THR B O 1
ATOM 2756 N N . ARG B 1 87 ? 4.922 -7.852 5.141 1 93.44 87 ARG B N 1
ATOM 2757 C CA . ARG B 1 87 ? 4.523 -7.93 6.543 1 93.44 87 ARG B CA 1
ATOM 2758 C C . ARG B 1 87 ? 4.445 -9.383 7.004 1 93.44 87 ARG B C 1
ATOM 2760 O O . ARG B 1 87 ? 3.828 -10.219 6.344 1 93.44 87 ARG B O 1
ATOM 2767 N N . PRO B 1 88 ? 5.098 -9.641 8.07 1 91.94 88 PRO B N 1
ATOM 2768 C CA . PRO B 1 88 ? 5.211 -11.047 8.469 1 91.94 88 PRO B CA 1
ATOM 2769 C C . PRO B 1 88 ? 3.865 -11.664 8.836 1 91.94 88 PRO B C 1
ATOM 2771 O O . PRO B 1 88 ? 2.936 -10.953 9.219 1 91.94 88 PRO B O 1
ATOM 2774 N N . HIS B 1 89 ? 3.846 -12.969 8.711 1 92.81 89 HIS B N 1
ATOM 2775 C CA . HIS B 1 89 ? 2.693 -13.742 9.164 1 92.81 89 HIS B CA 1
ATOM 2776 C C . HIS B 1 89 ? 2.547 -13.68 10.68 1 92.81 89 HIS B C 1
ATOM 2778 O O . HIS B 1 89 ? 3.23 -14.414 11.406 1 92.81 89 HIS B O 1
ATOM 2784 N N . GLU B 1 90 ? 1.707 -12.82 11.109 1 91.31 90 GLU B N 1
ATOM 2785 C CA . GLU B 1 90 ? 1.361 -12.602 12.508 1 91.31 90 GLU B CA 1
ATOM 2786 C C . GLU B 1 90 ? -0.147 -12.453 12.688 1 91.31 90 GLU B C 1
ATOM 2788 O O . GLU B 1 90 ? -0.807 -11.766 11.906 1 91.31 90 GLU B O 1
ATOM 2793 N N . ASP B 1 91 ? -0.656 -12.984 13.703 1 92.88 91 ASP B N 1
ATOM 2794 C CA . ASP B 1 91 ? -2.102 -12.922 13.898 1 92.88 91 ASP B CA 1
ATOM 2795 C C . ASP B 1 91 ? -2.598 -11.477 13.891 1 92.88 91 ASP B C 1
ATOM 2797 O O . ASP B 1 91 ? -2.023 -10.617 14.555 1 92.88 91 ASP B O 1
ATOM 2801 N N . PRO B 1 92 ? -3.596 -11.242 13.156 1 95.94 92 PRO B N 1
ATOM 2802 C CA . PRO B 1 92 ? -4.555 -12.148 12.516 1 95.94 92 PRO B CA 1
ATOM 2803 C C . PRO B 1 92 ? -4.254 -12.383 11.039 1 95.94 92 PRO B C 1
ATOM 2805 O O . PRO B 1 92 ? -5.082 -12.945 10.32 1 95.94 92 PRO B O 1
ATOM 2808 N N . ARG B 1 93 ? -3.111 -12.008 10.539 1 95.38 93 ARG B N 1
ATOM 2809 C CA . ARG B 1 93 ? -2.771 -12.219 9.133 1 95.38 93 ARG B CA 1
ATOM 2810 C C . ARG B 1 93 ? -2.717 -13.703 8.797 1 95.38 93 ARG B C 1
ATOM 2812 O O . ARG B 1 93 ? -1.956 -14.461 9.406 1 95.38 93 ARG B O 1
ATOM 2819 N N . PRO B 1 94 ? -3.467 -14.07 7.809 1 94.75 94 PRO B N 1
ATOM 2820 C CA . PRO B 1 94 ? -3.496 -15.508 7.516 1 94.75 94 PRO B CA 1
ATOM 2821 C C . PRO B 1 94 ? -2.205 -16 6.871 1 94.75 94 PRO B C 1
ATOM 2823 O O . PRO B 1 94 ? -1.886 -17.188 6.957 1 94.75 94 PRO B O 1
ATOM 2826 N N . LEU B 1 95 ? -1.529 -15.148 6.133 1 94.62 95 LEU B N 1
ATOM 2827 C CA . LEU B 1 95 ? -0.258 -15.375 5.453 1 94.62 95 LEU B CA 1
ATOM 2828 C C . LEU B 1 95 ? 0.676 -14.188 5.633 1 94.62 95 LEU B C 1
ATOM 2830 O O . LEU B 1 95 ? 0.273 -13.148 6.176 1 94.62 95 LEU B O 1
ATOM 2834 N N . THR B 1 96 ? 1.925 -14.477 5.246 1 95.25 96 THR B N 1
ATOM 2835 C CA . THR B 1 96 ? 2.727 -13.281 4.992 1 95.25 96 THR B CA 1
ATOM 2836 C C . THR B 1 96 ? 2.021 -12.359 4.004 1 95.25 96 THR B C 1
ATOM 2838 O O . THR B 1 96 ? 1.458 -12.82 3.01 1 95.25 96 THR B O 1
ATOM 2841 N N . GLU B 1 97 ? 1.945 -11.148 4.402 1 97.12 97 GLU B N 1
ATOM 2842 C CA . GLU B 1 97 ? 1.271 -10.172 3.553 1 97.12 97 GLU B CA 1
ATOM 2843 C C . GLU B 1 97 ? 2.27 -9.203 2.924 1 97.12 97 GLU B C 1
ATOM 2845 O O . GLU B 1 97 ? 3.42 -9.117 3.361 1 97.12 97 GLU B O 1
ATOM 2850 N N . VAL B 1 98 ? 1.84 -8.57 1.833 1 97 98 VAL B N 1
ATOM 2851 C CA . VAL B 1 98 ? 2.654 -7.535 1.2 1 97 98 VAL B CA 1
ATOM 2852 C C . VAL B 1 98 ? 2.1 -6.156 1.545 1 97 98 VAL B C 1
ATOM 2854 O O . VAL B 1 98 ? 0.926 -6.023 1.9 1 97 98 VAL B O 1
ATOM 2857 N N . ASN B 1 99 ? 2.955 -5.18 1.562 1 96.44 99 ASN B N 1
ATOM 2858 C CA . ASN B 1 99 ? 2.545 -3.781 1.652 1 96.44 99 ASN B CA 1
ATOM 2859 C C . ASN B 1 99 ? 2.557 -3.104 0.285 1 96.44 99 ASN B C 1
ATOM 2861 O O . ASN B 1 99 ? 2.396 -3.766 -0.742 1 96.44 99 ASN B O 1
ATOM 2865 N N . GLU B 1 100 ? 2.586 -1.852 0.229 1 96.88 100 GLU B N 1
ATOM 2866 C CA . GLU B 1 100 ? 2.604 -1.089 -1.016 1 96.88 100 GLU B CA 1
ATOM 2867 C C . GLU B 1 100 ? 3.736 -1.549 -1.929 1 96.88 100 GLU B C 1
ATOM 2869 O O . GLU B 1 100 ? 3.607 -1.509 -3.154 1 96.88 100 GLU B O 1
ATOM 2874 N N . GLY B 1 101 ? 4.82 -2.023 -1.405 1 97.56 101 GLY B N 1
ATOM 2875 C CA . GLY B 1 101 ? 5.992 -2.418 -2.17 1 97.56 101 GLY B CA 1
ATOM 2876 C C . GLY B 1 101 ? 5.934 -3.855 -2.652 1 97.56 101 GLY B C 1
ATOM 2877 O O . GLY B 1 101 ? 6.934 -4.398 -3.125 1 97.56 101 GLY B O 1
ATOM 2878 N N . GLY B 1 102 ? 4.781 -4.477 -2.512 1 97.88 102 GLY B N 1
ATOM 2879 C CA . GLY B 1 102 ? 4.641 -5.895 -2.809 1 97.88 102 GLY B CA 1
ATOM 2880 C C . GLY B 1 102 ? 5 -6.242 -4.242 1 97.88 102 GLY B C 1
ATOM 2881 O O . GLY B 1 102 ? 5.371 -7.379 -4.531 1 97.88 102 GLY B O 1
ATOM 2882 N N . ASP B 1 103 ? 4.973 -5.254 -5.125 1 98.5 103 ASP B N 1
ATOM 2883 C CA . ASP B 1 103 ? 5.266 -5.477 -6.539 1 98.5 103 ASP B CA 1
ATOM 2884 C C . ASP B 1 103 ? 6.715 -5.906 -6.742 1 98.5 103 ASP B C 1
ATOM 2886 O O . ASP B 1 103 ? 7.059 -6.484 -7.773 1 98.5 103 ASP B O 1
ATOM 2890 N N . ARG B 1 104 ? 7.57 -5.598 -5.75 1 98.69 104 ARG B N 1
ATOM 2891 C CA . ARG B 1 104 ? 8.945 -6.086 -5.828 1 98.69 104 ARG B CA 1
ATOM 2892 C C . ARG B 1 104 ? 8.977 -7.602 -5.984 1 98.69 104 ARG B C 1
ATOM 2894 O O . ARG B 1 104 ? 9.734 -8.133 -6.809 1 98.69 104 ARG B O 1
ATOM 2901 N N . LEU B 1 105 ? 8.109 -8.242 -5.219 1 98.56 105 LEU B N 1
ATOM 2902 C CA . LEU B 1 105 ? 8.07 -9.695 -5.242 1 98.56 105 LEU B CA 1
ATOM 2903 C C . LEU B 1 105 ? 7.352 -10.195 -6.488 1 98.56 105 LEU B C 1
ATOM 2905 O O . LEU B 1 105 ? 7.801 -11.148 -7.133 1 98.56 105 LEU B O 1
ATOM 2909 N N . LEU B 1 106 ? 6.238 -9.562 -6.84 1 98.44 106 LEU B N 1
ATOM 2910 C CA . LEU B 1 106 ? 5.473 -9.977 -8.008 1 98.44 106 LEU B CA 1
ATOM 2911 C C . LEU B 1 106 ? 6.301 -9.836 -9.281 1 98.44 106 LEU B C 1
ATOM 2913 O O . LEU B 1 106 ? 6.355 -10.758 -10.102 1 98.44 106 LEU B O 1
ATOM 2917 N N . TYR B 1 107 ? 6.98 -8.703 -9.422 1 98.5 107 TYR B N 1
ATOM 2918 C CA . TYR B 1 107 ? 7.785 -8.438 -10.609 1 98.5 107 TYR B CA 1
ATOM 2919 C C . TYR B 1 107 ? 9.031 -9.312 -10.633 1 98.5 107 TYR B C 1
ATOM 2921 O O . TYR B 1 107 ? 9.406 -9.836 -11.68 1 98.5 107 TYR B O 1
ATOM 2929 N N . GLY B 1 108 ? 9.664 -9.469 -9.461 1 98.75 108 GLY B N 1
ATOM 2930 C CA . GLY B 1 108 ? 10.805 -10.367 -9.375 1 98.75 108 GLY B CA 1
ATOM 2931 C C . GLY B 1 108 ? 10.469 -11.789 -9.789 1 98.75 108 GLY B C 1
ATOM 2932 O O . GLY B 1 108 ? 11.219 -12.414 -10.547 1 98.75 108 GLY B O 1
ATOM 2933 N N . ALA B 1 109 ? 9.336 -12.273 -9.305 1 98.69 109 ALA B N 1
ATOM 2934 C CA . ALA B 1 109 ? 8.891 -13.609 -9.68 1 98.69 109 ALA B CA 1
ATOM 2935 C C . ALA B 1 109 ? 8.602 -13.695 -11.172 1 98.69 109 ALA B C 1
ATOM 2937 O O . ALA B 1 109 ? 8.938 -14.688 -11.828 1 98.69 109 ALA B O 1
ATOM 2938 N N . TRP B 1 110 ? 7.953 -12.672 -11.68 1 98.44 110 TRP B N 1
ATOM 2939 C CA . TRP B 1 110 ? 7.66 -12.633 -13.109 1 98.44 110 TRP B CA 1
ATOM 2940 C C . TRP B 1 110 ? 8.945 -12.711 -13.93 1 98.44 110 TRP B C 1
ATOM 2942 O O . TRP B 1 110 ? 9.031 -13.492 -14.883 1 98.44 110 TRP B O 1
ATOM 2952 N N . LEU B 1 111 ? 9.945 -11.945 -13.57 1 98.56 111 LEU B N 1
ATOM 2953 C CA . LEU B 1 111 ? 11.234 -11.953 -14.266 1 98.56 111 LEU B CA 1
ATOM 2954 C C . LEU B 1 111 ? 11.867 -13.336 -14.219 1 98.56 111 LEU B C 1
ATOM 2956 O O . LEU B 1 111 ? 12.43 -13.797 -15.211 1 98.56 111 LEU B O 1
ATOM 2960 N N . TYR B 1 112 ? 11.758 -13.984 -13.055 1 98.81 112 TYR B N 1
ATOM 2961 C CA . TYR B 1 112 ? 12.273 -15.344 -12.914 1 98.81 112 TYR B CA 1
ATOM 2962 C C . TYR B 1 112 ? 11.578 -16.281 -13.891 1 98.81 112 TYR B C 1
ATOM 2964 O O . TYR B 1 112 ? 12.242 -17.047 -14.609 1 98.81 112 TYR B O 1
ATOM 2972 N N . HIS B 1 113 ? 10.273 -16.156 -13.938 1 98.06 113 HIS B N 1
ATOM 2973 C CA . HIS B 1 113 ? 9.492 -17.047 -14.789 1 98.06 113 HIS B CA 1
ATOM 2974 C C . HIS B 1 113 ? 9.734 -16.75 -16.266 1 98.06 113 HIS B C 1
ATOM 2976 O O . HIS B 1 113 ? 9.539 -17.625 -17.109 1 98.06 113 HIS B O 1
ATOM 2982 N N . GLN B 1 114 ? 10.172 -15.555 -16.578 1 97.62 114 GLN B N 1
ATOM 2983 C CA . GLN B 1 114 ? 10.531 -15.188 -17.938 1 97.62 114 GLN B CA 1
ATOM 2984 C C . GLN B 1 114 ? 11.93 -15.68 -18.297 1 97.62 114 GLN B C 1
ATOM 2986 O O . GLN B 1 114 ? 12.406 -15.461 -19.406 1 97.62 114 GLN B O 1
ATOM 2991 N N . GLY B 1 115 ? 12.617 -16.297 -17.344 1 98.38 115 GLY B N 1
ATOM 2992 C CA . GLY B 1 115 ? 13.938 -16.859 -17.594 1 98.38 115 GLY B CA 1
ATOM 2993 C C . GLY B 1 115 ? 15.039 -15.828 -17.578 1 98.38 115 GLY B C 1
ATOM 2994 O O . GLY B 1 115 ? 16.094 -16.016 -18.188 1 98.38 115 GLY B O 1
ATOM 2995 N N . LYS B 1 116 ? 14.844 -14.727 -16.891 1 98.5 116 LYS B N 1
ATOM 2996 C CA . LYS B 1 116 ? 15.82 -13.641 -16.938 1 98.5 116 LYS B CA 1
ATOM 2997 C C . LYS B 1 116 ? 17.016 -13.938 -16.031 1 98.5 116 LYS B C 1
ATOM 2999 O O . LYS B 1 116 ? 18.078 -13.344 -16.188 1 98.5 116 LYS B O 1
ATOM 3004 N N . ALA B 1 117 ? 16.875 -14.82 -15.07 1 98.69 117 ALA B N 1
ATOM 3005 C CA . ALA B 1 117 ? 17.938 -15.328 -14.219 1 98.69 117 ALA B CA 1
ATOM 3006 C C . ALA B 1 117 ? 17.562 -16.672 -13.594 1 98.69 117 ALA B C 1
ATOM 3008 O O . ALA B 1 117 ? 16.391 -16.938 -13.367 1 98.69 117 ALA B O 1
ATOM 3009 N N . PRO B 1 118 ? 18.531 -17.484 -13.312 1 98.44 118 PRO B N 1
ATOM 3010 C CA . PRO B 1 118 ? 18.234 -18.812 -12.75 1 98.44 118 PRO B CA 1
ATOM 3011 C C . PRO B 1 118 ? 17.953 -18.766 -11.25 1 98.44 118 PRO B C 1
ATOM 3013 O O . PRO B 1 118 ? 17.484 -19.75 -10.672 1 98.44 118 PRO B O 1
ATOM 3016 N N . ALA B 1 119 ? 18.312 -17.594 -10.57 1 98.75 119 ALA B N 1
ATOM 3017 C CA . ALA B 1 119 ? 18.141 -17.484 -9.125 1 98.75 119 ALA B CA 1
ATOM 3018 C C . ALA B 1 119 ? 17.609 -16.094 -8.734 1 98.75 119 ALA B C 1
ATOM 3020 O O . ALA B 1 119 ? 17.766 -15.141 -9.492 1 98.75 119 ALA B O 1
ATOM 3021 N N . VAL B 1 120 ? 16.938 -16.125 -7.609 1 98.94 120 VAL B N 1
ATOM 3022 C CA . VAL B 1 120 ? 16.438 -14.891 -6.996 1 98.94 120 VAL B CA 1
ATOM 3023 C C . VAL B 1 120 ? 17.047 -14.727 -5.602 1 98.94 120 VAL B C 1
ATOM 3025 O O . VAL B 1 120 ? 16.891 -15.609 -4.75 1 98.94 120 VAL B O 1
ATOM 3028 N N . LEU B 1 121 ? 17.797 -13.664 -5.418 1 98.94 121 LEU B N 1
ATOM 3029 C CA . LEU B 1 121 ? 18.344 -13.328 -4.113 1 98.94 121 LEU B CA 1
ATOM 3030 C C . LEU B 1 121 ? 17.531 -12.234 -3.436 1 98.94 121 LEU B C 1
ATOM 3032 O O . LEU B 1 121 ? 17.438 -11.117 -3.953 1 98.94 121 LEU B O 1
ATOM 3036 N N . VAL B 1 122 ? 16.891 -12.602 -2.328 1 98.69 122 VAL B N 1
ATOM 3037 C CA . VAL B 1 122 ? 16.141 -11.609 -1.575 1 98.69 122 VAL B CA 1
ATOM 3038 C C . VAL B 1 122 ? 16.969 -11.094 -0.409 1 98.69 122 VAL B C 1
ATOM 3040 O O . VAL B 1 122 ? 17.594 -11.875 0.313 1 98.69 122 VAL B O 1
ATOM 3043 N N . SER B 1 123 ? 16.969 -9.781 -0.272 1 97.75 123 SER B N 1
ATOM 3044 C CA . SER B 1 123 ? 17.797 -9.156 0.753 1 97.75 123 SER B CA 1
ATOM 3045 C C . SER B 1 123 ? 16.953 -8.281 1.682 1 97.75 123 SER B C 1
ATOM 3047 O O . SER B 1 123 ? 16.344 -7.316 1.239 1 97.75 123 SER B O 1
ATOM 3049 N N . GLY B 1 124 ? 16.844 -8.672 2.879 1 92.94 124 GLY B N 1
ATOM 3050 C CA . GLY B 1 124 ? 16.109 -7.941 3.906 1 92.94 124 GLY B CA 1
ATOM 3051 C C . GLY B 1 124 ? 16.281 -8.531 5.293 1 92.94 124 GLY B C 1
ATOM 3052 O O . GLY B 1 124 ? 15.898 -9.68 5.531 1 92.94 124 GLY B O 1
ATOM 3053 N N . GLY B 1 125 ? 16.906 -7.867 6.156 1 85.25 125 GLY B N 1
ATOM 3054 C CA . GLY B 1 125 ? 17.141 -8.344 7.508 1 85.25 125 GLY B CA 1
ATOM 3055 C C . GLY B 1 125 ? 16.016 -8.008 8.469 1 85.25 125 GLY B C 1
ATOM 3056 O O . GLY B 1 125 ? 14.844 -8.148 8.133 1 85.25 125 GLY B O 1
ATOM 3057 N N . TYR B 1 126 ? 16.438 -7.824 9.719 1 68.75 126 TYR B N 1
ATOM 3058 C CA . TYR B 1 126 ? 15.508 -7.641 10.82 1 68.75 126 TYR B CA 1
ATOM 3059 C C . TYR B 1 126 ? 15.078 -6.184 10.93 1 68.75 126 TYR B C 1
ATOM 3061 O O . TYR B 1 126 ? 15.867 -5.273 10.672 1 68.75 126 TYR B O 1
ATOM 3069 N N . ILE B 1 127 ? 13.766 -6.148 10.844 1 58.06 127 ILE B N 1
ATOM 3070 C CA . ILE B 1 127 ? 13.289 -4.809 11.164 1 58.06 127 ILE B CA 1
ATOM 3071 C C . ILE B 1 127 ? 12.938 -4.73 12.648 1 58.06 127 ILE B C 1
ATOM 3073 O O . ILE B 1 127 ? 11.945 -5.309 13.094 1 58.06 127 ILE B O 1
ATOM 3077 N N . GLU B 1 128 ? 13.875 -4.309 13.539 1 51.62 128 GLU B N 1
ATOM 3078 C CA . GLU B 1 128 ? 13.797 -4.289 15 1 51.62 128 GLU B CA 1
ATOM 3079 C C . GLU B 1 128 ? 12.484 -3.674 15.477 1 51.62 128 GLU B C 1
ATOM 3081 O O . GLU B 1 128 ? 11.867 -4.164 16.422 1 51.62 128 GLU B O 1
ATOM 3086 N N . TRP B 1 129 ? 12.148 -2.564 14.859 1 48.84 129 TRP B N 1
ATOM 3087 C CA . TRP B 1 129 ? 11.18 -1.722 15.555 1 48.84 129 TRP B CA 1
ATOM 3088 C C . TRP B 1 129 ? 9.789 -2.338 15.508 1 48.84 129 TRP B C 1
ATOM 3090 O O . TRP B 1 129 ? 8.867 -1.858 16.172 1 48.84 129 TRP B O 1
ATOM 3100 N N . LEU B 1 130 ? 9.656 -3.35 14.68 1 53 130 LEU B N 1
ATOM 3101 C CA . LEU B 1 130 ? 8.312 -3.918 14.633 1 53 130 LEU B CA 1
ATOM 3102 C C . LEU B 1 130 ? 8.188 -5.094 15.594 1 53 130 LEU B C 1
ATOM 3104 O O . LEU B 1 130 ? 7.137 -5.734 15.664 1 53 130 LEU B O 1
ATOM 3108 N N . GLY B 1 131 ? 9.164 -5.203 16.453 1 55.38 131 GLY B N 1
ATOM 3109 C CA . GLY B 1 131 ? 9.086 -6.34 17.359 1 55.38 131 GLY B CA 1
ATOM 3110 C C . GLY B 1 131 ? 9.086 -7.676 16.641 1 55.38 131 GLY B C 1
ATOM 3111 O O . GLY B 1 131 ? 8.805 -8.711 17.25 1 55.38 131 GLY B O 1
ATOM 3112 N N . SER B 1 132 ? 9.203 -7.523 15.328 1 59.09 132 SER B N 1
ATOM 3113 C CA . SER B 1 132 ? 9.148 -8.805 14.633 1 59.09 132 SER B CA 1
ATOM 3114 C C . SER B 1 132 ? 10.477 -9.539 14.727 1 59.09 132 SER B C 1
ATOM 3116 O O . SER B 1 132 ? 11.547 -8.922 14.711 1 59.09 132 SER B O 1
ATOM 3118 N N . THR B 1 133 ? 10.375 -10.789 15.039 1 64.88 133 THR B N 1
ATOM 3119 C CA . THR B 1 133 ? 11.539 -11.648 15.172 1 64.88 133 THR B CA 1
ATOM 3120 C C . THR B 1 133 ? 11.844 -12.359 13.852 1 64.88 133 THR B C 1
ATOM 3122 O O . THR B 1 133 ? 12.836 -13.086 13.75 1 64.88 133 THR B O 1
ATOM 3125 N N . THR B 1 134 ? 11.094 -12.016 12.812 1 77.75 134 THR B N 1
ATOM 3126 C CA . THR B 1 134 ? 11.336 -12.711 11.555 1 77.75 134 THR B CA 1
ATOM 3127 C C . THR B 1 134 ? 12.008 -11.781 10.547 1 77.75 134 THR B C 1
ATOM 3129 O O . THR B 1 134 ? 11.508 -10.688 10.266 1 77.75 134 THR B O 1
ATOM 3132 N N . PRO B 1 135 ? 13.188 -12.219 10.109 1 88.38 135 PRO B N 1
ATOM 3133 C CA . PRO B 1 135 ? 13.812 -11.406 9.062 1 88.38 135 PRO B CA 1
ATOM 3134 C C . PRO B 1 135 ? 12.914 -11.234 7.84 1 88.38 135 PRO B C 1
ATOM 3136 O O . PRO B 1 135 ? 12.172 -12.148 7.48 1 88.38 135 PRO B O 1
ATOM 3139 N N . GLU B 1 136 ? 12.992 -10.109 7.246 1 93.25 136 GLU B N 1
ATOM 3140 C CA . GLU B 1 136 ? 12.141 -9.812 6.094 1 93.25 136 GLU B CA 1
ATOM 3141 C C . GLU B 1 136 ? 12.398 -10.789 4.949 1 93.25 136 GLU B C 1
ATOM 3143 O O . GLU B 1 136 ? 11.477 -11.148 4.219 1 93.25 136 GLU B O 1
ATOM 3148 N N . ALA B 1 137 ? 13.648 -11.211 4.785 1 96 137 ALA B N 1
ATOM 3149 C CA . ALA B 1 137 ? 14.016 -12.125 3.705 1 96 137 ALA B CA 1
ATOM 3150 C C . ALA B 1 137 ? 13.211 -13.422 3.781 1 96 137 ALA B C 1
ATOM 3152 O O . ALA B 1 137 ? 12.859 -14 2.752 1 96 137 ALA B O 1
ATOM 3153 N N . GLN B 1 138 ? 12.906 -13.867 4.977 1 94.88 138 GLN B N 1
ATOM 3154 C CA . GLN B 1 138 ? 12.102 -15.078 5.145 1 94.88 138 GLN B CA 1
ATOM 3155 C C . GLN B 1 138 ? 10.672 -14.859 4.664 1 94.88 138 GLN B C 1
ATOM 3157 O O . GLN B 1 138 ? 10.086 -15.727 4.02 1 94.88 138 GLN B O 1
ATOM 3162 N N . SER B 1 139 ? 10.125 -13.734 5.051 1 95.19 139 SER B N 1
ATOM 3163 C CA . SER B 1 139 ? 8.797 -13.383 4.566 1 95.19 139 SER B CA 1
ATOM 3164 C C . SER B 1 139 ? 8.773 -13.273 3.045 1 95.19 139 SER B C 1
ATOM 3166 O O . SER B 1 139 ? 7.82 -13.719 2.4 1 95.19 139 SER B O 1
ATOM 3168 N N . MET B 1 140 ? 9.828 -12.68 2.488 1 97.75 140 MET B N 1
ATOM 3169 C CA . MET B 1 140 ? 9.93 -12.562 1.037 1 97.75 140 MET B CA 1
ATOM 3170 C C . MET B 1 140 ? 9.984 -13.938 0.381 1 97.75 140 MET B C 1
ATOM 3172 O O . MET B 1 140 ? 9.352 -14.164 -0.65 1 97.75 140 MET B O 1
ATOM 3176 N N . ARG B 1 141 ? 10.711 -14.836 0.995 1 97.88 141 ARG B N 1
ATOM 3177 C CA . ARG B 1 141 ? 10.781 -16.203 0.5 1 97.88 141 ARG B CA 1
ATOM 3178 C C . ARG B 1 141 ? 9.398 -16.844 0.457 1 97.88 141 ARG B C 1
ATOM 3180 O O . ARG B 1 141 ? 9.023 -17.469 -0.54 1 97.88 141 ARG B O 1
ATOM 3187 N N . GLU B 1 142 ? 8.648 -16.672 1.511 1 96.38 142 GLU B N 1
ATOM 3188 C CA . GLU B 1 142 ? 7.309 -17.234 1.572 1 96.38 142 GLU B CA 1
ATOM 3189 C C . GLU B 1 142 ? 6.434 -16.703 0.443 1 96.38 142 GLU B C 1
ATOM 3191 O O . GLU B 1 142 ? 5.668 -17.453 -0.167 1 96.38 142 GLU B O 1
ATOM 3196 N N . SER B 1 143 ? 6.562 -15.469 0.206 1 96.81 143 SER B N 1
ATOM 3197 C CA . SER B 1 143 ? 5.789 -14.844 -0.866 1 96.81 143 SER B CA 1
ATOM 3198 C C . SER B 1 143 ? 6.219 -15.375 -2.23 1 96.81 143 SER B C 1
ATOM 3200 O O . SER B 1 143 ? 5.375 -15.641 -3.092 1 96.81 143 SER B O 1
ATOM 3202 N N . LEU B 1 144 ? 7.516 -15.508 -2.451 1 98.31 144 LEU B N 1
ATOM 3203 C CA . LEU B 1 144 ? 8.023 -16 -3.725 1 98.31 144 LEU B CA 1
ATOM 3204 C C . LEU B 1 144 ? 7.574 -17.438 -3.971 1 98.31 144 LEU B C 1
ATOM 3206 O O . LEU B 1 144 ? 7.281 -17.812 -5.109 1 98.31 144 LEU B O 1
ATOM 3210 N N . LEU B 1 145 ? 7.504 -18.203 -2.91 1 97.5 145 LEU B N 1
ATOM 3211 C CA . LEU B 1 145 ? 7 -19.562 -3.031 1 97.5 145 LEU B CA 1
ATOM 3212 C C . LEU B 1 145 ? 5.547 -19.562 -3.504 1 97.5 145 LEU B C 1
ATOM 3214 O O . LEU B 1 145 ? 5.176 -20.344 -4.375 1 97.5 145 LEU B O 1
ATOM 3218 N N . LEU B 1 146 ? 4.785 -18.641 -2.959 1 95.19 146 LEU B N 1
ATOM 3219 C CA . LEU B 1 146 ? 3.395 -18.5 -3.369 1 95.19 146 LEU B CA 1
ATOM 3220 C C . LEU B 1 146 ? 3.301 -18.109 -4.84 1 95.19 146 LEU B C 1
ATOM 3222 O O . LEU B 1 146 ? 2.354 -18.5 -5.531 1 95.19 146 LEU B O 1
ATOM 3226 N N . LEU B 1 147 ? 4.301 -17.422 -5.293 1 97.38 147 LEU B N 1
ATOM 3227 C CA . LEU B 1 147 ? 4.32 -16.922 -6.66 1 97.38 147 LEU B CA 1
ATOM 3228 C C . LEU B 1 147 ? 4.91 -17.953 -7.617 1 97.38 147 LEU B C 1
ATOM 3230 O O . LEU B 1 147 ? 5.082 -17.688 -8.805 1 97.38 147 LEU B O 1
ATOM 3234 N N . GLY B 1 148 ? 5.324 -19.094 -7.121 1 96.94 148 GLY B N 1
ATOM 3235 C CA . GLY B 1 148 ? 5.715 -20.203 -7.965 1 96.94 148 GLY B CA 1
ATOM 3236 C C . GLY B 1 148 ? 7.211 -20.297 -8.188 1 96.94 148 GLY B C 1
ATOM 3237 O O . GLY B 1 148 ? 7.68 -21.078 -9.023 1 96.94 148 GLY B O 1
ATOM 3238 N N . VAL B 1 149 ? 7.984 -19.516 -7.484 1 98.56 149 VAL B N 1
ATOM 3239 C CA . VAL B 1 149 ? 9.438 -19.641 -7.562 1 98.56 149 VAL B CA 1
ATOM 3240 C C . VAL B 1 149 ? 9.898 -20.844 -6.727 1 98.56 149 VAL B C 1
ATOM 3242 O O . VAL B 1 149 ? 9.547 -20.953 -5.551 1 98.56 149 VAL B O 1
ATOM 3245 N N . PRO B 1 150 ? 10.617 -21.75 -7.301 1 98.56 150 PRO B N 1
ATOM 3246 C CA . PRO B 1 150 ? 11.062 -22.922 -6.531 1 98.56 150 PRO B CA 1
ATOM 3247 C C . PRO B 1 150 ? 12.016 -22.547 -5.402 1 98.56 150 PRO B C 1
ATOM 3249 O O . PRO B 1 150 ? 12.836 -21.641 -5.555 1 98.56 150 PRO B O 1
ATOM 3252 N N . ASP B 1 151 ? 11.93 -23.281 -4.332 1 98.38 151 ASP B N 1
ATOM 3253 C CA . ASP B 1 151 ? 12.703 -23 -3.127 1 98.38 151 ASP B CA 1
ATOM 3254 C C . ASP B 1 151 ? 14.203 -22.984 -3.424 1 98.38 151 ASP B C 1
ATOM 3256 O O . ASP B 1 151 ? 14.938 -22.125 -2.924 1 98.38 151 ASP B O 1
ATOM 3260 N N . GLU B 1 152 ? 14.656 -23.875 -4.27 1 98.38 152 GLU B N 1
ATOM 3261 C CA . GLU B 1 152 ? 16.078 -24.031 -4.566 1 98.38 152 GLU B CA 1
ATOM 3262 C C . GLU B 1 152 ? 16.609 -22.828 -5.324 1 98.38 152 GLU B C 1
ATOM 3264 O O . GLU B 1 152 ? 17.828 -22.594 -5.355 1 98.38 152 GLU B O 1
ATOM 3269 N N . ALA B 1 153 ? 15.695 -22.062 -5.961 1 98.75 153 ALA B N 1
ATOM 3270 C CA . ALA B 1 153 ? 16.109 -20.906 -6.746 1 98.75 153 ALA B CA 1
ATOM 3271 C C . ALA B 1 153 ? 16.156 -19.656 -5.883 1 98.75 153 ALA B C 1
ATOM 3273 O O . ALA B 1 153 ? 16.594 -18.594 -6.34 1 98.75 153 ALA B O 1
ATOM 3274 N N . ILE B 1 154 ? 15.727 -19.766 -4.625 1 98.81 154 ILE B N 1
ATOM 3275 C CA . ILE B 1 154 ? 15.625 -18.594 -3.764 1 98.81 154 ILE B CA 1
ATOM 3276 C C . ILE B 1 154 ? 16.812 -18.562 -2.799 1 98.81 154 ILE B C 1
ATOM 3278 O O . ILE B 1 154 ? 17 -19.484 -2.004 1 98.81 154 ILE B O 1
ATOM 3282 N N . TRP B 1 155 ? 17.609 -17.516 -2.947 1 98.75 155 TRP B N 1
ATOM 3283 C CA . TRP B 1 155 ? 18.703 -17.25 -2.027 1 98.75 155 TRP B CA 1
ATOM 3284 C C . TRP B 1 155 ? 18.328 -16.172 -1.024 1 98.75 155 TRP B C 1
ATOM 3286 O O . TRP B 1 155 ? 17.672 -15.188 -1.378 1 98.75 155 TRP B O 1
ATOM 3296 N N . LEU B 1 156 ? 18.812 -16.359 0.26 1 97.88 156 LEU B N 1
ATOM 3297 C CA . LEU B 1 156 ? 18.375 -15.461 1.32 1 97.88 156 LEU B CA 1
ATOM 3298 C C . LEU B 1 156 ? 19.578 -14.703 1.9 1 97.88 156 LEU B C 1
ATOM 3300 O O . LEU B 1 156 ? 20.594 -15.312 2.248 1 97.88 156 LEU B O 1
ATOM 3304 N N . GLU B 1 157 ? 19.5 -13.422 1.891 1 97.38 157 GLU B N 1
ATOM 3305 C CA . GLU B 1 157 ? 20.312 -12.555 2.74 1 97.38 157 GLU B CA 1
ATOM 3306 C C . GLU B 1 157 ? 19.469 -11.898 3.826 1 97.38 157 GLU B C 1
ATOM 3308 O O . GLU B 1 157 ? 18.641 -11.031 3.535 1 97.38 157 GLU B O 1
ATOM 3313 N N . ALA B 1 158 ? 19.656 -12.32 5.09 1 94.69 158 ALA B N 1
ATOM 3314 C CA . ALA B 1 158 ? 18.703 -11.969 6.145 1 94.69 158 ALA B CA 1
ATOM 3315 C C . ALA B 1 158 ? 19.375 -11.164 7.246 1 94.69 158 ALA B C 1
ATOM 3317 O O . ALA B 1 158 ? 18.844 -11.039 8.352 1 94.69 158 ALA B O 1
ATOM 3318 N N . GLU B 1 159 ? 20.484 -10.531 6.969 1 92.25 159 GLU B N 1
ATOM 3319 C CA . GLU B 1 159 ? 21.266 -9.961 8.07 1 92.25 159 GLU B CA 1
ATOM 3320 C C . GLU B 1 159 ? 21.359 -8.445 7.938 1 92.25 159 GLU B C 1
ATOM 3322 O O . GLU B 1 159 ? 21.797 -7.762 8.867 1 92.25 159 GLU B O 1
ATOM 3327 N N . SER B 1 160 ? 20.984 -7.91 6.84 1 93.62 160 SER B N 1
ATOM 3328 C CA . SER B 1 160 ? 21.156 -6.48 6.602 1 93.62 160 SER B CA 1
ATOM 3329 C C . SER B 1 160 ? 20.203 -5.656 7.461 1 93.62 160 SER B C 1
ATOM 3331 O O . SER B 1 160 ? 19.109 -6.113 7.801 1 93.62 160 SER B O 1
ATOM 3333 N N . ARG B 1 161 ? 20.672 -4.465 7.801 1 89.31 161 ARG B N 1
ATOM 3334 C CA . ARG B 1 161 ? 19.859 -3.584 8.633 1 89.31 161 ARG B CA 1
ATOM 3335 C C . ARG B 1 161 ? 19.484 -2.314 7.883 1 89.31 161 ARG B C 1
ATOM 3337 O O . ARG B 1 161 ? 18.656 -1.528 8.352 1 89.31 161 ARG B O 1
ATOM 3344 N N . ASN B 1 162 ? 20.172 -2.016 6.848 1 91.75 162 ASN B N 1
ATOM 3345 C CA . ASN B 1 162 ? 19.891 -0.892 5.961 1 91.75 162 ASN B CA 1
ATOM 3346 C C . ASN B 1 162 ? 20.281 -1.204 4.52 1 91.75 162 ASN B C 1
ATOM 3348 O O . ASN B 1 162 ? 20.797 -2.285 4.23 1 91.75 162 ASN B O 1
ATOM 3352 N N . THR B 1 163 ? 20 -0.347 3.629 1 95.12 163 THR B N 1
ATOM 3353 C CA . THR B 1 163 ? 20.156 -0.614 2.203 1 95.12 163 THR B CA 1
ATOM 3354 C C . THR B 1 163 ? 21.641 -0.778 1.851 1 95.12 163 THR B C 1
ATOM 3356 O O . THR B 1 163 ? 21.984 -1.565 0.968 1 95.12 163 THR B O 1
ATOM 3359 N N . TYR B 1 164 ? 22.5 -0.021 2.508 1 96.62 164 TYR B N 1
ATOM 3360 C CA . TYR B 1 164 ? 23.938 -0.175 2.242 1 96.62 164 TYR B CA 1
ATOM 3361 C C . TYR B 1 164 ? 24.422 -1.562 2.652 1 96.62 164 TYR B C 1
ATOM 3363 O O . TYR B 1 164 ? 25.172 -2.207 1.914 1 96.62 164 TYR B O 1
ATOM 3371 N N . GLU B 1 165 ? 23.922 -1.971 3.803 1 96.69 165 GLU B N 1
ATOM 3372 C CA . GLU B 1 165 ? 24.266 -3.316 4.258 1 96.69 165 GLU B CA 1
ATOM 3373 C C . GLU B 1 165 ? 23.672 -4.379 3.332 1 96.69 165 GLU B C 1
ATOM 3375 O O . GLU B 1 165 ? 24.266 -5.434 3.131 1 96.69 165 GLU B O 1
ATOM 3380 N N . ASN B 1 166 ? 22.5 -4.129 2.779 1 97 166 ASN B N 1
ATOM 3381 C CA . ASN B 1 166 ? 22 -5.027 1.743 1 97 166 ASN B CA 1
ATOM 3382 C C . ASN B 1 166 ? 23.047 -5.266 0.66 1 97 166 ASN B C 1
ATOM 3384 O O . ASN B 1 166 ? 23.359 -6.414 0.339 1 97 166 ASN B O 1
ATOM 3388 N N . GLY B 1 167 ? 23.547 -4.156 0.154 1 98.19 167 GLY B N 1
ATOM 3389 C CA . GLY B 1 167 ? 24.562 -4.238 -0.894 1 98.19 167 GLY B CA 1
ATOM 3390 C C . GLY B 1 167 ? 25.797 -4.996 -0.469 1 98.19 167 GLY B C 1
ATOM 3391 O O . GLY B 1 167 ? 26.281 -5.879 -1.188 1 98.19 167 GLY B O 1
ATOM 3392 N N . LEU B 1 168 ? 26.25 -4.676 0.702 1 98.31 168 LEU B N 1
ATOM 3393 C CA . LEU B 1 168 ? 27.469 -5.293 1.209 1 98.31 168 LEU B CA 1
ATOM 3394 C C . LEU B 1 168 ? 27.297 -6.801 1.37 1 98.31 168 LEU B C 1
ATOM 3396 O O . LEU B 1 168 ? 28.188 -7.574 1.002 1 98.31 168 LEU B O 1
ATOM 3400 N N . ARG B 1 169 ? 26.188 -7.16 1.938 1 98 169 ARG B N 1
ATOM 3401 C CA . ARG B 1 169 ? 25.938 -8.578 2.193 1 98 169 ARG B CA 1
ATOM 3402 C C . ARG B 1 169 ? 25.719 -9.336 0.889 1 98 169 ARG B C 1
ATOM 3404 O O . ARG B 1 169 ? 26.156 -10.477 0.748 1 98 169 ARG B O 1
ATOM 3411 N N . VAL B 1 170 ? 25.047 -8.727 -0.03 1 98.56 170 VAL B N 1
ATOM 3412 C CA . VAL B 1 170 ? 24.859 -9.32 -1.347 1 98.56 170 VAL B CA 1
ATOM 3413 C C . VAL B 1 170 ? 26.203 -9.5 -2.037 1 98.56 170 VAL B C 1
ATOM 3415 O O . VAL B 1 170 ? 26.484 -10.547 -2.631 1 98.56 170 VAL B O 1
ATOM 3418 N N . GLN B 1 171 ? 27.031 -8.484 -1.95 1 98.56 171 GLN B N 1
ATOM 3419 C CA . GLN B 1 171 ? 28.375 -8.562 -2.527 1 98.56 171 GLN B CA 1
ATOM 3420 C C . GLN B 1 171 ? 29.156 -9.727 -1.932 1 98.56 171 GLN B C 1
ATOM 3422 O O . GLN B 1 171 ? 29.797 -10.484 -2.66 1 98.56 171 GLN B O 1
ATOM 3427 N N . ALA B 1 172 ? 29.094 -9.852 -0.678 1 98.38 172 ALA B N 1
ATOM 3428 C CA . ALA B 1 172 ? 29.812 -10.906 0.021 1 98.38 172 ALA B CA 1
ATOM 3429 C C . ALA B 1 172 ? 29.344 -12.289 -0.441 1 98.38 172 ALA B C 1
ATOM 3431 O O . ALA B 1 172 ? 30.141 -13.227 -0.51 1 98.38 172 ALA B O 1
ATOM 3432 N N . MET B 1 173 ? 28.078 -12.398 -0.741 1 98.25 173 MET B N 1
ATOM 3433 C CA . MET B 1 173 ? 27.5 -13.664 -1.173 1 98.25 173 MET B CA 1
ATOM 3434 C C . MET B 1 173 ? 27.859 -13.961 -2.625 1 98.25 173 MET B C 1
ATOM 3436 O O . MET B 1 173 ? 28.125 -15.109 -2.98 1 98.25 173 MET B O 1
ATOM 3440 N N . LEU B 1 174 ? 27.906 -12.914 -3.432 1 98.56 174 LEU B N 1
ATOM 3441 C CA . LEU B 1 174 ? 27.984 -13.133 -4.871 1 98.56 174 LEU B CA 1
ATOM 3442 C C . LEU B 1 174 ? 29.422 -13.086 -5.359 1 98.56 174 LEU B C 1
ATOM 3444 O O . LEU B 1 174 ? 29.781 -13.758 -6.336 1 98.56 174 LEU B O 1
ATOM 3448 N N . GLU B 1 175 ? 30.25 -12.406 -4.695 1 97.12 175 GLU B N 1
ATOM 3449 C CA . GLU B 1 175 ? 31.625 -12.211 -5.129 1 97.12 175 GLU B CA 1
ATOM 3450 C C . GLU B 1 175 ? 32.375 -13.539 -5.242 1 97.12 175 GLU B C 1
ATOM 3452 O O . GLU B 1 175 ? 33.031 -13.805 -6.246 1 97.12 175 GLU B O 1
ATOM 3457 N N . PRO B 1 176 ? 32.25 -14.438 -4.219 1 97.75 176 PRO B N 1
ATOM 3458 C CA . PRO B 1 176 ? 32.938 -15.719 -4.312 1 97.75 176 PRO B CA 1
ATOM 3459 C C . PRO B 1 176 ? 32.469 -16.562 -5.492 1 97.75 176 PRO B C 1
ATOM 3461 O O . PRO B 1 176 ? 33.188 -17.469 -5.938 1 97.75 176 PRO B O 1
ATOM 3464 N N . MET B 1 177 ? 31.297 -16.266 -5.961 1 97.56 177 MET B N 1
ATOM 3465 C CA . MET B 1 177 ? 30.719 -17.016 -7.074 1 97.56 177 MET B CA 1
ATOM 3466 C C . MET B 1 177 ? 31.078 -16.375 -8.406 1 97.56 177 MET B C 1
ATOM 3468 O O . MET B 1 177 ? 30.734 -16.906 -9.469 1 97.56 177 MET B O 1
ATOM 3472 N N . GLY B 1 178 ? 31.719 -15.242 -8.367 1 97.62 178 GLY B N 1
ATOM 3473 C CA . GLY B 1 178 ? 32.125 -14.523 -9.57 1 97.62 178 GLY B CA 1
ATOM 3474 C C . GLY B 1 178 ? 30.953 -13.828 -10.258 1 97.62 178 GLY B C 1
ATOM 3475 O O . GLY B 1 178 ? 31.031 -13.516 -11.445 1 97.62 178 GLY B O 1
ATOM 3476 N N . ILE B 1 179 ? 29.891 -13.633 -9.516 1 98.12 179 ILE B N 1
ATOM 3477 C CA . ILE B 1 179 ? 28.703 -13.008 -10.086 1 98.12 179 ILE B CA 1
ATOM 3478 C C . ILE B 1 179 ? 28.812 -11.492 -9.945 1 98.12 179 ILE B C 1
ATOM 3480 O O . ILE B 1 179 ? 28.953 -10.969 -8.836 1 98.12 179 ILE B O 1
ATOM 3484 N N . ARG B 1 180 ? 28.672 -10.781 -11.094 1 95.88 180 ARG B N 1
ATOM 3485 C CA . ARG B 1 180 ? 28.781 -9.328 -11.078 1 95.88 180 ARG B CA 1
ATOM 3486 C C . ARG B 1 180 ? 27.578 -8.672 -11.719 1 95.88 180 ARG B C 1
ATOM 3488 O O . ARG B 1 180 ? 27.234 -7.527 -11.414 1 95.88 180 ARG B O 1
ATOM 3495 N N . ARG B 1 181 ? 26.969 -9.359 -12.625 1 98 181 ARG B N 1
ATOM 3496 C CA . ARG B 1 181 ? 25.812 -8.812 -13.328 1 98 181 ARG B CA 1
ATOM 3497 C C . ARG B 1 181 ? 24.516 -9.203 -12.633 1 98 181 ARG B C 1
ATOM 3499 O O . ARG B 1 181 ? 24.219 -10.391 -12.5 1 98 181 ARG B O 1
ATOM 3506 N N . ILE B 1 182 ? 23.75 -8.211 -12.188 1 98.75 182 ILE B N 1
ATOM 3507 C CA . ILE B 1 182 ? 22.531 -8.508 -11.445 1 98.75 182 ILE B CA 1
ATOM 3508 C C . ILE B 1 182 ? 21.375 -7.695 -12.016 1 98.75 182 ILE B C 1
ATOM 3510 O O . ILE B 1 182 ? 21.562 -6.578 -12.5 1 98.75 182 ILE B O 1
ATOM 3514 N N . ILE B 1 183 ? 20.203 -8.258 -12.047 1 98.81 183 ILE B N 1
ATOM 3515 C CA . ILE B 1 183 ? 18.969 -7.5 -12.18 1 98.81 183 ILE B CA 1
ATOM 3516 C C . ILE B 1 183 ? 18.5 -7.027 -10.805 1 98.81 183 ILE B C 1
ATOM 3518 O O . ILE B 1 183 ? 18.219 -7.844 -9.922 1 98.81 183 ILE B O 1
ATOM 3522 N N . LEU B 1 184 ? 18.469 -5.734 -10.57 1 98.88 184 LEU B N 1
ATOM 3523 C CA . LEU B 1 184 ? 18.078 -5.16 -9.289 1 98.88 184 LEU B CA 1
ATOM 3524 C C . LEU B 1 184 ? 16.609 -4.754 -9.289 1 98.88 184 LEU B C 1
ATOM 3526 O O . LEU B 1 184 ? 16.203 -3.863 -10.047 1 98.88 184 LEU B O 1
ATOM 3530 N N . VAL B 1 185 ? 15.852 -5.445 -8.445 1 98.88 185 VAL B N 1
ATOM 3531 C CA . VAL B 1 185 ? 14.414 -5.188 -8.367 1 98.88 185 VAL B CA 1
ATOM 3532 C C . VAL B 1 185 ? 14.086 -4.465 -7.066 1 98.88 185 VAL B C 1
ATOM 3534 O O . VAL B 1 185 ? 14.375 -4.969 -5.977 1 98.88 185 VAL B O 1
ATOM 3537 N N . THR B 1 186 ? 13.516 -3.367 -7.121 1 98.69 186 THR B N 1
ATOM 3538 C CA . THR B 1 186 ? 12.984 -2.611 -5.992 1 98.69 186 THR B CA 1
ATOM 3539 C C . THR B 1 186 ? 11.977 -1.57 -6.465 1 98.69 186 THR B C 1
ATOM 3541 O O . THR B 1 186 ? 11.711 -1.454 -7.664 1 98.69 186 THR B O 1
ATOM 3544 N N . SER B 1 187 ? 11.312 -0.935 -5.535 1 98.62 187 SER B N 1
ATOM 3545 C CA . SER B 1 187 ? 10.375 0.126 -5.883 1 98.62 187 SER B CA 1
ATOM 3546 C C . SER B 1 187 ? 11.062 1.243 -6.66 1 98.62 187 SER B C 1
ATOM 3548 O O . SER B 1 187 ? 12.195 1.611 -6.348 1 98.62 187 SER B O 1
ATOM 3550 N N . ALA B 1 188 ? 10.352 1.819 -7.598 1 98.75 188 ALA B N 1
ATOM 3551 C CA . ALA B 1 188 ? 10.906 2.828 -8.5 1 98.75 188 ALA B CA 1
ATOM 3552 C C . ALA B 1 188 ? 11.484 4.004 -7.715 1 98.75 188 ALA B C 1
ATOM 3554 O O . ALA B 1 188 ? 12.547 4.527 -8.062 1 98.75 188 ALA B O 1
ATOM 3555 N N . MET B 1 189 ? 10.828 4.391 -6.668 1 98.38 189 MET B N 1
ATOM 3556 C CA . MET B 1 189 ? 11.273 5.527 -5.867 1 98.38 189 MET B CA 1
ATOM 3557 C C . MET B 1 189 ? 12.578 5.207 -5.152 1 98.38 189 MET B C 1
ATOM 3559 O O . MET B 1 189 ? 13.367 6.105 -4.848 1 98.38 189 MET B O 1
ATOM 3563 N N . HIS B 1 190 ? 12.812 3.951 -4.906 1 98.5 190 HIS B N 1
ATOM 3564 C CA . HIS B 1 190 ? 13.969 3.488 -4.156 1 98.5 190 HIS B CA 1
ATOM 3565 C C . HIS B 1 190 ? 15.125 3.148 -5.09 1 98.5 190 HIS B C 1
ATOM 3567 O O . HIS B 1 190 ? 16.25 2.945 -4.637 1 98.5 190 HIS B O 1
ATOM 3573 N N . MET B 1 191 ? 14.914 3.121 -6.379 1 98.75 191 MET B N 1
ATOM 3574 C CA . MET B 1 191 ? 15.867 2.611 -7.367 1 98.75 191 MET B CA 1
ATOM 3575 C C . MET B 1 191 ? 17.094 3.518 -7.469 1 98.75 191 MET B C 1
ATOM 3577 O O . MET B 1 191 ? 18.219 3.037 -7.516 1 98.75 191 MET B O 1
ATOM 3581 N N . PRO B 1 192 ? 16.922 4.859 -7.402 1 98.62 192 PRO B N 1
ATOM 3582 C CA . PRO B 1 192 ? 18.094 5.723 -7.566 1 98.62 192 PRO B CA 1
ATOM 3583 C C . PRO B 1 192 ? 19.156 5.48 -6.5 1 98.62 192 PRO B C 1
ATOM 3585 O O . PRO B 1 192 ? 20.328 5.316 -6.82 1 98.62 192 PRO B O 1
ATOM 3588 N N . ARG B 1 193 ? 18.766 5.398 -5.281 1 98.12 193 ARG B N 1
ATOM 3589 C CA . ARG B 1 193 ? 19.734 5.18 -4.219 1 98.12 193 ARG B CA 1
ATOM 3590 C C . ARG B 1 193 ? 20.297 3.764 -4.273 1 98.12 193 ARG B C 1
ATOM 3592 O O . ARG B 1 193 ? 21.484 3.551 -4.031 1 98.12 193 ARG B O 1
ATOM 3599 N N . SER B 1 194 ? 19.484 2.826 -4.629 1 98.69 194 SER B N 1
ATOM 3600 C CA . SER B 1 194 ? 19.891 1.424 -4.672 1 98.69 194 SER B CA 1
ATOM 3601 C C . SER B 1 194 ? 20.906 1.176 -5.77 1 98.69 194 SER B C 1
ATOM 3603 O O . SER B 1 194 ? 21.922 0.511 -5.539 1 98.69 194 SER B O 1
ATOM 3605 N N . VAL B 1 195 ? 20.656 1.747 -6.965 1 98.62 195 VAL B N 1
ATOM 3606 C CA . VAL B 1 195 ? 21.578 1.575 -8.086 1 98.62 195 VAL B CA 1
ATOM 3607 C C . VAL B 1 195 ? 22.938 2.15 -7.734 1 98.62 195 VAL B C 1
ATOM 3609 O O . VAL B 1 195 ? 23.969 1.524 -7.996 1 98.62 195 VAL B O 1
ATOM 3612 N N . LEU B 1 196 ? 22.953 3.303 -7.129 1 98.56 196 LEU B N 1
ATOM 3613 C CA . LEU B 1 196 ? 24.219 3.949 -6.766 1 98.56 196 LEU B CA 1
ATOM 3614 C C . LEU B 1 196 ? 25.016 3.084 -5.801 1 98.56 196 LEU B C 1
ATOM 3616 O O . LEU B 1 196 ? 26.234 2.939 -5.949 1 98.56 196 LEU B O 1
ATOM 3620 N N . ILE B 1 197 ? 24.375 2.467 -4.848 1 98.69 197 ILE B N 1
ATOM 3621 C CA . ILE B 1 197 ? 25.031 1.629 -3.852 1 98.69 197 ILE B CA 1
ATOM 3622 C C . ILE B 1 197 ? 25.641 0.4 -4.523 1 98.69 197 ILE B C 1
ATOM 3624 O O . ILE B 1 197 ? 26.828 0.115 -4.359 1 98.69 197 ILE B O 1
ATOM 3628 N N . PHE B 1 198 ? 24.828 -0.27 -5.266 1 98.75 198 PHE B N 1
ATOM 3629 C CA . PHE B 1 198 ? 25.25 -1.542 -5.836 1 98.75 198 PHE B CA 1
ATOM 3630 C C . PHE B 1 198 ? 26.328 -1.326 -6.887 1 98.75 198 PHE B C 1
ATOM 3632 O O . PHE B 1 198 ? 27.25 -2.133 -7.012 1 98.75 198 PHE B O 1
ATOM 3639 N N . ARG B 1 199 ? 26.234 -0.228 -7.664 1 98.56 199 ARG B N 1
ATOM 3640 C CA . ARG B 1 199 ? 27.297 0.092 -8.617 1 98.56 199 ARG B CA 1
ATOM 3641 C C . ARG B 1 199 ? 28.594 0.417 -7.898 1 98.56 199 ARG B C 1
ATOM 3643 O O . ARG B 1 199 ? 29.672 -0.021 -8.32 1 98.56 199 ARG B O 1
ATOM 3650 N N . LYS B 1 200 ? 28.5 1.144 -6.836 1 98.06 200 LYS B N 1
ATOM 3651 C CA . LYS B 1 200 ? 29.688 1.479 -6.047 1 98.06 200 LYS B CA 1
ATOM 3652 C C . LYS B 1 200 ? 30.359 0.221 -5.512 1 98.06 200 LYS B C 1
ATOM 3654 O O . LYS B 1 200 ? 31.594 0.18 -5.379 1 98.06 200 LYS B O 1
ATOM 3659 N N . LEU B 1 201 ? 29.609 -0.76 -5.27 1 97.88 201 LEU B N 1
ATOM 3660 C CA . LEU B 1 201 ? 30.125 -1.999 -4.695 1 97.88 201 LEU B CA 1
ATOM 3661 C C . LEU B 1 201 ? 30.609 -2.943 -5.785 1 97.88 201 LEU B C 1
ATOM 3663 O O . LEU B 1 201 ? 30.969 -4.09 -5.508 1 97.88 201 LEU B O 1
ATOM 3667 N N . GLY B 1 202 ? 30.531 -2.553 -7.098 1 97.5 202 GLY B N 1
ATOM 3668 C CA . GLY B 1 202 ? 31.234 -3.264 -8.156 1 97.5 202 GLY B CA 1
ATOM 3669 C C . GLY B 1 202 ? 30.297 -4.059 -9.055 1 97.5 202 GLY B C 1
ATOM 3670 O O . GLY B 1 202 ? 30.75 -4.762 -9.961 1 97.5 202 GLY B O 1
ATOM 3671 N N . PHE B 1 203 ? 29.016 -3.877 -8.859 1 98.5 203 PHE B N 1
ATOM 3672 C CA . PHE B 1 203 ? 28.078 -4.652 -9.664 1 98.5 203 PHE B CA 1
ATOM 3673 C C . PHE B 1 203 ? 27.781 -3.943 -10.977 1 98.5 203 PHE B C 1
ATOM 3675 O O . PHE B 1 203 ? 27.734 -2.713 -11.031 1 98.5 203 PHE B O 1
ATOM 3682 N N . GLU B 1 204 ? 27.641 -4.688 -12.031 1 98.31 204 GLU B N 1
ATOM 3683 C CA . GLU B 1 204 ? 26.891 -4.258 -13.211 1 98.31 204 GLU B CA 1
ATOM 3684 C C . GLU B 1 204 ? 25.391 -4.375 -12.984 1 98.31 204 GLU B C 1
ATOM 3686 O O . GLU B 1 204 ? 24.828 -5.473 -13.016 1 98.31 204 GLU B O 1
ATOM 3691 N N . VAL B 1 205 ? 24.781 -3.268 -12.789 1 98.44 205 VAL B N 1
ATOM 3692 C CA . VAL B 1 205 ? 23.391 -3.27 -12.32 1 98.44 205 VAL B CA 1
ATOM 3693 C C . VAL B 1 205 ? 22.453 -3.059 -13.5 1 98.44 205 VAL B C 1
ATOM 3695 O O . VAL B 1 205 ? 22.609 -2.102 -14.266 1 98.44 205 VAL B O 1
ATOM 3698 N N . ILE B 1 206 ? 21.578 -3.936 -13.695 1 98.44 206 ILE B N 1
ATOM 3699 C CA . ILE B 1 206 ? 20.406 -3.76 -14.562 1 98.44 206 ILE B CA 1
ATOM 3700 C C . ILE B 1 206 ? 19.203 -3.371 -13.727 1 98.44 206 ILE B C 1
ATOM 3702 O O . ILE B 1 206 ? 18.578 -4.223 -13.086 1 98.44 206 ILE B O 1
ATOM 3706 N N . PRO B 1 207 ? 18.844 -2.115 -13.711 1 98.56 207 PRO B N 1
ATOM 3707 C CA . PRO B 1 207 ? 17.703 -1.687 -12.891 1 98.56 207 PRO B CA 1
ATOM 3708 C C . PRO B 1 207 ? 16.375 -2.234 -13.398 1 98.56 207 PRO B C 1
ATOM 3710 O O . PRO B 1 207 ? 16.125 -2.223 -14.602 1 98.56 207 PRO B O 1
ATOM 3713 N N . ALA B 1 208 ? 15.594 -2.744 -12.555 1 98.56 208 ALA B N 1
ATOM 3714 C CA . ALA B 1 208 ? 14.234 -3.203 -12.844 1 98.56 208 ALA B CA 1
ATOM 3715 C C . ALA B 1 208 ? 13.242 -2.617 -11.844 1 98.56 208 ALA B C 1
ATOM 3717 O O . ALA B 1 208 ? 12.719 -3.33 -10.984 1 98.56 208 ALA B O 1
ATOM 3718 N N . PRO B 1 209 ? 12.945 -1.381 -12 1 98.56 209 PRO B N 1
ATOM 3719 C CA . PRO B 1 209 ? 12.023 -0.709 -11.086 1 98.56 209 PRO B CA 1
ATOM 3720 C C . PRO B 1 209 ? 10.586 -1.191 -11.234 1 98.56 209 PRO B C 1
ATOM 3722 O O . PRO B 1 209 ? 10.164 -1.565 -12.336 1 98.56 209 PRO B O 1
ATOM 3725 N N . THR B 1 210 ? 9.836 -1.238 -10.164 1 98.12 210 THR B N 1
ATOM 3726 C CA . THR B 1 210 ? 8.414 -1.548 -10.078 1 98.12 210 THR B CA 1
ATOM 3727 C C . THR B 1 210 ? 7.727 -0.661 -9.047 1 98.12 210 THR B C 1
ATOM 3729 O O . THR B 1 210 ? 8.328 0.289 -8.539 1 98.12 210 THR B O 1
ATOM 3732 N N . ASP B 1 211 ? 6.438 -0.872 -8.836 1 98.12 211 ASP B N 1
ATOM 3733 C CA . ASP B 1 211 ? 5.727 -0.127 -7.801 1 98.12 211 ASP B CA 1
ATOM 3734 C C . ASP B 1 211 ? 5.746 1.372 -8.086 1 98.12 211 ASP B C 1
ATOM 3736 O O . ASP B 1 211 ? 6.172 2.168 -7.25 1 98.12 211 ASP B O 1
ATOM 3740 N N . PHE B 1 212 ? 5.402 1.753 -9.297 1 98.06 212 PHE B N 1
ATOM 3741 C CA . PHE B 1 212 ? 5.324 3.154 -9.695 1 98.06 212 PHE B CA 1
ATOM 3742 C C . PHE B 1 212 ? 4.066 3.805 -9.117 1 98.06 212 PHE B C 1
ATOM 3744 O O . PHE B 1 212 ? 2.957 3.311 -9.328 1 98.06 212 PHE B O 1
ATOM 3751 N N . MET B 1 213 ? 4.27 4.906 -8.469 1 97.31 213 MET B N 1
ATOM 3752 C CA . MET B 1 213 ? 3.156 5.645 -7.879 1 97.31 213 MET B CA 1
ATOM 3753 C C . MET B 1 213 ? 2.576 6.645 -8.875 1 97.31 213 MET B C 1
ATOM 3755 O O . MET B 1 213 ? 1.479 7.164 -8.672 1 97.31 213 MET B O 1
ATOM 3759 N N . VAL B 1 214 ? 3.316 6.887 -9.953 1 96 214 VAL B N 1
ATOM 3760 C CA . VAL B 1 214 ? 2.867 7.871 -10.93 1 96 214 VAL B CA 1
ATOM 3761 C C . VAL B 1 214 ? 3.139 7.352 -12.344 1 96 214 VAL B C 1
ATOM 3763 O O . VAL B 1 214 ? 4.25 6.91 -12.648 1 96 214 VAL B O 1
ATOM 3766 N N . THR B 1 215 ? 2.135 7.41 -13.156 1 94.81 215 THR B N 1
ATOM 3767 C CA . THR B 1 215 ? 2.262 7 -14.547 1 94.81 215 THR B CA 1
ATOM 3768 C C . THR B 1 215 ? 2.287 8.219 -15.469 1 94.81 215 THR B C 1
ATOM 3770 O O . THR B 1 215 ? 1.961 9.328 -15.047 1 94.81 215 THR B O 1
ATOM 3773 N N . GLN B 1 216 ? 2.713 7.988 -16.719 1 93.5 216 GLN B N 1
ATOM 3774 C CA . GLN B 1 216 ? 2.721 9.07 -17.688 1 93.5 216 GLN B CA 1
ATOM 3775 C C . GLN B 1 216 ? 1.305 9.555 -17.984 1 93.5 216 GLN B C 1
ATOM 3777 O O . GLN B 1 216 ? 1.069 10.758 -18.125 1 93.5 216 GLN B O 1
ATOM 3782 N N . ALA B 1 217 ? 0.417 8.633 -18.062 1 90.12 217 ALA B N 1
ATOM 3783 C CA . ALA B 1 217 ? -0.978 8.977 -18.328 1 90.12 217 ALA B CA 1
ATOM 3784 C C . ALA B 1 217 ? -1.555 9.828 -17.203 1 90.12 217 ALA B C 1
ATOM 3786 O O . ALA B 1 217 ? -2.275 10.797 -17.453 1 90.12 217 ALA B O 1
ATOM 3787 N N . GLU B 1 218 ? -1.244 9.438 -15.992 1 89.19 218 GLU B N 1
ATOM 3788 C CA . GLU B 1 218 ? -1.721 10.203 -14.844 1 89.19 218 GLU B CA 1
ATOM 3789 C C . GLU B 1 218 ? -1.146 11.617 -14.844 1 89.19 218 GLU B C 1
ATOM 3791 O O . GLU B 1 218 ? -1.857 12.578 -14.562 1 89.19 218 GLU B O 1
ATOM 3796 N N . MET B 1 219 ? 0.091 11.719 -15.125 1 90.81 219 MET B N 1
ATOM 3797 C CA . MET B 1 219 ? 0.732 13.031 -15.156 1 90.81 219 MET B CA 1
ATOM 3798 C C . MET B 1 219 ? 0.142 13.898 -16.266 1 90.81 219 MET B C 1
ATOM 3800 O O . MET B 1 219 ? -0.038 15.109 -16.094 1 90.81 219 MET B O 1
ATOM 3804 N N . ALA B 1 220 ? -0.117 13.289 -17.391 1 88.62 220 ALA B N 1
ATOM 3805 C CA . ALA B 1 220 ? -0.744 14.008 -18.5 1 88.62 220 ALA B CA 1
ATOM 3806 C C . ALA B 1 220 ? -2.129 14.523 -18.094 1 88.62 220 ALA B C 1
ATOM 3808 O O . ALA B 1 220 ? -2.492 15.656 -18.422 1 88.62 220 ALA B O 1
ATOM 3809 N N . TYR B 1 221 ? -2.832 13.664 -17.406 1 84 221 TYR B N 1
ATOM 3810 C CA . TYR B 1 221 ? -4.16 14.039 -16.922 1 84 221 TYR B CA 1
ATOM 3811 C C . TYR B 1 221 ? -4.078 15.211 -15.961 1 84 221 TYR B C 1
ATOM 3813 O O . TYR B 1 221 ? -4.902 16.125 -16.016 1 84 221 TYR B O 1
ATOM 3821 N N . LEU B 1 222 ? -3.174 15.227 -15.125 1 85.5 222 LEU B N 1
ATOM 3822 C CA . LEU B 1 222 ? -2.994 16.297 -14.141 1 85.5 222 LEU B CA 1
ATOM 3823 C C . LEU B 1 222 ? -2.646 17.609 -14.828 1 85.5 222 LEU B C 1
ATOM 3825 O O . LEU B 1 222 ? -3.021 18.688 -14.344 1 85.5 222 LEU B O 1
ATOM 3829 N N . ARG B 1 223 ? -2.012 17.516 -15.93 1 84.88 223 ARG B N 1
ATOM 3830 C CA . ARG B 1 223 ? -1.579 18.719 -16.641 1 84.88 223 ARG B CA 1
ATOM 3831 C C . ARG B 1 223 ? -2.705 19.281 -17.5 1 84.88 223 ARG B C 1
ATOM 3833 O O . ARG B 1 223 ? -2.797 20.5 -17.688 1 84.88 223 ARG B O 1
ATOM 3840 N N . ARG B 1 224 ? -3.541 18.438 -18.031 1 82.19 224 ARG B N 1
ATOM 3841 C CA . ARG B 1 224 ? -4.523 18.859 -19.016 1 82.19 224 ARG B CA 1
ATOM 3842 C C . ARG B 1 224 ? -5.914 18.953 -18.406 1 82.19 224 ARG B C 1
ATOM 3844 O O . ARG B 1 224 ? -6.863 19.391 -19.062 1 82.19 224 ARG B O 1
ATOM 3851 N N . GLY B 1 225 ? -6.105 18.5 -17.219 1 75.56 225 GLY B N 1
ATOM 3852 C CA . GLY B 1 225 ? -7.434 18.516 -16.625 1 75.56 225 GLY B CA 1
ATOM 3853 C C . GLY B 1 225 ? -8.102 19.875 -16.672 1 75.56 225 GLY B C 1
ATOM 3854 O O . GLY B 1 225 ? -7.418 20.906 -16.766 1 75.56 225 GLY B O 1
ATOM 3855 N N . ASP B 1 226 ? -9.469 19.844 -16.781 1 82.12 226 ASP B N 1
ATOM 3856 C CA . ASP B 1 226 ? -10.211 21.094 -16.734 1 82.12 226 ASP B CA 1
ATOM 3857 C C . ASP B 1 226 ? -10.055 21.781 -15.391 1 82.12 226 ASP B C 1
ATOM 3859 O O . ASP B 1 226 ? -9.383 21.266 -14.5 1 82.12 226 ASP B O 1
ATOM 3863 N N . TRP B 1 227 ? -10.539 22.953 -15.336 1 81.38 227 TRP B N 1
ATOM 3864 C CA . TRP B 1 227 ? -10.32 23.781 -14.156 1 81.38 227 TRP B CA 1
ATOM 3865 C C . TRP B 1 227 ? -10.898 23.125 -12.914 1 81.38 227 TRP B C 1
ATOM 3867 O O . TRP B 1 227 ? -10.383 23.297 -11.805 1 81.38 227 TRP B O 1
ATOM 3877 N N . GLN B 1 228 ? -11.945 22.359 -13 1 79 228 GLN B N 1
ATOM 3878 C CA . GLN B 1 228 ? -12.539 21.656 -11.867 1 79 228 GLN B CA 1
ATOM 3879 C C . GLN B 1 228 ? -11.586 20.609 -11.312 1 79 228 GLN B C 1
ATOM 3881 O O . GLN B 1 228 ? -11.414 20.5 -10.094 1 79 228 GLN B O 1
ATOM 3886 N N . VAL B 1 229 ? -10.992 19.859 -12.266 1 76.81 229 VAL B N 1
ATOM 3887 C CA . VAL B 1 229 ? -10.031 18.828 -11.875 1 76.81 229 VAL B CA 1
ATOM 3888 C C . VAL B 1 229 ? -8.82 19.469 -11.219 1 76.81 229 VAL B C 1
ATOM 3890 O O . VAL B 1 229 ? -8.312 18.969 -10.203 1 76.81 229 VAL B O 1
ATOM 3893 N N . GLN B 1 230 ? -8.461 20.578 -11.734 1 81.19 230 GLN B N 1
ATOM 3894 C CA . GLN B 1 230 ? -7.297 21.281 -11.195 1 81.19 230 GLN B CA 1
ATOM 3895 C C . GLN B 1 230 ? -7.562 21.781 -9.773 1 81.19 230 GLN B C 1
ATOM 3897 O O . GLN B 1 230 ? -6.688 21.703 -8.914 1 81.19 230 GLN B O 1
ATOM 3902 N N . LEU B 1 231 ? -8.758 22.234 -9.57 1 78.5 231 LEU B N 1
ATOM 3903 C CA . LEU B 1 231 ? -9.125 22.719 -8.242 1 78.5 231 LEU B CA 1
ATOM 3904 C C . LEU B 1 231 ? -9.172 21.578 -7.238 1 78.5 231 LEU B C 1
ATOM 3906 O O . LEU B 1 231 ? -8.719 21.719 -6.102 1 78.5 231 LEU B O 1
ATOM 3910 N N . LEU B 1 232 ? -9.68 20.469 -7.664 1 79 232 LEU B N 1
ATOM 3911 C CA . LEU B 1 232 ? -9.781 19.312 -6.789 1 79 232 LEU B CA 1
ATOM 3912 C C . LEU B 1 232 ? -8.398 18.797 -6.414 1 79 232 LEU B C 1
ATOM 3914 O O . LEU B 1 232 ? -8.195 18.297 -5.305 1 79 232 LEU B O 1
ATOM 3918 N N . ASN B 1 233 ? -7.527 18.969 -7.348 1 82.12 233 ASN B N 1
ATOM 3919 C CA . ASN B 1 233 ? -6.176 18.453 -7.129 1 82.12 233 ASN B CA 1
ATOM 3920 C C . ASN B 1 233 ? -5.395 19.344 -6.156 1 82.12 233 ASN B C 1
ATOM 3922 O O . ASN B 1 233 ? -4.348 18.938 -5.652 1 82.12 233 ASN B O 1
ATOM 3926 N N . LEU B 1 234 ? -5.98 20.5 -5.82 1 81.69 234 LEU B N 1
ATOM 3927 C CA . LEU B 1 234 ? -5.34 21.406 -4.879 1 81.69 234 LEU B CA 1
ATOM 3928 C C . LEU B 1 234 ? -5.73 21.078 -3.445 1 81.69 234 LEU B C 1
ATOM 3930 O O . LEU B 1 234 ? -5.07 21.516 -2.498 1 81.69 234 LEU B O 1
ATOM 3934 N N . VAL B 1 235 ? -6.773 20.359 -3.271 1 85.88 235 VAL B N 1
ATOM 3935 C CA . VAL B 1 235 ? -7.262 19.984 -1.945 1 85.88 235 VAL B CA 1
ATOM 3936 C C . VAL B 1 235 ? -6.301 19 -1.297 1 85.88 235 VAL B C 1
ATOM 3938 O O . VAL B 1 235 ? -5.949 17.984 -1.9 1 85.88 235 VAL B O 1
ATOM 3941 N N . PRO B 1 236 ? -5.836 19.359 -0.096 1 92.56 236 PRO B N 1
ATOM 3942 C CA . PRO B 1 236 ? -4.895 18.453 0.568 1 92.56 236 PRO B CA 1
ATOM 3943 C C . PRO B 1 236 ? -5.516 17.109 0.907 1 92.56 236 PRO B C 1
ATOM 3945 O O . PRO B 1 236 ? -6.684 17.031 1.303 1 92.56 236 PRO B O 1
ATOM 3948 N N . ALA B 1 237 ? -4.77 16.078 0.694 1 94 237 ALA B N 1
ATOM 3949 C CA . ALA B 1 237 ? -5.195 14.711 0.993 1 94 237 ALA B CA 1
ATOM 3950 C C . ALA B 1 237 ? -4.109 13.953 1.758 1 94 237 ALA B C 1
ATOM 3952 O O . ALA B 1 237 ? -2.92 14.109 1.477 1 94 237 ALA B O 1
ATOM 3953 N N . ALA B 1 238 ? -4.582 13.133 2.676 1 95.75 238 ALA B N 1
ATOM 3954 C CA . ALA B 1 238 ? -3.656 12.43 3.561 1 95.75 238 ALA B CA 1
ATOM 3955 C C . ALA B 1 238 ? -2.744 11.492 2.77 1 95.75 238 ALA B C 1
ATOM 3957 O O . ALA B 1 238 ? -1.575 11.312 3.119 1 95.75 238 ALA B O 1
ATOM 3958 N N . ASP B 1 239 ? -3.26 10.852 1.721 1 95.56 239 ASP B N 1
ATOM 3959 C CA . ASP B 1 239 ? -2.445 9.945 0.919 1 95.56 239 ASP B CA 1
ATOM 3960 C C . ASP B 1 239 ? -1.372 10.703 0.147 1 95.56 239 ASP B C 1
ATOM 3962 O O . ASP B 1 239 ? -0.25 10.219 -0.012 1 95.56 239 ASP B O 1
ATOM 3966 N N . ASN B 1 240 ? -1.729 11.883 -0.349 1 96.62 240 ASN B N 1
ATOM 3967 C CA . ASN B 1 240 ? -0.732 12.727 -1 1 96.62 240 ASN B CA 1
ATOM 3968 C C . ASN B 1 240 ? 0.34 13.188 -0.016 1 96.62 240 ASN B C 1
ATOM 3970 O O . ASN B 1 240 ? 1.523 13.227 -0.355 1 96.62 240 ASN B O 1
ATOM 3974 N N . LEU B 1 241 ? -0.121 13.562 1.146 1 97.44 241 LEU B N 1
ATOM 3975 C CA . LEU B 1 241 ? 0.827 13.961 2.18 1 97.44 241 LEU B CA 1
ATOM 3976 C C . LEU B 1 241 ? 1.784 12.82 2.508 1 97.44 241 LEU B C 1
ATOM 3978 O O . LEU B 1 241 ? 2.984 13.039 2.686 1 97.44 241 LEU B O 1
ATOM 3982 N N . GLU B 1 242 ? 1.282 11.641 2.607 1 97.56 242 GLU B N 1
ATOM 3983 C CA . GLU B 1 242 ? 2.107 10.461 2.865 1 97.56 242 GLU B CA 1
ATOM 3984 C C . GLU B 1 242 ? 3.092 10.219 1.727 1 97.56 242 GLU B C 1
ATOM 3986 O O . GLU B 1 242 ? 4.258 9.891 1.964 1 97.56 242 GLU B O 1
ATOM 3991 N N . LEU B 1 243 ? 2.645 10.336 0.479 1 97.94 243 LEU B N 1
ATOM 3992 C CA . LEU B 1 243 ? 3.52 10.141 -0.674 1 97.94 243 LEU B CA 1
ATOM 3993 C C . LEU B 1 243 ? 4.656 11.164 -0.668 1 97.94 243 LEU B C 1
ATOM 3995 O O . LEU B 1 243 ? 5.816 10.805 -0.866 1 97.94 243 LEU B O 1
ATOM 3999 N N . SER B 1 244 ? 4.301 12.43 -0.433 1 97.94 244 SER B N 1
ATOM 4000 C CA . SER B 1 244 ? 5.328 13.469 -0.327 1 97.94 244 SER B CA 1
ATOM 4001 C C . SER B 1 244 ? 6.344 13.125 0.76 1 97.94 244 SER B C 1
ATOM 4003 O O . SER B 1 244 ? 7.547 13.32 0.575 1 97.94 244 SER B O 1
ATOM 4005 N N . THR B 1 245 ? 5.836 12.656 1.843 1 97.38 245 THR B N 1
ATOM 4006 C CA . THR B 1 245 ? 6.707 12.297 2.959 1 97.38 245 THR B CA 1
ATOM 4007 C C . THR B 1 245 ? 7.656 11.172 2.566 1 97.38 245 THR B C 1
ATOM 4009 O O . THR B 1 245 ? 8.844 11.219 2.883 1 97.38 245 THR B O 1
ATOM 4012 N N . ARG B 1 246 ? 7.164 10.18 1.858 1 96.56 246 ARG B N 1
ATOM 4013 C CA . ARG B 1 246 ? 7.984 9.062 1.411 1 96.56 246 ARG B CA 1
ATOM 4014 C C . ARG B 1 246 ? 9.102 9.539 0.484 1 96.56 246 ARG B C 1
ATOM 4016 O O . ARG B 1 246 ? 10.234 9.062 0.571 1 96.56 246 ARG B O 1
ATOM 4023 N N . VAL B 1 247 ? 8.766 10.438 -0.371 1 97.75 247 VAL B N 1
ATOM 4024 C CA . VAL B 1 247 ? 9.75 10.969 -1.307 1 97.75 247 VAL B CA 1
ATOM 4025 C C . VAL B 1 247 ? 10.836 11.719 -0.542 1 97.75 247 VAL B C 1
ATOM 4027 O O . VAL B 1 247 ? 12.023 11.539 -0.802 1 97.75 247 VAL B O 1
ATOM 4030 N N . LEU B 1 248 ? 10.383 12.539 0.355 1 96.38 248 LEU B N 1
ATOM 4031 C CA . LEU B 1 248 ? 11.336 13.305 1.149 1 96.38 248 LEU B CA 1
ATOM 4032 C C . LEU B 1 248 ? 12.25 12.383 1.945 1 96.38 248 LEU B C 1
ATOM 4034 O O . LEU B 1 248 ? 13.445 12.633 2.066 1 96.38 248 LEU B O 1
ATOM 4038 N N . LYS B 1 249 ? 11.703 11.312 2.453 1 94.56 249 LYS B N 1
ATOM 4039 C CA . LYS B 1 249 ? 12.508 10.328 3.17 1 94.56 249 LYS B CA 1
ATOM 4040 C C . LYS B 1 249 ? 13.594 9.75 2.271 1 94.56 249 LYS B C 1
ATOM 4042 O O . LYS B 1 249 ? 14.734 9.555 2.707 1 94.56 249 LYS B O 1
ATOM 4047 N N . GLU B 1 250 ? 13.25 9.453 1.078 1 96.38 250 GLU B N 1
ATOM 4048 C CA . GLU B 1 250 ? 14.227 8.914 0.134 1 96.38 250 GLU B CA 1
ATOM 4049 C C . GLU B 1 250 ? 15.32 9.922 -0.172 1 96.38 250 GLU B C 1
ATOM 4051 O O . GLU B 1 250 ? 16.5 9.578 -0.211 1 96.38 250 GLU B O 1
ATOM 4056 N N . TYR B 1 251 ? 14.93 11.18 -0.37 1 96.56 251 TYR B N 1
ATOM 4057 C CA . TYR B 1 251 ? 15.93 12.211 -0.631 1 96.56 251 TYR B CA 1
ATOM 4058 C C . TYR B 1 251 ? 16.844 12.391 0.569 1 96.56 251 TYR B C 1
ATOM 4060 O O . TYR B 1 251 ? 18.062 12.555 0.409 1 96.56 251 TYR B O 1
ATOM 4068 N N . ILE B 1 252 ? 16.297 12.406 1.719 1 93.94 252 ILE B N 1
ATOM 4069 C CA . ILE B 1 252 ? 17.109 12.508 2.928 1 93.94 252 ILE B CA 1
ATOM 4070 C C . ILE B 1 252 ? 18.031 11.305 3.037 1 93.94 252 ILE B C 1
ATOM 4072 O O . ILE B 1 252 ? 19.203 11.438 3.398 1 93.94 252 ILE B O 1
ATOM 4076 N N . GLY B 1 253 ? 17.453 10.07 2.711 1 93.88 253 GLY B N 1
ATOM 4077 C CA . GLY B 1 253 ? 18.312 8.883 2.676 1 93.88 253 GLY B CA 1
ATOM 4078 C C . GLY B 1 253 ? 19.484 9.023 1.729 1 93.88 253 GLY B C 1
ATOM 4079 O O . GLY B 1 253 ? 20.609 8.672 2.08 1 93.88 253 GLY B O 1
ATOM 4080 N N . ILE B 1 254 ? 19.25 9.547 0.572 1 97 254 ILE B N 1
ATOM 4081 C CA . ILE B 1 254 ? 20.297 9.758 -0.414 1 97 254 ILE B CA 1
ATOM 4082 C C . ILE B 1 254 ? 21.344 10.719 0.145 1 97 254 ILE B C 1
ATOM 4084 O O . ILE B 1 254 ? 22.547 10.461 0.052 1 97 254 ILE B O 1
ATOM 4088 N N . LEU B 1 255 ? 20.891 11.789 0.764 1 95.81 255 LEU B N 1
ATOM 4089 C CA . LEU B 1 255 ? 21.797 12.789 1.32 1 95.81 255 LEU B CA 1
ATOM 4090 C C . LEU B 1 255 ? 22.656 12.195 2.432 1 95.81 255 LEU B C 1
ATOM 4092 O O . LEU B 1 255 ? 23.875 12.383 2.449 1 95.81 255 LEU B O 1
ATOM 4096 N N . VAL B 1 256 ? 22.031 11.492 3.367 1 94.44 256 VAL B N 1
ATOM 4097 C CA . VAL B 1 256 ? 22.734 10.891 4.496 1 94.44 256 VAL B CA 1
ATOM 4098 C C . VAL B 1 256 ? 23.766 9.883 3.992 1 94.44 256 VAL B C 1
ATOM 4100 O O . VAL B 1 256 ? 24.906 9.859 4.473 1 94.44 256 VAL B O 1
ATOM 4103 N N . TYR B 1 257 ? 23.375 9.047 3.021 1 96.12 257 TYR B N 1
ATOM 4104 C CA . TYR B 1 257 ? 24.281 8.039 2.473 1 96.12 257 TYR B CA 1
ATOM 4105 C C . TYR B 1 257 ? 25.453 8.688 1.752 1 96.12 257 TYR B C 1
ATOM 4107 O O . TYR B 1 257 ? 26.578 8.188 1.808 1 96.12 257 TYR B O 1
ATOM 4115 N N . ARG B 1 258 ? 25.234 9.805 1.074 1 97.12 258 ARG B N 1
ATOM 4116 C CA . ARG B 1 258 ? 26.312 10.547 0.442 1 97.12 258 ARG B CA 1
ATOM 4117 C C . ARG B 1 258 ? 27.297 11.086 1.484 1 97.12 258 ARG B C 1
ATOM 4119 O O . ARG B 1 258 ? 28.5 10.977 1.317 1 97.12 258 ARG B O 1
ATOM 4126 N N . LEU B 1 259 ? 26.719 11.633 2.525 1 96.88 259 LEU B N 1
ATOM 4127 C CA . LEU B 1 259 ? 27.531 12.203 3.59 1 96.88 259 LEU B CA 1
ATOM 4128 C C . LEU B 1 259 ? 28.359 11.125 4.273 1 96.88 259 LEU B C 1
ATOM 4130 O O . LEU B 1 259 ? 29.469 11.391 4.734 1 96.88 259 LEU B O 1
ATOM 4134 N N . ARG B 1 260 ? 27.875 9.875 4.273 1 96.38 260 ARG B N 1
ATOM 4135 C CA . ARG B 1 260 ? 28.578 8.75 4.895 1 96.38 260 ARG B CA 1
ATOM 4136 C C . ARG B 1 260 ? 29.562 8.117 3.922 1 96.38 260 ARG B C 1
ATOM 4138 O O . ARG B 1 260 ? 30.297 7.195 4.289 1 96.38 260 ARG B O 1
ATOM 4145 N N . GLY B 1 261 ? 29.5 8.5 2.633 1 96.75 261 GLY B N 1
ATOM 4146 C CA . GLY B 1 261 ? 30.375 7.934 1.618 1 96.75 261 GLY B CA 1
ATOM 4147 C C . GLY B 1 261 ? 29.875 6.605 1.076 1 96.75 261 GLY B C 1
ATOM 4148 O O . GLY B 1 261 ? 30.656 5.816 0.542 1 96.75 261 GLY B O 1
ATOM 4149 N N . TRP B 1 262 ? 28.594 6.395 1.271 1 96.38 262 TRP B N 1
ATOM 4150 C CA . TRP B 1 262 ? 28.031 5.102 0.882 1 96.38 262 TRP B CA 1
ATOM 4151 C C . TRP B 1 262 ? 27.516 5.141 -0.554 1 96.38 262 TRP B C 1
ATOM 4153 O O . TRP B 1 262 ? 27.109 4.113 -1.104 1 96.38 262 TRP B O 1
ATOM 4163 N N . LEU B 1 263 ? 27.453 6.312 -1.145 1 95.62 263 LEU B N 1
ATOM 4164 C CA . LEU B 1 263 ? 26.984 6.445 -2.521 1 95.62 263 LEU B CA 1
ATOM 4165 C C . LEU B 1 263 ? 28.094 6.984 -3.42 1 95.62 263 LEU B C 1
ATOM 4167 O O . LEU B 1 263 ? 29.031 7.621 -2.941 1 95.62 263 LEU B O 1
#

Organism: NCBI:txid1204385

InterPro domains:
  IPR003848 Domain of unknown function DUF218 [PF02698] (77-253)
  IPR003848 Domain of unknown function DUF218 [cd06259] (77-254)
  IPR014729 Rossmann-like alpha/beta/alpha sandwich fold [G3DSA:3.40.50.620] (69-212)
  IPR051599 Cell Envelope Integrity and Synthesis Associated Protein [PTHR30336] (49-262)

Foldseek 3Di:
DVVVVVVCVCLCPALQSVLVVLQVVLVVVVVPVVSNVVSNVSSVCSLLQQQFQLNLQVLLCVQLVPQDDPDDFAAFAEAEQEFPFWDQDDPPRPHIGTDLWVVSLVVSLVCVVVVSHQAYEYAFADDVVVVDPDFRQVSSLRVNVVSPRDNVRYHYHHHDDDLLSSLVSVCVVCVVVVGAEYEYETASNQQVLNVVLNVVSRHNYRYDHDSRPDDPVRSVCQVPPDPVSVVVSSDGDPVSSVSSRVSVVSVVVSVVCVVVVSD/DVVVVVVCVCLCPALQSVLVVLQVVLVVVVVPVVSNVVSNVSSVCSLLQQQFQLNLQVLLCVQLVPQDDPDDFAAFAEAEQEFPFWDQDDPPRPHIGTDLFVVSLVVSLVCVVVVSHQAYEYAFADDVVVVDPDFRQVSSLRVNVVSPDDNVRYHYHHHDDDLLSSLVSVCVVCVVVVGAEYEYETASNQQVLNVVLNVVSRHNYNYDHDSRPDDPVRSVCQVPPDPVSVVVSSDGDPVSSVSSRVSVVSVVVSVVCVVVVSD

Secondary structure (DSSP, 8-state):
-HHHHHTTHHHHHSHHHHHHHHHHHHHHTTTSHHHHHHHHHHHHHHHHHHTSHHHHHHHHHHHHTTT---SSPPP-SEEEEES--EE---TT-SS-EE-GGGHHHHHHHHHHHTTS-S-EEEE----GGGT--S-HHHHHHHHHHHTT--GGGEEEE---SSHHHHHHHHHHHHGGGT--EEEEEEEGGGHHHHHHHHHHTT-EEEEEEE--S--HHHHHHHHH--HHHHHHTTS--HHHHHHHHHHHHHHHHHHHHHHTT--/-HHHHHTTHHHHHSHHHHHHHHHHHHHHTTTSHHHHHHHHHHHHHHHHHHTSHHHHHHHHHHHHTTT---SSPPP-SEEEEES--EE---TT-SS-EE-GGGHHHHHHHHHHHTTS-S-EEEE----GGGT--S-HHHHHHHHHHHTT--GGGEEEE---SSHHHHHHHHHHHHGGGT--EEEEEEEGGGHHHHHHHHHHTT-EEEEEEE--S--HHHHHHHHH--HHHHHHTTS--HHHHHHHHHHHHHHHHHHHHHHTT--

pLDDT: mean 92.12, std 10.87, range [43.69, 98.94]